Protein AF-0000000081450244 (afdb_homodimer)

Foldseek 3Di:
DPLPPPCQPWDWDDDPNDIDIDRPQKAWDAWPDADPFGTKTWIARNVVGDIWIKGKGQLDLADQVSLLLVLLQVLCLLADDDQQAKHFDAKDDDDPGSMIITITHDFDAFCLVCLQVVLPNQDDQCNLVLLLLLLLSLLVVLLLCVVLQKAQQADDSRQWTADPVRRIHGHDSSQIARPDPPDLDLPQALHQPLQFALCNLLSHDDGNLRVLSSSLQRSLSSFQSAGLLAPPPVVRPRPRPRPRSCVCVVVVDSPDPSDPVSVVSVVSLVVLLVDQLCVSCPPVSGHPNDDPVLSVQSSVLSNQSNDNPSVSHDHSVRSCVGPSNVVDPPPPPPPPGDRHHRDNVSVVDDDRSVVSVVVSVVVSSVSVVVSVD/DPLPPPCQPWDWDDDPNDIDIDRPQKAWDAWPDADPFGTKTWIARNVVGDIWIKGKGQLPLADQVSLLLVLLQVLCLLADDDQQAKHFDAKDDDPPGSMIITITHDFDAFCLVCLQVVLPNCDDQCNLVLLLLLLLSLLVVLQLCVLLQKAQQADDSRQWTADPVRRIHGHDSSQIARPDPPDLDQPQPLHQPLQFALCNLLSHRDGNLRVLSSSLQRSLSSFQSAGLLAPPPVVRPRPRRRPRSCVCVVVVDSPDPSDPVSVVSVVSLVVLLVDQLCVSCPPVSGHPNDDPVLSVQSSVLSNQSNDNPSVSHDHSVRSCVGPSNVVDPPPCPVVPGPRHHRDNVSVVDDDRSVVSVVVSVVVSSVSVVVSVD

Solvent-accessible surface area (backbone atoms only — not comparable to full-atom values): 40664 Å² total; per-residue (Å²): 132,74,79,74,69,80,73,69,56,67,35,78,43,74,56,71,72,28,76,43,76,39,49,55,57,45,47,82,71,49,70,69,45,65,49,97,65,28,36,35,30,37,27,35,30,68,83,78,72,41,65,27,29,34,40,37,29,67,35,45,61,80,37,41,64,53,25,50,35,54,46,50,28,51,57,47,40,72,52,56,66,49,88,25,38,58,41,63,73,46,62,47,64,58,91,92,47,52,37,39,37,40,35,24,57,55,70,66,41,38,44,41,49,49,28,67,40,25,77,61,48,48,49,53,81,55,32,53,57,52,53,46,51,54,50,51,44,54,39,51,32,50,32,52,33,43,71,20,52,36,24,50,73,65,57,44,46,79,32,27,26,32,34,80,84,70,49,45,27,40,50,78,57,50,58,39,46,60,65,48,96,79,61,64,72,75,70,46,55,47,39,53,51,66,33,52,28,64,43,59,76,70,65,43,71,72,60,59,47,42,44,35,27,11,47,30,38,50,49,45,15,65,49,52,42,41,68,77,70,46,61,70,33,88,72,69,51,72,40,55,36,17,49,36,43,34,52,38,66,69,50,62,70,66,77,81,69,6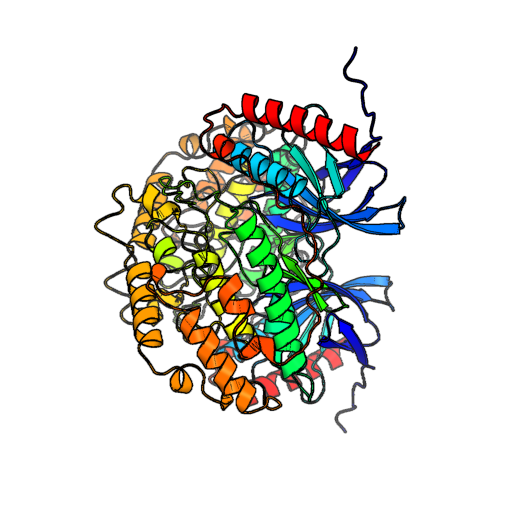2,52,66,64,58,51,50,51,50,49,50,51,51,56,56,64,68,47,58,53,63,72,73,57,35,78,83,49,39,49,86,56,48,53,69,69,54,53,54,32,47,44,52,52,40,60,36,24,59,38,78,54,61,87,74,28,43,48,48,66,57,53,61,64,30,72,62,54,53,74,61,80,63,79,69,75,72,66,86,54,70,72,46,70,68,69,61,66,63,80,71,57,87,57,52,21,65,52,42,49,50,51,43,52,52,50,42,51,53,53,49,57,55,64,79,95,132,74,84,73,71,81,72,70,54,67,36,79,43,76,55,71,73,28,76,44,77,39,49,54,57,46,43,82,70,48,70,69,46,65,49,97,65,28,36,36,28,38,25,34,30,68,82,76,71,40,65,27,28,34,40,37,30,66,34,47,59,81,35,41,64,51,26,50,34,53,45,49,26,50,55,46,40,71,53,55,66,50,88,24,38,57,41,62,74,46,64,48,64,56,89,94,48,53,37,38,37,41,35,24,56,56,71,67,41,37,43,42,47,51,28,69,39,26,77,60,47,48,48,53,81,56,30,54,59,52,53,45,52,54,50,50,42,53,40,52,32,51,31,52,35,45,72,20,53,36,22,49,74,65,57,43,46,77,32,28,26,31,35,79,85,69,49,45,27,42,49,77,58,51,57,39,46,59,66,47,94,80,61,64,72,77,70,44,53,45,40,52,50,67,32,50,28,62,42,58,76,70,66,43,72,71,59,58,47,43,46,36,27,10,48,31,38,50,51,46,14,64,50,52,43,41,67,78,69,45,60,70,32,90,73,69,51,69,39,56,34,18,50,38,45,33,52,38,67,69,50,61,68,66,77,79,71,60,53,66,64,58,50,50,50,48,49,49,51,50,58,56,65,70,47,57,53,64,70,74,57,33,77,85,48,41,49,86,54,49,54,69,67,55,53,55,32,46,43,52,51,40,59,36,26,59,38,79,56,60,87,74,28,45,48,49,65,55,53,62,64,30,70,62,52,52,72,59,81,64,75,74,74,68,66,86,55,70,70,46,73,69,70,60,68,63,79,72,56,85,56,52,22,66,52,41,48,52,51,45,53,52,51,41,50,53,51,50,59,55,66,78,96

Radius of gyration: 25.76 Å; Cα contacts (8 Å, |Δi|>4): 1284; chains: 2; bounding box: 84×70×56 Å

pLDDT: mean 77.31, std 20.37, range [19.28, 98.38]

Nearest PDB structures (foldseek):
  4o2z-assembly1_A-2  TM=7.658E-01  e=5.735E-19  Leishmania donovani BPK282A1
  8buq-assembly1_B  TM=7.516E-01  e=1.316E-15  Homo sapiens
  7nxk-assembly1_A  TM=7.356E-01  e=6.695E-15  Homo sapiens
  4wbo-assembly1_A  TM=7.371E-01  e=2.979E-13  Bos taurus
  3c50-assembly1_A  TM=6.964E-01  e=2.835E-13  Bos taurus

Organism: NCBI:txid290746

Sequence (746 aa):
MKLQDFKTSLKTHTRMGCQFQIPSQYDLDYIIGSGSRGIVMRAQDLTKGRKVTIMHRKFPYYRNFVAKRVYREFQLLKVLKHKNITQLIQAYLPQDSTEVYFIMEYVDCPIRVLITEHNKFFQGPNTDHKLFLLLKQLLDGVDYLHQSNVVHGNLTPLNVMINENYELKITNLGYGKVLDEDILVFDTLTRHWTYCAPEMMLGKLYNVKVDIWSVGCIFAELITGKALFKLDDSDGETSIFEIPLDLRLAYGKLNSYLPTEIQNYMNLMKKLLSKHWDEILSDDKFPTDMQSKSLQNARDLLSKMLVIDSEKRLSAKEALKHAYLYRFDYSENIHNETYFKYDERIDSMKLSAEEWTELMINSVKEYESLRLVMKLQDFKTSLKTHTRMGCQFQIPSQYDLDYIIGSGSRGIVMRAQDLTKGRKVTIMHRKFPYYRNFVAKRVYREFQLLKVLKHKNITQLIQAYLPQDSTEVYFIMEYVDCPIRVLITEHNKFFQGPNTDHKLFLLLKQLLDGVDYLHQSNVVHGNLTPLNVMINENYELKITNLGYGKVLDEDILVFDTLTRHWTYCAPEMMLGKLYNVKVDIWSVGCIFAELITGKALFKLDDSDGETSIFEIPLDLRLAYGKLNSYLPTEIQNYMNLMKKLLSKHWDEILSDDKFPTDMQSKSLQNARDLLSKMLVIDSEKRLSAKEALKHAYLYRFDYSENIHNETYFKYDERIDSMKLSAEEWTELMINSVKEYESLRLV

InterPro domains:
  IPR000719 Protein kinase domain [PF00069] (28-325)
  IPR000719 Protein kinase domain [PS50011] (26-325)
  IPR008351 Mitogen-activated protein (MAP) kinase, JNK [PR01772] (76-85)
  IPR008351 Mitogen-activated protein (MAP) kinase, JNK [PR01772] (138-149)
  IPR008351 Mitogen-activated protein (MAP) kinase, JNK [PR01772] (202-212)
  IPR008351 Mitogen-activated protein (MAP) kinase, JNK [PR01772] (284-308)
  IPR011009 Protein kinase-like domain superfamily [SSF56112] (19-354)
  IPR050117 Mitogen-activated protein (MAP) kinase [PTHR24055] (31-326)

Secondary structure (DSSP, 8-state):
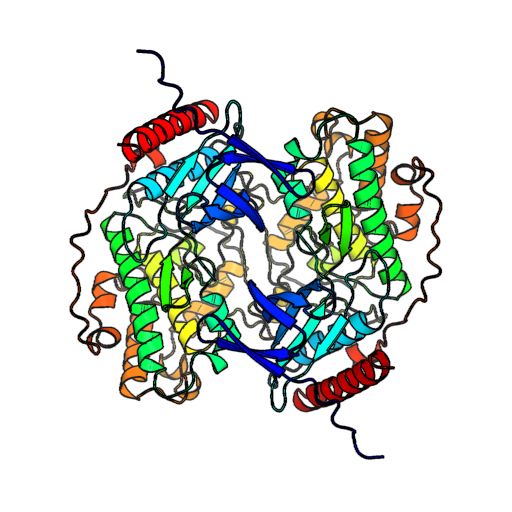---------EEEEEETTEEEEEETTEEEEEEEEEETTEEEEEEEETTTTEEEEEEEEE--SS-HHHHHHHHHHHHHHHH---TTB--EEEEE--TT-SEEEEEEE---EETHHHHHTHHHHS-STTHHHHHHHHHHHHHHHHHHHHHTT-B-----TTSEEE-TT--EEE--GGG-B---TT--------EEGGG--HHHHTT----THHHHHHHHHHHHHHHHSS-SS----TTS-----EE-TTHHHHSS-SSS---HHHHHHHHHHHHHHTS-HHHHT-GGGS-TT--HHHHHHHHHHHHHHS-SSGGGSPPHHHHHTSHHHHSS----------PPPP-THHHH----HHHHHHHHHHHHHHHHHHH--/---------EEEEEETTEEEEEETTEEEEEEEEEETTEEEEEEEETTTTEEEEEEEEE--TT-HHHHHHHHHHHHHHHH---TTB--EEEEE--TT-SEEEEEEE---EETHHHHHTHHHHS-STTHHHHHHHHHHHHHHHHHHHHHTT-B-----TTSEEE-TT--EEE--GGG-B---TT--------EEGGG--HHHHTT----THHHHHHHHHHHHHHHHSS-SS----TTS-----EE-TTHHHHSS-SSS---HHHHHHHHHHHHHHTS-HHHHT-GGGS-TT--HHHHHHHHHHHHHHS-SSGGGSPPHHHHHTSHHHHSS---------------THHHH----HHHHHHHHHHHHHHHHHHH--

Structure (mmCIF, N/CA/C/O backbone):
data_AF-0000000081450244-model_v1
#
loop_
_entity.id
_entity.type
_entity.pdbx_description
1 polymer 'Stress-activated protein kinase JNK'
#
loop_
_atom_site.group_PDB
_atom_site.id
_atom_site.type_symbol
_atom_site.label_atom_id
_atom_site.label_alt_id
_atom_site.label_comp_id
_atom_site.label_asym_id
_atom_site.label_entity_id
_atom_site.label_seq_id
_atom_site.pdbx_PDB_ins_code
_atom_site.Cartn_x
_atom_site.Cartn_y
_atom_site.Cartn_z
_atom_site.occupancy
_atom_site.B_iso_or_equiv
_atom_site.auth_seq_id
_atom_site.auth_comp_id
_atom_site.auth_asym_id
_atom_site.auth_atom_id
_atom_site.pdbx_PDB_model_num
ATOM 1 N N . MET A 1 1 ? -40.188 -13.836 19.781 1 19.28 1 MET A N 1
ATOM 2 C CA . MET A 1 1 ? -38.906 -14.32 20.297 1 19.28 1 MET A CA 1
ATOM 3 C C . MET A 1 1 ? -37.812 -13.273 20.094 1 19.28 1 MET A C 1
ATOM 5 O O . MET A 1 1 ? -37.531 -12.836 18.969 1 19.28 1 MET A O 1
ATOM 9 N N . LYS A 1 2 ? -37.562 -12.359 21.047 1 24.97 2 LYS A N 1
ATOM 10 C CA . LYS A 1 2 ? -36.656 -11.203 21.141 1 24.97 2 LYS A CA 1
ATOM 11 C C . LYS A 1 2 ? -35.25 -11.547 20.625 1 24.97 2 LYS A C 1
ATOM 13 O O . LYS A 1 2 ? -34.812 -12.688 20.75 1 24.97 2 LYS A O 1
ATOM 18 N N . LEU A 1 3 ? -34.844 -10.836 19.562 1 29.11 3 LEU A N 1
ATOM 19 C CA . LEU A 1 3 ? -33.562 -11.008 18.938 1 29.11 3 LEU A CA 1
ATOM 20 C C . LEU A 1 3 ? -32.5 -11.43 19.969 1 29.11 3 LEU A C 1
ATOM 22 O O . LEU A 1 3 ? -32.25 -10.719 20.938 1 29.11 3 LEU A O 1
ATOM 26 N N . GLN A 1 4 ? -32.531 -12.531 20.453 1 32.81 4 GLN A N 1
ATOM 27 C CA . GLN A 1 4 ? -31.578 -13.078 21.406 1 32.81 4 GLN A CA 1
ATOM 28 C C . GLN A 1 4 ? -30.203 -12.422 21.25 1 32.81 4 GLN A C 1
ATOM 30 O O . GLN A 1 4 ? -29.625 -12.422 20.156 1 32.81 4 GLN A O 1
ATOM 35 N N . ASP A 1 5 ? -29.859 -11.312 21.875 1 39.19 5 ASP A N 1
ATOM 36 C CA . ASP A 1 5 ? -28.719 -10.414 22.016 1 39.19 5 ASP A CA 1
ATOM 37 C C . ASP A 1 5 ? -27.406 -11.195 21.969 1 39.19 5 ASP A C 1
ATOM 39 O O . ASP A 1 5 ? -27.094 -11.945 22.906 1 39.19 5 ASP A O 1
ATOM 43 N N . PHE A 1 6 ? -27.109 -12.117 21.172 1 42.06 6 PHE A N 1
ATOM 44 C CA . PHE A 1 6 ? -25.766 -12.664 21.109 1 42.06 6 PHE A CA 1
ATOM 45 C C . PHE A 1 6 ? -24.75 -11.672 21.641 1 42.06 6 PHE A C 1
ATOM 47 O O . PHE A 1 6 ? -24.391 -10.711 20.953 1 42.06 6 PHE A O 1
ATOM 54 N N . LYS A 1 7 ? -24.797 -11.305 22.938 1 52.91 7 LYS A N 1
ATOM 55 C CA . LYS A 1 7 ? -24.078 -10.328 23.75 1 52.91 7 LYS A CA 1
ATOM 56 C C . LYS A 1 7 ? -22.562 -10.555 23.672 1 52.91 7 LYS A C 1
ATOM 58 O O . LYS A 1 7 ? -22 -11.32 24.438 1 52.91 7 LYS A O 1
ATOM 63 N N . THR A 1 8 ? -21.922 -10.742 22.406 1 67 8 THR A N 1
ATOM 64 C CA . THR A 1 8 ? -20.469 -10.734 22.359 1 67 8 THR A CA 1
ATOM 65 C C . THR A 1 8 ? -19.906 -9.57 23.172 1 67 8 THR A C 1
ATOM 67 O O . THR A 1 8 ? -20.328 -8.422 22.984 1 67 8 THR A O 1
ATOM 70 N N . SER A 1 9 ? -19.391 -9.945 24.344 1 83.62 9 SER A N 1
ATOM 71 C CA . SER A 1 9 ? -18.703 -8.914 25.125 1 83.62 9 SER A CA 1
ATOM 72 C C . SER A 1 9 ? -17.688 -8.172 24.281 1 83.62 9 SER A C 1
ATOM 74 O O . SER A 1 9 ? -16.969 -8.781 23.484 1 83.62 9 SER A O 1
ATOM 76 N N . LEU A 1 10 ? -17.859 -6.891 24.297 1 87.88 10 LEU A N 1
ATOM 77 C CA . LEU A 1 10 ? -16.969 -6.066 23.5 1 87.88 10 LEU A CA 1
ATOM 78 C C . LEU A 1 10 ? -15.898 -5.414 24.375 1 87.88 10 LEU A C 1
ATOM 80 O O . LEU A 1 10 ? -16.141 -5.148 25.547 1 87.88 10 LEU A O 1
ATOM 84 N N . LYS A 1 11 ? -14.758 -5.332 23.844 1 90.5 11 LYS A N 1
ATOM 85 C CA . LYS A 1 11 ? -13.656 -4.57 24.438 1 90.5 11 LYS A CA 1
ATOM 86 C C . LYS A 1 11 ? -13.25 -3.408 23.531 1 90.5 11 LYS A C 1
ATOM 88 O O . LYS A 1 11 ? -13.156 -3.564 22.312 1 90.5 11 LYS A O 1
ATOM 93 N N . THR A 1 12 ? -13.094 -2.246 24.172 1 89.69 12 THR A N 1
ATOM 94 C CA . THR A 1 12 ? -12.68 -1.059 23.438 1 89.69 12 THR A CA 1
ATOM 95 C C . THR A 1 12 ? -11.164 -0.912 23.453 1 89.69 12 THR A C 1
ATOM 97 O O . THR A 1 12 ? -10.547 -0.944 24.516 1 89.69 12 THR A O 1
ATOM 100 N N . HIS A 1 13 ? -10.625 -0.874 22.328 1 89.5 13 HIS A N 1
ATOM 101 C CA . HIS A 1 13 ? -9.195 -0.614 22.156 1 89.5 13 HIS A CA 1
ATOM 102 C C . HIS A 1 13 ? -8.953 0.77 21.578 1 89.5 13 HIS A C 1
ATOM 104 O O . HIS A 1 13 ? -9.617 1.164 20.609 1 89.5 13 HIS A O 1
ATOM 110 N N . THR A 1 14 ? -8.062 1.507 22.203 1 85.94 14 THR A N 1
ATOM 111 C CA . THR A 1 14 ? -7.707 2.824 21.688 1 85.94 14 THR A CA 1
ATOM 112 C C . THR A 1 14 ? -6.328 2.795 21.031 1 85.94 14 THR A C 1
ATOM 114 O O . THR A 1 14 ? -5.348 2.379 21.656 1 85.94 14 THR A O 1
ATOM 117 N N . ARG A 1 15 ? -6.348 3.094 19.766 1 80.94 15 ARG A N 1
ATOM 118 C CA . ARG A 1 15 ? -5.105 3.217 19.016 1 80.94 15 ARG A CA 1
ATOM 119 C C . ARG A 1 15 ? -5.043 4.551 18.266 1 80.94 15 ARG A C 1
ATOM 121 O O . ARG A 1 15 ? -5.953 4.883 17.5 1 80.94 15 ARG A O 1
ATOM 128 N N . MET A 1 16 ? -4.051 5.336 18.547 1 77.56 16 MET A N 1
ATOM 129 C CA . MET A 1 16 ? -3.85 6.637 17.922 1 77.56 16 MET A CA 1
ATOM 130 C C . MET A 1 16 ? -5.078 7.523 18.078 1 77.56 16 MET A C 1
ATOM 132 O O . MET A 1 16 ? -5.547 8.133 17.125 1 77.56 16 MET A O 1
ATOM 136 N N . GLY A 1 17 ? -5.688 7.434 19.219 1 74.31 17 GLY A N 1
ATOM 137 C CA . GLY A 1 17 ? -6.836 8.273 19.531 1 74.31 17 GLY A CA 1
ATOM 138 C C . GLY A 1 17 ? -8.133 7.742 18.953 1 74.31 17 GLY A C 1
ATOM 139 O O . GLY A 1 17 ? -9.195 8.344 19.141 1 74.31 17 GLY A O 1
ATOM 140 N N . CYS A 1 18 ? -8.016 6.664 18.203 1 77.5 18 CYS A N 1
ATOM 141 C CA . CYS A 1 18 ? -9.219 6.059 17.641 1 77.5 18 CYS A CA 1
ATOM 142 C C . CYS A 1 18 ? -9.656 4.848 18.469 1 77.5 18 CYS A C 1
ATOM 144 O O . CYS A 1 18 ? -8.82 4.055 18.906 1 77.5 18 CYS A O 1
ATOM 146 N N . GLN A 1 19 ? -10.914 4.789 18.625 1 82.94 19 GLN A N 1
ATOM 147 C CA . GLN A 1 19 ? -11.438 3.676 19.406 1 82.94 19 GLN A CA 1
ATOM 148 C C . GLN A 1 19 ? -11.984 2.572 18.5 1 82.94 19 GLN A C 1
ATOM 150 O O . GLN A 1 19 ? -12.719 2.846 17.547 1 82.94 19 GLN A O 1
ATOM 155 N N . PHE A 1 20 ? -11.555 1.396 18.766 1 86.5 20 PHE A N 1
ATOM 156 C CA . PHE A 1 20 ? -12.039 0.206 18.078 1 86.5 20 PHE A CA 1
ATOM 157 C C . PHE A 1 20 ? -12.727 -0.742 19.062 1 86.5 20 PHE A C 1
ATOM 159 O O . PHE A 1 20 ? -12.141 -1.129 20.078 1 86.5 20 PHE A O 1
ATOM 166 N N . GLN A 1 21 ? -13.953 -1.034 18.781 1 86.94 21 GLN A N 1
ATOM 167 C CA . GLN A 1 21 ? -14.695 -1.981 19.594 1 86.94 21 GLN A CA 1
ATOM 168 C C . GLN A 1 21 ? -14.695 -3.373 18.969 1 86.94 21 GLN A C 1
ATOM 170 O O . GLN A 1 21 ? -15.305 -3.592 17.922 1 86.94 21 GLN A O 1
ATOM 175 N N . ILE A 1 22 ? -14.023 -4.246 19.625 1 89.69 22 ILE A N 1
ATOM 176 C CA . ILE A 1 22 ? -13.93 -5.598 19.094 1 89.69 22 ILE A CA 1
ATOM 177 C C . ILE A 1 22 ? -14.328 -6.609 20.172 1 89.69 22 ILE A C 1
ATOM 179 O O . ILE A 1 22 ? -14.312 -6.297 21.359 1 89.69 22 ILE A O 1
ATOM 183 N N . PRO A 1 23 ? -14.797 -7.785 19.75 1 90.44 23 PRO A N 1
ATOM 184 C CA . PRO A 1 23 ? -15.133 -8.805 20.734 1 90.44 23 PRO A CA 1
ATOM 185 C C . PRO A 1 23 ? -14.008 -9.062 21.734 1 90.44 23 PRO A C 1
ATOM 187 O O . PRO A 1 23 ? -12.836 -9.07 21.359 1 90.44 23 PRO A O 1
ATOM 190 N N . SER A 1 24 ? -14.344 -9.297 22.969 1 92.62 24 SER A N 1
ATOM 191 C CA . SER A 1 24 ? -13.383 -9.383 24.062 1 92.62 24 SER A CA 1
ATOM 192 C C . SER A 1 24 ? -12.469 -10.594 23.906 1 92.62 24 SER A C 1
ATOM 194 O O . SER A 1 24 ? -11.406 -10.656 24.531 1 92.62 24 SER A O 1
ATOM 196 N N . GLN A 1 25 ? -12.984 -11.469 23.156 1 93.38 25 GLN A N 1
ATOM 197 C CA . GLN A 1 25 ? -12.18 -12.648 22.875 1 93.38 25 GLN A CA 1
ATOM 198 C C . GLN A 1 25 ? -10.891 -12.273 22.156 1 93.38 25 GLN A C 1
ATOM 200 O O . GLN A 1 25 ? -9.922 -13.039 22.156 1 93.38 25 GLN A O 1
ATOM 205 N N . TYR A 1 26 ? -10.852 -11.133 21.516 1 94.5 26 TYR A N 1
ATOM 206 C CA . TYR A 1 26 ? -9.688 -10.719 20.734 1 94.5 26 TYR A CA 1
ATOM 207 C C . TYR A 1 26 ? -8.984 -9.539 21.406 1 94.5 26 TYR A C 1
ATOM 209 O O . TYR A 1 26 ? -9.633 -8.656 21.953 1 94.5 26 TYR A O 1
ATOM 217 N N . ASP A 1 27 ? -7.688 -9.602 21.359 1 95.44 27 ASP A N 1
ATOM 218 C CA . ASP A 1 27 ? -6.852 -8.508 21.844 1 95.44 27 ASP A CA 1
ATOM 219 C C . ASP A 1 27 ? -6.078 -7.867 20.688 1 95.44 27 ASP A C 1
ATOM 221 O O . ASP A 1 27 ? -5.281 -8.531 20.016 1 95.44 27 ASP A O 1
ATOM 225 N N . LEU A 1 28 ? -6.32 -6.594 20.5 1 92.44 28 LEU A N 1
ATOM 226 C CA . LEU A 1 28 ? -5.719 -5.891 19.375 1 92.44 28 LEU A CA 1
ATOM 227 C C . LEU A 1 28 ? -4.223 -5.684 19.609 1 92.44 28 LEU A C 1
ATOM 229 O O . LEU A 1 28 ? -3.814 -5.137 20.625 1 92.44 28 LEU A O 1
ATOM 233 N N . ASP A 1 29 ? -3.406 -6.203 18.688 1 88.56 29 ASP A N 1
ATOM 234 C CA . ASP A 1 29 ? -1.957 -6.047 18.766 1 88.56 29 ASP A CA 1
ATOM 235 C C . ASP A 1 29 ? -1.511 -4.738 18.109 1 88.56 29 ASP A C 1
ATOM 237 O O . ASP A 1 29 ? -0.976 -3.857 18.781 1 88.56 29 ASP A O 1
ATOM 241 N N . TYR A 1 30 ? -1.696 -4.574 16.844 1 82.75 30 TYR A N 1
ATOM 242 C CA . TYR A 1 30 ? -1.311 -3.357 16.125 1 82.75 30 TYR A CA 1
ATOM 243 C C . TYR A 1 30 ? -2.074 -3.227 14.82 1 82.75 30 TYR A C 1
ATOM 245 O O . TYR A 1 30 ? -2.699 -4.184 14.359 1 82.75 30 TYR A O 1
ATOM 253 N N . ILE A 1 31 ? -2.027 -2.062 14.297 1 81.5 31 ILE A N 1
ATOM 254 C CA . ILE A 1 31 ? -2.607 -1.769 12.992 1 81.5 31 ILE A CA 1
ATOM 255 C C . ILE A 1 31 ? -1.602 -2.104 11.891 1 81.5 31 ILE A C 1
ATOM 257 O O . ILE A 1 31 ? -0.467 -1.619 11.914 1 81.5 31 ILE A O 1
ATOM 261 N N . ILE A 1 32 ? -1.998 -2.998 11.039 1 77.56 32 ILE A N 1
ATOM 262 C CA . ILE A 1 32 ? -1.138 -3.41 9.938 1 77.56 32 ILE A CA 1
ATOM 263 C C . ILE A 1 32 ? -1.151 -2.342 8.844 1 77.56 32 ILE A C 1
ATOM 265 O O . ILE A 1 32 ? -0.107 -2.01 8.273 1 77.56 32 ILE A O 1
ATOM 269 N N . GLY A 1 33 ? -2.33 -1.896 8.531 1 73.06 33 GLY A N 1
ATOM 270 C CA . GLY A 1 33 ? -2.438 -0.901 7.48 1 73.06 33 GLY A CA 1
ATOM 271 C C . GLY A 1 33 ? -3.828 -0.307 7.359 1 73.06 33 GLY A C 1
ATOM 272 O O . GLY A 1 33 ? -4.754 -0.734 8.055 1 73.06 33 GLY A O 1
ATOM 273 N N . SER A 1 34 ? -3.854 0.779 6.613 1 72.75 34 SER A N 1
ATOM 274 C CA . SER A 1 34 ? -5.117 1.454 6.34 1 72.75 34 SER A CA 1
ATOM 275 C C . SER A 1 34 ? -5.238 1.83 4.867 1 72.75 34 SER A C 1
ATOM 277 O O . SER A 1 34 ? -4.238 2.145 4.219 1 72.75 34 SER A O 1
ATOM 279 N N . GLY A 1 35 ? -6.383 1.656 4.348 1 63.25 35 GLY A N 1
ATOM 280 C CA . GLY A 1 35 ? -6.703 2.08 2.994 1 63.25 35 GLY A CA 1
ATOM 281 C C . GLY A 1 35 ? -8.102 2.652 2.863 1 63.25 35 GLY A C 1
ATOM 282 O O . GLY A 1 35 ? -8.758 2.949 3.867 1 63.25 35 GLY A O 1
ATOM 283 N N . SER A 1 36 ? -8.469 2.889 1.649 1 58.22 36 SER A N 1
ATOM 284 C CA . SER A 1 36 ? -9.781 3.467 1.386 1 58.22 36 SER A CA 1
ATOM 285 C C . SER A 1 36 ? -10.898 2.553 1.879 1 58.22 36 SER A C 1
ATOM 287 O O . SER A 1 36 ? -12.008 3.014 2.168 1 58.22 36 SER A O 1
ATOM 289 N N . ARG A 1 37 ? -10.5 1.296 2.053 1 63.5 37 ARG A N 1
ATOM 290 C CA . ARG A 1 37 ? -11.531 0.331 2.42 1 63.5 37 ARG A CA 1
ATOM 291 C C . ARG A 1 37 ? -11.594 0.142 3.932 1 63.5 37 ARG A C 1
ATOM 293 O O . ARG A 1 37 ? -12.523 -0.483 4.449 1 63.5 37 ARG A O 1
ATOM 300 N N . GLY A 1 38 ? -10.695 0.652 4.543 1 75.06 38 GLY A N 1
ATOM 301 C CA . GLY A 1 38 ? -10.703 0.504 5.988 1 75.06 38 GLY A CA 1
ATOM 302 C C . GLY A 1 38 ? -9.328 0.2 6.562 1 75.06 38 GLY A C 1
ATOM 303 O O . GLY A 1 38 ? -8.312 0.654 6.027 1 75.06 38 GLY A O 1
ATOM 304 N N . ILE A 1 39 ? -9.445 -0.441 7.719 1 83.25 39 ILE A N 1
ATOM 305 C CA . ILE A 1 39 ? -8.219 -0.69 8.461 1 83.25 39 ILE A CA 1
ATOM 306 C C . ILE A 1 39 ? -8.023 -2.193 8.656 1 83.25 39 ILE A C 1
ATOM 308 O O . ILE A 1 39 ? -8.992 -2.918 8.914 1 83.25 39 ILE A O 1
ATOM 312 N N . VAL A 1 40 ? -6.832 -2.619 8.445 1 85.56 40 VAL A N 1
ATOM 313 C CA . VAL A 1 40 ? -6.453 -3.998 8.727 1 85.56 40 VAL A CA 1
ATOM 314 C C . VAL A 1 40 ? -5.621 -4.055 10.008 1 85.56 40 VAL A C 1
AT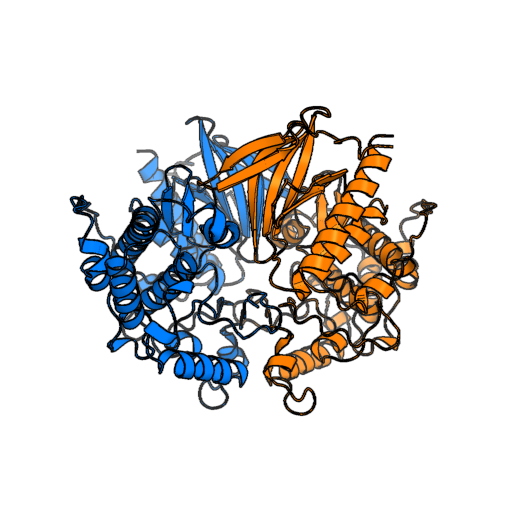OM 316 O O . VAL A 1 40 ? -4.66 -3.295 10.164 1 85.56 40 VAL A O 1
ATOM 319 N N . MET A 1 41 ? -6.039 -4.965 10.938 1 88.56 41 MET A N 1
ATOM 320 C CA . MET A 1 41 ? -5.371 -5.051 12.234 1 88.56 41 MET A CA 1
ATOM 321 C C . MET A 1 41 ? -4.977 -6.488 12.547 1 88.56 41 MET A C 1
ATOM 323 O O . MET A 1 41 ? -5.648 -7.43 12.117 1 88.56 41 MET A O 1
ATOM 327 N N . ARG A 1 42 ? -3.881 -6.609 13.258 1 89.75 42 ARG A N 1
ATOM 328 C CA . ARG A 1 42 ? -3.516 -7.895 13.844 1 89.75 42 ARG A CA 1
ATOM 329 C C . ARG A 1 42 ? -4.012 -8.008 15.281 1 89.75 42 ARG A C 1
ATOM 331 O O . ARG A 1 42 ? -3.93 -7.043 16.047 1 89.75 42 ARG A O 1
ATOM 338 N N . ALA A 1 43 ? -4.625 -9.133 15.625 1 94.56 43 ALA A N 1
ATOM 339 C CA . ALA A 1 43 ? -5.105 -9.375 16.984 1 94.56 43 ALA A CA 1
ATOM 340 C C . ALA A 1 43 ? -4.801 -10.805 17.422 1 94.56 43 ALA A C 1
ATOM 342 O O . ALA A 1 43 ? -4.418 -11.648 16.609 1 94.56 43 ALA A O 1
ATOM 343 N N . GLN A 1 44 ? -4.879 -10.992 18.688 1 95.88 44 GLN A N 1
ATOM 344 C CA . GLN A 1 44 ? -4.703 -12.312 19.281 1 95.88 44 GLN A CA 1
ATOM 345 C C . GLN A 1 44 ? -6.035 -12.883 19.766 1 95.88 44 GLN A C 1
ATOM 347 O O . GLN A 1 44 ? -6.781 -12.203 20.469 1 95.88 44 GLN A O 1
ATOM 352 N N . ASP A 1 45 ? -6.348 -14.031 19.281 1 95.69 45 ASP A N 1
ATOM 353 C CA . ASP A 1 45 ? -7.461 -14.773 19.859 1 95.69 45 ASP A CA 1
ATOM 354 C C . ASP A 1 45 ? -7.086 -15.336 21.234 1 95.69 45 ASP A C 1
ATOM 356 O O . ASP A 1 45 ? -6.305 -16.281 21.328 1 95.69 45 ASP A O 1
ATOM 360 N N . LEU A 1 46 ? -7.633 -14.797 22.219 1 94.19 46 LEU A N 1
ATOM 361 C CA . LEU A 1 46 ? -7.25 -15.133 23.578 1 94.19 46 LEU A CA 1
ATOM 362 C C . LEU A 1 46 ? -7.773 -16.516 23.969 1 94.19 46 LEU A C 1
ATOM 364 O O . LEU A 1 46 ? -7.238 -17.141 24.891 1 94.19 46 LEU A O 1
ATOM 368 N N . THR A 1 47 ? -8.805 -16.922 23.359 1 92.25 47 THR A N 1
ATOM 369 C CA . THR A 1 47 ? -9.398 -18.219 23.656 1 92.25 47 THR A CA 1
ATOM 370 C C . THR A 1 47 ? -8.625 -19.344 22.984 1 92.25 47 THR A C 1
ATOM 372 O O . THR A 1 47 ? -8.344 -20.375 23.594 1 92.25 47 THR A O 1
ATOM 375 N N . LYS A 1 48 ? -8.18 -19.109 21.766 1 93.56 48 LYS A N 1
ATOM 376 C CA . LYS A 1 48 ? -7.547 -20.172 20.984 1 93.56 48 LYS A CA 1
ATOM 377 C C . LYS A 1 48 ? -6.031 -19.984 20.938 1 93.56 48 LYS A C 1
ATOM 379 O O . LYS A 1 48 ? -5.309 -20.859 20.469 1 93.56 48 LYS A O 1
ATOM 384 N N . GLY A 1 49 ? -5.57 -18.875 21.344 1 93.25 49 GLY A N 1
ATOM 385 C CA . GLY A 1 49 ? -4.141 -18.609 21.391 1 93.25 49 GLY A CA 1
ATOM 386 C C . GLY A 1 49 ? -3.52 -18.422 20.031 1 93.25 49 GLY A C 1
ATOM 387 O O . GLY A 1 49 ? -2.348 -18.75 19.812 1 93.25 49 GLY A O 1
ATOM 388 N N . ARG A 1 50 ? -4.258 -18.078 19.094 1 93.25 50 ARG A N 1
ATOM 389 C CA . ARG A 1 50 ? -3.752 -17.891 17.734 1 93.25 50 ARG A CA 1
ATOM 390 C C . ARG A 1 50 ? -3.928 -16.438 17.297 1 93.25 50 ARG A C 1
ATOM 392 O O . ARG A 1 50 ? -4.758 -15.711 17.844 1 93.25 50 ARG A O 1
ATOM 399 N N . LYS A 1 51 ? -3.121 -16.078 16.359 1 93.56 51 LYS A N 1
ATOM 400 C CA . LYS A 1 51 ? -3.256 -14.758 15.773 1 93.56 51 LYS A CA 1
ATOM 401 C C . LYS A 1 51 ? -4.426 -14.711 14.797 1 93.56 51 LYS A C 1
ATOM 403 O O . LYS A 1 51 ? -4.785 -15.727 14.195 1 93.56 51 LYS A O 1
ATOM 408 N N . VAL A 1 52 ? -5.051 -13.523 14.688 1 95.12 52 VAL A N 1
ATOM 409 C CA . VAL A 1 52 ? -6.113 -13.305 13.711 1 95.12 52 VAL A CA 1
ATOM 410 C C . VAL A 1 52 ? -5.922 -11.945 13.039 1 95.12 52 VAL A C 1
ATOM 412 O O . VAL A 1 52 ? -5.195 -11.094 13.547 1 95.12 52 VAL A O 1
ATOM 415 N N . THR A 1 53 ? -6.441 -11.797 11.891 1 92.75 53 THR A N 1
ATOM 416 C CA . THR A 1 53 ? -6.496 -10.523 11.18 1 92.75 53 THR A CA 1
ATOM 417 C C . THR A 1 53 ? -7.895 -9.922 11.258 1 92.75 53 THR A C 1
ATOM 419 O O . THR A 1 53 ? -8.891 -10.609 11 1 92.75 53 THR A O 1
ATOM 422 N N . ILE A 1 54 ? -7.977 -8.688 11.641 1 92.69 54 ILE A N 1
ATOM 423 C CA . ILE A 1 54 ? -9.266 -8.008 11.695 1 92.69 54 ILE A CA 1
ATOM 424 C C . ILE A 1 54 ? -9.367 -6.988 10.57 1 92.69 54 ILE A C 1
ATOM 426 O O . ILE A 1 54 ? -8.547 -6.07 10.477 1 92.69 54 ILE A O 1
ATOM 430 N N . MET A 1 55 ? -10.273 -7.211 9.695 1 88.94 55 MET A N 1
ATOM 431 C CA . MET A 1 55 ? -10.602 -6.215 8.688 1 88.94 55 MET A CA 1
ATOM 432 C C . MET A 1 55 ? -11.719 -5.297 9.172 1 88.94 55 MET A C 1
ATOM 434 O O . MET A 1 55 ? -12.852 -5.734 9.367 1 88.94 55 MET A O 1
ATOM 438 N N . HIS A 1 56 ? -11.297 -4.098 9.43 1 88 56 HIS A N 1
ATOM 439 C CA . HIS A 1 56 ? -12.258 -3.076 9.836 1 88 56 HIS A CA 1
ATOM 440 C C . HIS A 1 56 ? -12.711 -2.244 8.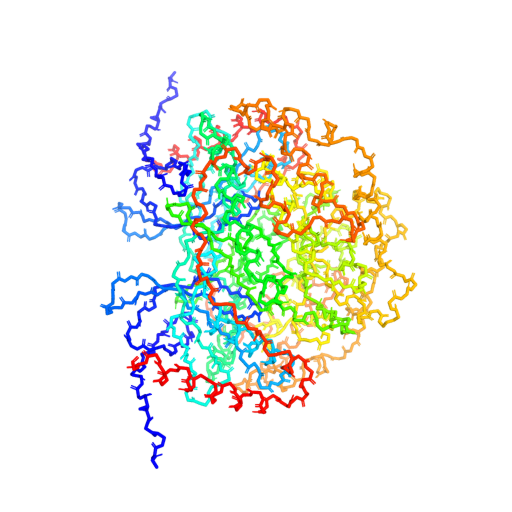641 1 88 56 HIS A C 1
ATOM 442 O O . HIS A 1 56 ? -11.898 -1.585 7.988 1 88 56 HIS A O 1
ATOM 448 N N . ARG A 1 57 ? -13.961 -2.395 8.266 1 78.94 57 ARG A N 1
ATOM 449 C CA . ARG A 1 57 ? -14.531 -1.708 7.109 1 78.94 57 ARG A CA 1
ATOM 450 C C . ARG A 1 57 ? -15.555 -0.667 7.543 1 78.94 57 ARG A C 1
ATOM 452 O O . ARG A 1 57 ? -16.359 -0.913 8.453 1 78.94 57 ARG A O 1
ATOM 459 N N . LYS A 1 58 ? -15.336 0.488 6.895 1 69.38 58 LYS A N 1
ATOM 460 C CA . LYS A 1 58 ? -16.406 1.475 7.078 1 69.38 58 LYS A CA 1
ATOM 461 C C . LYS A 1 58 ? -17.594 1.165 6.184 1 69.38 58 LYS A C 1
ATOM 463 O O . LYS A 1 58 ? -17.438 0.734 5.043 1 69.38 58 LYS A O 1
ATOM 468 N N . PHE A 1 59 ? -18.688 0.875 6.711 1 58.75 59 PHE A N 1
ATOM 469 C CA . PHE A 1 59 ? -19.922 0.63 5.984 1 58.75 59 PHE A CA 1
ATOM 470 C C . PHE A 1 59 ? -20.734 1.917 5.836 1 58.75 59 PHE A C 1
ATOM 472 O O . PHE A 1 59 ? -21.359 2.381 6.793 1 58.75 59 PHE A O 1
ATOM 479 N N . PRO A 1 60 ? -20.078 2.803 4.797 1 54.53 60 PRO A N 1
ATOM 480 C CA . PRO A 1 60 ? -20.75 4.105 4.75 1 54.53 60 PRO A CA 1
ATOM 481 C C . PRO A 1 60 ? -22.266 3.986 4.52 1 54.53 60 PRO A C 1
ATOM 483 O O . PRO A 1 60 ? -22.703 3.145 3.734 1 54.53 60 PRO A O 1
ATOM 486 N N . TYR A 1 61 ? -23.047 4.539 5.426 1 51.12 61 TYR A N 1
ATOM 487 C CA . TYR A 1 61 ? -24.469 4.773 5.23 1 51.12 61 TYR A CA 1
ATOM 488 C C . TYR A 1 61 ? -24.719 5.59 3.971 1 51.12 61 TYR A C 1
ATOM 490 O O . TYR A 1 61 ? -25.812 5.531 3.391 1 51.12 61 TYR A O 1
ATOM 498 N N . TYR A 1 62 ? -23.516 6.148 3.475 1 49.06 62 TYR A N 1
ATOM 499 C CA . TYR A 1 62 ? -23.969 7.172 2.543 1 49.06 62 TYR A CA 1
ATOM 500 C C . TYR A 1 62 ? -23.594 6.816 1.111 1 49.06 62 TYR A C 1
ATOM 502 O O . TYR A 1 62 ? -24.031 7.473 0.165 1 49.06 62 TYR A O 1
ATOM 510 N N . ARG A 1 63 ? -22.859 5.672 1.065 1 58.91 63 ARG A N 1
ATOM 511 C CA . ARG A 1 63 ? -22.578 5.375 -0.334 1 58.91 63 ARG A CA 1
ATOM 512 C C . ARG A 1 63 ? -22.969 3.947 -0.686 1 58.91 63 ARG A C 1
ATOM 514 O O . ARG A 1 63 ? -22.297 2.992 -0.304 1 58.91 63 ARG A O 1
ATOM 521 N N . ASN A 1 64 ? -23.953 3.863 -1.479 1 63.44 64 ASN A N 1
ATOM 522 C CA . ASN A 1 64 ? -24.625 2.617 -1.838 1 63.44 64 ASN A CA 1
ATOM 523 C C . ASN A 1 64 ? -23.641 1.604 -2.422 1 63.44 64 ASN A C 1
ATOM 525 O O . ASN A 1 64 ? -23.688 0.421 -2.076 1 63.44 64 ASN A O 1
ATOM 529 N N . PHE A 1 65 ? -22.719 2.121 -3.152 1 64.19 65 PHE A N 1
ATOM 530 C CA . PHE A 1 65 ? -21.828 1.196 -3.854 1 64.19 65 PHE A CA 1
ATOM 531 C C . PHE A 1 65 ? -20.844 0.547 -2.889 1 64.19 65 PHE A C 1
ATOM 533 O O . PHE A 1 65 ? -20.516 -0.629 -3.033 1 64.19 65 PHE A O 1
ATOM 540 N N . VAL A 1 66 ? -20.484 1.252 -1.892 1 69.06 66 VAL A N 1
ATOM 541 C CA . VAL A 1 66 ? -19.547 0.715 -0.904 1 69.06 66 VAL A CA 1
ATOM 542 C C . VAL A 1 66 ? -20.25 -0.322 -0.036 1 69.06 66 VAL A C 1
ATOM 544 O O . VAL A 1 66 ? -19.703 -1.391 0.24 1 69.06 66 VAL A O 1
ATOM 547 N N . ALA A 1 67 ? -21.484 0.071 0.295 1 76.5 67 ALA A N 1
ATOM 548 C CA . ALA A 1 67 ? -22.266 -0.851 1.121 1 76.5 67 ALA A CA 1
ATOM 549 C C . ALA A 1 67 ? -22.484 -2.174 0.398 1 76.5 67 ALA A C 1
ATOM 551 O O . ALA A 1 67 ? -22.359 -3.246 0.995 1 76.5 67 ALA A O 1
ATOM 552 N N . LYS A 1 68 ? -22.797 -2.059 -0.808 1 77.69 68 LYS A N 1
ATOM 553 C CA . LYS A 1 68 ? -23.016 -3.248 -1.627 1 77.69 68 LYS A CA 1
ATOM 554 C C . LYS A 1 68 ? -21.75 -4.098 -1.704 1 77.69 68 LYS A C 1
ATOM 556 O O . LYS A 1 68 ? -21.812 -5.324 -1.577 1 77.69 68 LYS A O 1
ATOM 561 N N . ARG A 1 69 ? -20.625 -3.494 -1.93 1 76.12 69 ARG A N 1
ATOM 562 C CA . ARG A 1 69 ? -19.359 -4.195 -2.064 1 76.12 69 ARG A CA 1
ATOM 563 C C . ARG A 1 69 ? -19 -4.93 -0.778 1 76.12 69 ARG A C 1
ATOM 565 O O . ARG A 1 69 ? -18.547 -6.082 -0.817 1 76.12 69 ARG A O 1
ATOM 572 N N . VAL A 1 70 ? -19.156 -4.258 0.316 1 81.5 70 VAL A N 1
ATOM 573 C CA . VAL A 1 70 ? -18.828 -4.863 1.601 1 81.5 70 VAL A CA 1
ATOM 574 C C . VAL A 1 70 ? -19.766 -6.031 1.884 1 81.5 70 VAL A C 1
ATOM 576 O O . VAL A 1 70 ? -19.328 -7.078 2.377 1 81.5 70 VAL A O 1
ATOM 579 N N . TYR A 1 71 ? -21.016 -5.816 1.567 1 84.31 71 TYR A N 1
ATOM 580 C CA . TYR A 1 71 ? -22 -6.887 1.753 1 84.31 71 TYR A CA 1
ATOM 581 C C . TYR A 1 71 ? -21.656 -8.094 0.884 1 84.31 71 TYR A C 1
ATOM 583 O O . TYR A 1 71 ? -21.703 -9.234 1.346 1 84.31 71 TYR A O 1
ATOM 591 N N . ARG A 1 72 ? -21.344 -7.836 -0.294 1 82.19 72 ARG A N 1
ATOM 592 C CA . ARG A 1 72 ? -20.953 -8.906 -1.208 1 82.19 72 ARG A CA 1
ATOM 593 C C . ARG A 1 72 ? -19.734 -9.664 -0.687 1 82.19 72 ARG A C 1
ATOM 595 O O . ARG A 1 72 ? -19.688 -10.891 -0.748 1 82.19 72 ARG A O 1
ATOM 602 N N . GLU A 1 73 ? -18.734 -8.914 -0.275 1 84.12 73 GLU A N 1
ATOM 603 C CA . GLU A 1 73 ? -17.547 -9.531 0.299 1 84.12 73 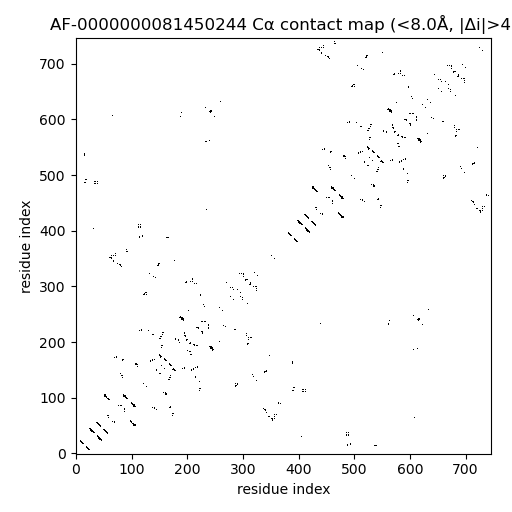GLU A CA 1
ATOM 604 C C . GLU A 1 73 ? -17.906 -10.461 1.456 1 84.12 73 GLU A C 1
ATOM 606 O O . GLU A 1 73 ? -17.422 -11.586 1.531 1 84.12 73 GLU A O 1
ATOM 611 N N . PHE A 1 74 ? -18.812 -10 2.301 1 89.12 74 PHE A N 1
ATOM 612 C CA . PHE A 1 74 ? -19.234 -10.805 3.443 1 89.12 74 PHE A CA 1
ATOM 613 C C . PHE A 1 74 ? -19.922 -12.078 2.982 1 89.12 74 PHE A C 1
ATOM 615 O O . PHE A 1 74 ? -19.656 -13.156 3.521 1 89.12 74 PHE A O 1
ATOM 622 N N . GLN A 1 75 ? -20.781 -11.898 1.981 1 88.19 75 GLN A N 1
ATOM 623 C CA . GLN A 1 75 ? -21.516 -13.047 1.469 1 88.19 75 GLN A CA 1
ATOM 624 C C . GLN A 1 75 ? -20.562 -14.102 0.905 1 88.19 75 GLN A C 1
ATOM 626 O O . GLN A 1 75 ? -20.781 -15.297 1.079 1 88.19 75 GLN A O 1
ATOM 631 N N . LEU A 1 76 ? -19.578 -13.664 0.256 1 88.06 76 LEU A N 1
ATOM 632 C CA . LEU A 1 76 ? -18.594 -14.578 -0.304 1 88.06 76 LEU A CA 1
ATOM 633 C C . LEU A 1 76 ? -17.781 -15.258 0.801 1 88.06 76 LEU A C 1
ATOM 635 O O . LEU A 1 76 ? -17.594 -16.469 0.779 1 88.06 76 LEU A O 1
ATOM 639 N N . LEU A 1 77 ? -17.375 -14.477 1.732 1 90 77 LEU A N 1
ATOM 640 C CA . LEU A 1 77 ? -16.547 -14.984 2.822 1 90 77 LEU A CA 1
ATOM 641 C C . LEU A 1 77 ? -17.297 -16.016 3.645 1 90 77 LEU A C 1
ATOM 643 O O . LEU A 1 77 ? -16.703 -16.969 4.168 1 90 77 LEU A O 1
ATOM 647 N N . LYS A 1 78 ? -18.531 -15.852 3.693 1 89 78 LYS A N 1
ATOM 648 C CA . LYS A 1 78 ? -19.375 -16.75 4.48 1 89 78 LYS A CA 1
ATOM 649 C C . LYS A 1 78 ? -19.438 -18.141 3.857 1 89 78 LYS A C 1
ATOM 651 O O . LYS A 1 78 ? -19.547 -19.141 4.57 1 89 78 LYS A O 1
ATOM 656 N N . VAL A 1 79 ? -19.328 -18.203 2.568 1 87 79 VAL A N 1
ATOM 657 C CA . VAL A 1 79 ? -19.703 -19.453 1.923 1 87 79 VAL A CA 1
ATOM 658 C C . VAL A 1 79 ? -18.453 -20.125 1.356 1 87 79 VAL A C 1
ATOM 660 O O . VAL A 1 79 ? -18.422 -21.344 1.166 1 87 79 VAL A O 1
ATOM 663 N N . LEU A 1 80 ? -17.484 -19.406 1.004 1 89.12 80 LEU A N 1
ATOM 664 C CA . LEU A 1 80 ? -16.297 -19.984 0.371 1 89.12 80 LEU A CA 1
ATOM 665 C C . LEU A 1 80 ? -15.43 -20.703 1.396 1 89.12 80 LEU A C 1
ATOM 667 O O . LEU A 1 80 ? -14.984 -20.094 2.373 1 89.12 80 LEU A O 1
ATOM 671 N N . LYS A 1 81 ? -15.273 -21.969 1.168 1 91.25 81 LYS A N 1
ATOM 672 C CA . LYS A 1 81 ? -14.43 -22.781 2.035 1 91.25 81 LYS A CA 1
ATOM 673 C C . LYS A 1 81 ? -13.398 -23.547 1.227 1 91.25 81 LYS A C 1
ATOM 675 O O . LYS A 1 81 ? -13.727 -24.531 0.561 1 91.25 81 LYS A O 1
ATOM 680 N N . HIS A 1 82 ? -12.234 -23.125 1.294 1 93.25 82 HIS A N 1
ATOM 681 C CA . HIS A 1 82 ? -11.117 -23.734 0.574 1 93.25 82 HIS A CA 1
ATOM 682 C C . HIS A 1 82 ? -9.797 -23.438 1.267 1 93.25 82 HIS A C 1
ATOM 684 O O . HIS A 1 82 ? -9.602 -22.359 1.808 1 93.25 82 HIS A O 1
ATOM 690 N N . LYS A 1 83 ? -8.898 -24.297 1.226 1 94.06 83 LYS A N 1
ATOM 691 C CA . LYS A 1 83 ? -7.629 -24.188 1.93 1 94.06 83 LYS A CA 1
ATOM 692 C C . LYS A 1 83 ? -6.816 -23 1.406 1 94.06 83 LYS A C 1
ATOM 694 O O . LYS A 1 83 ? -6.008 -22.422 2.137 1 94.06 83 LYS A O 1
ATOM 699 N N . ASN A 1 84 ? -7 -22.625 0.134 1 96.44 84 ASN A N 1
ATOM 700 C CA . ASN A 1 84 ? -6.199 -21.562 -0.468 1 96.44 84 ASN A CA 1
ATOM 701 C C . ASN A 1 84 ? -6.969 -20.25 -0.535 1 96.44 84 ASN A C 1
ATOM 703 O O . ASN A 1 84 ? -6.562 -19.328 -1.237 1 96.44 84 ASN A O 1
ATOM 707 N N . ILE A 1 85 ? -8.055 -20.188 0.17 1 95.12 85 ILE A N 1
ATOM 708 C CA . ILE A 1 85 ? -8.828 -18.969 0.314 1 95.12 85 ILE A CA 1
ATOM 709 C C . ILE A 1 85 ? -8.914 -18.578 1.789 1 95.12 85 ILE A C 1
ATOM 711 O O . ILE A 1 85 ? -9.156 -19.422 2.646 1 95.12 85 ILE A O 1
ATOM 715 N N . THR A 1 86 ? -8.641 -17.328 2.062 1 94.69 86 THR A N 1
ATOM 716 C CA . THR A 1 86 ? -8.711 -16.859 3.445 1 94.69 86 THR A CA 1
ATOM 717 C C . THR A 1 86 ? -10.094 -17.109 4.035 1 94.69 86 THR A C 1
ATOM 719 O O . THR A 1 86 ? -11.102 -16.938 3.352 1 94.69 86 THR A O 1
ATOM 722 N N . GLN A 1 87 ? -10.125 -17.422 5.297 1 94.94 87 GLN A N 1
ATOM 723 C CA . GLN A 1 87 ? -11.375 -17.844 5.91 1 94.94 87 GLN A CA 1
ATOM 724 C C . GLN A 1 87 ? -11.875 -16.812 6.918 1 94.94 87 GLN A C 1
ATOM 726 O O . GLN A 1 87 ? -11.078 -16.234 7.668 1 94.94 87 GLN A O 1
ATOM 731 N N . LEU A 1 88 ? -13.164 -16.609 6.914 1 94.69 88 LEU A N 1
ATOM 732 C CA . LEU A 1 88 ? -13.836 -15.797 7.918 1 94.69 88 LEU A CA 1
ATOM 733 C C . LEU A 1 88 ? -14.055 -16.578 9.203 1 94.69 88 LEU A C 1
ATOM 735 O O . LEU A 1 88 ? -14.57 -17.703 9.172 1 94.69 88 LEU A O 1
ATOM 739 N N . ILE A 1 89 ? -13.602 -16.047 10.297 1 94.5 89 ILE A N 1
ATOM 740 C CA . ILE A 1 89 ? -13.773 -16.703 11.586 1 94.5 89 ILE A CA 1
ATOM 741 C C . ILE A 1 89 ? -15.023 -16.156 12.273 1 94.5 89 ILE A C 1
ATOM 743 O O . ILE A 1 89 ? -15.828 -16.922 12.812 1 94.5 89 ILE A O 1
ATOM 747 N N . GLN A 1 90 ? -15.164 -14.875 12.25 1 93 90 GLN A N 1
ATOM 748 C CA . GLN A 1 90 ? -16.266 -14.188 12.906 1 93 90 GLN A CA 1
ATOM 749 C C . GLN A 1 90 ? -16.547 -12.836 12.25 1 93 90 GLN A C 1
ATOM 751 O O . GLN A 1 90 ? -15.656 -12.242 11.641 1 93 90 GLN A O 1
ATOM 756 N N . ALA A 1 91 ? -17.781 -12.445 12.281 1 91.62 91 ALA A N 1
ATOM 757 C CA . ALA A 1 91 ? -18.172 -11.102 11.859 1 91.62 91 ALA A CA 1
ATOM 758 C C . ALA A 1 91 ? -18.969 -10.391 12.953 1 91.62 91 ALA A C 1
ATOM 760 O O . ALA A 1 91 ? -19.734 -11.023 13.672 1 91.62 91 ALA A O 1
ATOM 761 N N . TYR A 1 92 ? -18.641 -9.148 13.047 1 86.81 92 TYR A N 1
ATOM 762 C CA . TYR A 1 92 ? -19.344 -8.406 14.078 1 86.81 92 TYR A CA 1
ATOM 763 C C . TYR A 1 92 ? -19.625 -6.977 13.625 1 86.81 92 TYR A C 1
ATOM 765 O O . TYR A 1 92 ? -18.812 -6.371 12.922 1 86.81 92 TYR A O 1
ATOM 773 N N . LEU A 1 93 ? -20.828 -6.523 13.953 1 83.56 93 LEU A N 1
ATOM 774 C CA . LEU A 1 93 ? -21.234 -5.141 13.742 1 83.56 93 LEU A CA 1
ATOM 775 C C . LEU A 1 93 ? -21.594 -4.465 15.062 1 83.56 93 LEU A C 1
ATOM 777 O O . LEU A 1 93 ? -22.516 -4.891 15.75 1 83.56 93 LEU A O 1
ATOM 781 N N . PRO A 1 94 ? -20.703 -3.453 15.477 1 75.56 94 PRO A N 1
ATOM 782 C CA . PRO A 1 94 ? -21.062 -2.744 16.703 1 75.56 94 PRO A CA 1
ATOM 783 C C . PRO A 1 94 ? -22.422 -2.066 16.625 1 75.56 94 PRO A C 1
ATOM 785 O O . PRO A 1 94 ? -22.875 -1.733 15.523 1 75.56 94 PRO A O 1
ATOM 788 N N . GLN A 1 95 ? -23.094 -1.902 17.859 1 63.78 95 GLN A N 1
ATOM 789 C CA . GLN A 1 95 ? -24.391 -1.254 17.969 1 63.78 95 GLN A CA 1
ATOM 790 C C . GLN A 1 95 ? -24.328 0.192 17.484 1 63.78 95 GLN A C 1
ATOM 792 O O . GLN A 1 95 ? -23.406 0.932 17.844 1 63.78 95 GLN A O 1
ATOM 797 N N . ASP A 1 96 ? -24.938 0.625 16.391 1 59.22 96 ASP A N 1
ATOM 798 C CA . ASP A 1 96 ? -25.172 1.971 15.883 1 59.22 96 ASP A CA 1
ATOM 799 C C . ASP A 1 96 ? -24.062 2.385 14.922 1 59.22 96 ASP A C 1
ATOM 801 O O . ASP A 1 96 ? -23.938 3.559 14.562 1 59.22 96 ASP A O 1
ATOM 805 N N . SER A 1 97 ? -23.328 1.313 14.648 1 62.56 97 SER A N 1
ATOM 806 C CA . SER A 1 97 ? -22.141 1.787 13.93 1 62.56 97 SER A CA 1
ATOM 807 C C . SER A 1 97 ? -22.234 1.458 12.445 1 62.56 97 SER A C 1
ATOM 809 O O . SER A 1 97 ? -22.969 0.552 12.047 1 62.56 97 SER A O 1
ATOM 811 N N . THR A 1 98 ? -21.812 2.365 11.695 1 70 98 THR A N 1
ATOM 812 C CA . THR A 1 98 ? -21.641 2.299 10.25 1 70 98 THR A CA 1
ATOM 813 C C . THR A 1 98 ? -20.375 1.524 9.891 1 70 98 THR A C 1
ATOM 815 O O . THR A 1 98 ? -19.781 1.756 8.836 1 70 98 THR A O 1
ATOM 818 N N . GLU A 1 99 ? -20.031 0.599 10.898 1 81.56 99 GLU A N 1
ATOM 819 C CA . GLU A 1 99 ? -18.812 -0.137 10.617 1 81.56 99 GLU A CA 1
ATOM 820 C C . GLU A 1 99 ? -19.016 -1.639 10.797 1 81.56 99 GLU A C 1
ATOM 822 O O . GLU A 1 99 ? -19.938 -2.066 11.484 1 81.56 99 GLU A O 1
ATOM 827 N N . VAL A 1 100 ? -18.281 -2.428 10.164 1 86.75 100 VAL A N 1
ATOM 828 C CA . VAL A 1 100 ? -18.312 -3.881 10.289 1 86.75 100 VAL A CA 1
ATOM 829 C C . VAL A 1 100 ? -16.906 -4.418 10.477 1 86.75 100 VAL A C 1
ATOM 831 O O . VAL A 1 100 ? -15.945 -3.889 9.898 1 86.75 100 VAL A O 1
ATOM 834 N N . TYR A 1 101 ? -16.766 -5.414 11.32 1 90.75 101 TYR A N 1
ATOM 835 C CA . TYR A 1 101 ? -15.5 -6.098 11.57 1 90.75 101 TYR A CA 1
ATOM 836 C C . TYR A 1 101 ? -15.547 -7.535 11.062 1 90.75 101 TYR A C 1
ATOM 838 O O . TYR A 1 101 ? -16.438 -8.305 11.445 1 90.75 101 TYR A O 1
ATOM 846 N N . PHE A 1 102 ? -14.648 -7.867 10.172 1 92.38 102 PHE A N 1
ATOM 847 C CA . PHE A 1 102 ? -14.422 -9.25 9.781 1 92.38 102 PHE A CA 1
ATOM 848 C C . PHE A 1 102 ? -13.195 -9.828 10.484 1 92.38 102 PHE A C 1
ATOM 850 O O . PHE A 1 102 ? -12.078 -9.367 10.25 1 92.38 102 PHE A O 1
ATOM 857 N N . ILE A 1 103 ? -13.383 -10.719 11.414 1 94.81 103 ILE A N 1
ATOM 858 C CA . ILE A 1 103 ? -12.273 -11.453 12.023 1 94.81 103 ILE A CA 1
ATOM 859 C C . ILE A 1 103 ? -11.891 -12.633 11.133 1 94.81 103 ILE A C 1
ATOM 861 O O . ILE A 1 103 ? -12.68 -13.57 10.961 1 94.81 103 ILE A O 1
ATOM 865 N N . MET A 1 104 ? -10.672 -12.578 10.633 1 95.5 104 MET A N 1
ATOM 866 C CA . MET A 1 104 ? -10.219 -13.531 9.625 1 95.5 104 MET A CA 1
ATOM 867 C C . MET A 1 104 ? -9.07 -14.383 10.156 1 95.5 104 MET A C 1
ATOM 869 O O . MET A 1 104 ? -8.406 -14 11.117 1 95.5 104 MET A O 1
ATOM 873 N N . GLU A 1 105 ? -8.898 -15.508 9.492 1 94.56 105 GLU A N 1
ATOM 874 C CA . GLU A 1 105 ? -7.66 -16.25 9.711 1 94.56 105 GLU A CA 1
ATOM 875 C C . GLU A 1 105 ? -6.438 -15.375 9.445 1 94.56 105 GLU A C 1
ATOM 877 O O . GLU A 1 105 ? -6.438 -14.562 8.531 1 94.56 105 GLU A O 1
ATOM 882 N N . TYR A 1 106 ? -5.48 -15.617 10.32 1 92.44 106 TYR A N 1
ATOM 883 C CA . TYR A 1 106 ? -4.273 -14.805 10.188 1 92.44 106 TYR A CA 1
ATOM 884 C C . TYR A 1 106 ? -3.473 -15.211 8.961 1 92.44 106 TYR A C 1
ATOM 886 O O . TYR A 1 106 ? -3.297 -16.406 8.695 1 92.44 106 TYR A O 1
ATOM 894 N N . VAL A 1 107 ? -3.123 -14.258 8.18 1 86.69 107 VAL A N 1
ATOM 895 C CA . VAL A 1 107 ? -2.244 -14.453 7.035 1 86.69 107 VAL A CA 1
ATOM 896 C C . VAL A 1 107 ? -0.947 -13.672 7.238 1 86.69 107 VAL A C 1
ATOM 898 O O . VAL A 1 107 ? -0.972 -12.508 7.633 1 86.69 107 VAL A O 1
ATOM 901 N N . ASP A 1 108 ? 0.147 -14.211 7.043 1 82.75 108 ASP A N 1
ATOM 902 C CA . ASP A 1 108 ? 1.453 -13.672 7.414 1 82.75 108 ASP A CA 1
ATOM 903 C C . ASP A 1 108 ? 1.867 -12.539 6.477 1 82.75 108 ASP A C 1
ATOM 905 O O . ASP A 1 108 ? 1.832 -11.367 6.859 1 82.75 108 ASP A O 1
ATOM 909 N N . CYS A 1 109 ? 2.273 -12.883 5.223 1 84.38 109 CYS A N 1
ATOM 910 C CA . CYS A 1 109 ? 2.762 -11.82 4.348 1 84.38 109 CYS A CA 1
ATOM 911 C C . CYS A 1 109 ? 2.344 -12.07 2.904 1 84.38 109 CYS A C 1
ATOM 913 O O . CYS A 1 109 ? 2.033 -13.203 2.529 1 84.38 109 CYS A O 1
ATOM 915 N N . PRO A 1 110 ? 2.248 -11.016 2.135 1 85.69 110 PRO A N 1
ATOM 916 C CA . PRO A 1 110 ? 1.979 -11.18 0.706 1 85.69 110 PRO A CA 1
ATOM 917 C C . PRO A 1 110 ? 3.127 -11.867 -0.032 1 85.69 110 PRO A C 1
ATOM 919 O O . PRO A 1 110 ? 4.285 -11.742 0.369 1 85.69 110 PRO A O 1
ATOM 922 N N . ILE A 1 111 ? 2.84 -12.57 -1.073 1 91.19 111 ILE A N 1
ATOM 923 C CA . ILE A 1 111 ? 3.875 -13.266 -1.831 1 91.19 111 ILE A CA 1
ATOM 924 C C . ILE A 1 111 ? 4.785 -12.25 -2.514 1 91.19 111 ILE A C 1
ATOM 926 O O . ILE A 1 111 ? 5.848 -12.609 -3.031 1 91.19 111 ILE A O 1
ATOM 930 N N . ARG A 1 112 ? 4.352 -11 -2.516 1 85.62 112 ARG A N 1
ATOM 931 C CA . ARG A 1 112 ? 5.227 -9.93 -2.998 1 85.62 112 ARG A CA 1
ATOM 932 C C . ARG A 1 112 ? 6.594 -10 -2.33 1 85.62 112 ARG A C 1
ATOM 934 O O . ARG A 1 112 ? 7.609 -9.688 -2.953 1 85.62 112 ARG A O 1
ATOM 941 N N . VAL A 1 113 ? 6.691 -10.453 -1.129 1 83.88 113 VAL A N 1
ATOM 942 C CA . VAL A 1 113 ? 7.949 -10.562 -0.397 1 83.88 113 VAL A CA 1
ATOM 943 C C . VAL A 1 113 ? 8.875 -11.547 -1.11 1 83.88 113 VAL A C 1
ATOM 945 O O . VAL A 1 113 ? 10.086 -11.328 -1.194 1 83.88 113 VAL A O 1
ATOM 948 N N . LEU A 1 114 ? 8.312 -12.617 -1.671 1 88.44 114 LEU A N 1
ATOM 949 C CA . LEU A 1 114 ? 9.094 -13.609 -2.395 1 88.44 114 LEU A CA 1
ATOM 950 C C . LEU A 1 114 ? 9.664 -13.016 -3.684 1 88.44 114 LEU A C 1
ATOM 952 O O . LEU A 1 114 ? 10.773 -13.367 -4.094 1 88.44 114 LEU A O 1
ATOM 956 N N . ILE A 1 115 ? 8.883 -12.133 -4.234 1 85.81 115 ILE A N 1
ATOM 957 C CA . ILE A 1 115 ? 9.297 -11.484 -5.477 1 85.81 115 ILE A CA 1
ATOM 958 C C . ILE A 1 115 ? 10.406 -10.477 -5.184 1 85.81 115 ILE A C 1
ATOM 960 O O . ILE A 1 115 ? 11.406 -10.414 -5.898 1 85.81 115 ILE A O 1
ATOM 964 N N . THR A 1 116 ? 10.172 -9.75 -4.145 1 78.88 116 THR A N 1
ATOM 965 C CA . THR A 1 116 ? 11.148 -8.75 -3.75 1 78.88 116 THR A CA 1
ATOM 966 C C . THR A 1 116 ? 12.477 -9.406 -3.369 1 78.88 116 THR A C 1
ATOM 968 O O . THR A 1 116 ? 13.547 -8.891 -3.705 1 78.88 116 THR A O 1
ATOM 971 N N . GLU A 1 117 ? 12.406 -10.57 -2.689 1 83.25 117 GLU A N 1
ATOM 972 C CA . GLU A 1 117 ? 13.586 -11.32 -2.281 1 83.25 117 GLU A CA 1
ATOM 973 C C . GLU A 1 117 ? 13.836 -12.508 -3.209 1 83.25 117 GLU A C 1
ATOM 975 O O . GLU A 1 117 ? 14.219 -13.586 -2.756 1 83.25 117 GLU A O 1
ATOM 980 N N . HIS A 1 118 ? 13.539 -12.289 -4.43 1 86 118 HIS A N 1
ATOM 981 C CA . HIS A 1 118 ? 13.547 -13.352 -5.43 1 86 118 HIS A CA 1
ATOM 982 C C . HIS A 1 118 ? 14.852 -14.141 -5.387 1 86 118 HIS A C 1
ATOM 984 O O . HIS A 1 118 ? 14.836 -15.375 -5.316 1 86 118 HIS A O 1
ATOM 990 N N . ASN A 1 119 ? 16.031 -13.484 -5.348 1 80.69 119 ASN A N 1
ATOM 991 C CA . ASN A 1 119 ? 17.328 -14.125 -5.426 1 80.69 119 ASN A CA 1
ATOM 992 C C . ASN A 1 119 ? 17.625 -14.969 -4.188 1 80.69 119 ASN A C 1
ATOM 994 O O . ASN A 1 119 ? 18.391 -15.93 -4.254 1 80.69 119 ASN A O 1
ATOM 998 N N . LYS A 1 120 ? 16.984 -14.617 -3.111 1 80.75 120 LYS A N 1
ATOM 999 C CA . LYS A 1 120 ? 17.203 -15.359 -1.87 1 80.75 120 LYS A CA 1
ATOM 1000 C C . LYS A 1 120 ? 16.25 -16.547 -1.78 1 80.75 120 LYS A C 1
ATOM 1002 O O . LYS A 1 120 ? 16.641 -17.609 -1.279 1 80.75 120 LYS A O 1
ATOM 1007 N N . PHE A 1 121 ? 15.102 -16.344 -2.246 1 86.75 121 PHE A N 1
ATOM 1008 C CA . PHE A 1 121 ? 14.078 -17.359 -2.092 1 86.75 121 PHE A CA 1
ATOM 1009 C C . PHE A 1 121 ? 14.234 -18.453 -3.15 1 86.75 121 PHE A C 1
ATOM 1011 O O . PHE A 1 121 ? 14.117 -19.641 -2.852 1 86.75 121 PHE A O 1
ATOM 1018 N N . PHE A 1 122 ? 14.445 -18.031 -4.344 1 87.62 122 PHE A N 1
ATOM 1019 C CA . PHE A 1 122 ? 14.5 -18.984 -5.441 1 87.62 122 PHE A CA 1
ATOM 1020 C C . PHE A 1 122 ? 15.945 -19.312 -5.789 1 87.62 122 PHE A C 1
ATOM 1022 O O . PHE A 1 122 ? 16.406 -19.016 -6.891 1 87.62 122 PHE A O 1
ATOM 1029 N N . GLN A 1 123 ? 16.578 -19.812 -4.844 1 80.69 123 GLN A N 1
ATOM 1030 C CA . GLN A 1 123 ? 17.953 -20.297 -5.008 1 80.69 123 GLN A CA 1
ATOM 1031 C C . GLN A 1 123 ? 18.078 -21.75 -4.543 1 80.69 123 GLN A C 1
ATOM 1033 O O . GLN A 1 123 ? 17.312 -22.203 -3.686 1 80.69 123 GLN A O 1
ATOM 1038 N N . GLY A 1 124 ? 18.906 -22.453 -5.191 1 77.69 124 GLY A N 1
ATOM 1039 C CA . GLY A 1 124 ? 19.188 -23.812 -4.766 1 77.69 124 GLY A CA 1
ATOM 1040 C C . GLY A 1 124 ? 18.375 -24.859 -5.516 1 77.69 124 GLY A C 1
ATOM 1041 O O . GLY A 1 124 ? 17.656 -24.531 -6.457 1 77.69 124 GLY A O 1
ATOM 1042 N N . PRO A 1 125 ? 18.453 -26.062 -5.09 1 79 125 PRO A N 1
ATOM 1043 C CA . PRO A 1 125 ? 17.938 -27.188 -5.875 1 79 125 PRO A CA 1
ATOM 1044 C C . PRO A 1 125 ? 16.406 -27.312 -5.793 1 79 125 PRO A C 1
ATOM 1046 O O . PRO A 1 125 ? 15.797 -27.953 -6.641 1 79 125 PRO A O 1
ATOM 1049 N N . ASN A 1 126 ? 15.797 -26.594 -4.914 1 86 126 ASN A N 1
ATOM 1050 C CA . ASN A 1 126 ? 14.367 -26.812 -4.742 1 86 126 ASN A CA 1
ATOM 1051 C C . ASN A 1 126 ? 13.555 -25.703 -5.414 1 86 126 ASN A C 1
ATOM 1053 O O . ASN A 1 126 ? 12.359 -25.547 -5.152 1 86 126 ASN A O 1
ATOM 1057 N N . THR A 1 127 ? 14.18 -25.031 -6.309 1 90.06 127 THR A N 1
ATOM 1058 C CA . THR A 1 127 ? 13.531 -23.891 -6.945 1 90.06 127 THR A CA 1
ATOM 1059 C C . THR A 1 127 ? 12.336 -24.344 -7.777 1 90.06 127 THR A C 1
ATOM 1061 O O . THR A 1 127 ? 11.258 -23.75 -7.703 1 90.06 127 THR A O 1
ATOM 1064 N N . ASP A 1 128 ? 12.5 -25.469 -8.555 1 90.62 128 ASP A N 1
ATOM 1065 C CA . ASP A 1 128 ? 11.406 -26 -9.367 1 90.62 128 ASP A CA 1
ATOM 1066 C C . ASP A 1 128 ? 10.203 -26.375 -8.492 1 90.62 128 ASP A C 1
ATOM 1068 O O . ASP A 1 128 ? 9.07 -26.016 -8.82 1 90.62 128 ASP A O 1
ATOM 1072 N N . HIS A 1 129 ? 10.547 -27 -7.469 1 90.19 129 HIS A N 1
ATOM 1073 C CA . HIS A 1 129 ? 9.492 -27.469 -6.578 1 90.19 129 HIS A CA 1
ATOM 1074 C C . HIS A 1 129 ? 8.773 -26.312 -5.906 1 90.19 129 HIS A C 1
ATOM 1076 O O . HIS A 1 129 ? 7.551 -26.328 -5.77 1 90.19 129 HIS A O 1
ATOM 1082 N N . LYS A 1 130 ? 9.484 -25.281 -5.5 1 90.94 130 LYS A N 1
ATOM 1083 C CA . LYS A 1 130 ? 8.898 -24.094 -4.871 1 90.94 130 LYS A CA 1
ATOM 1084 C C . LYS A 1 130 ? 7.922 -23.391 -5.812 1 90.94 130 LYS A C 1
ATOM 1086 O O . LYS A 1 130 ? 6.797 -23.078 -5.426 1 90.94 130 LYS A O 1
ATOM 1091 N N . LEU A 1 131 ? 8.375 -23.203 -7.039 1 93.88 131 LEU A N 1
ATOM 1092 C CA . LEU A 1 131 ? 7.539 -22.531 -8.031 1 93.88 131 LEU A CA 1
ATOM 1093 C C . LEU A 1 131 ? 6.293 -23.359 -8.336 1 93.88 131 LEU A C 1
ATOM 1095 O O . LEU A 1 131 ? 5.191 -22.812 -8.438 1 93.88 131 LEU A O 1
ATOM 1099 N N . PHE A 1 132 ? 6.508 -24.641 -8.438 1 93.25 132 PHE A N 1
ATOM 1100 C CA . PHE A 1 132 ? 5.398 -25.562 -8.688 1 93.25 132 PHE A CA 1
ATOM 1101 C C . PHE A 1 132 ? 4.359 -25.453 -7.578 1 93.25 132 PHE A C 1
ATOM 1103 O O . PHE A 1 132 ? 3.166 -25.297 -7.852 1 93.25 132 PHE A O 1
ATOM 1110 N N . LEU A 1 133 ? 4.824 -25.531 -6.375 1 93.31 133 LEU A N 1
ATOM 1111 C CA . LEU A 1 133 ? 3.93 -25.531 -5.227 1 93.31 133 LEU A CA 1
ATOM 1112 C C . LEU A 1 133 ? 3.145 -24.234 -5.141 1 93.31 133 LEU A C 1
ATOM 1114 O O . LEU A 1 133 ? 1.941 -24.234 -4.875 1 93.31 133 LEU A O 1
ATOM 1118 N N . LEU A 1 134 ? 3.799 -23.125 -5.328 1 95.25 134 LEU A N 1
ATOM 1119 C CA . LEU A 1 134 ? 3.146 -21.828 -5.262 1 95.25 134 LEU A CA 1
ATOM 1120 C C . LEU A 1 134 ? 2.086 -21.688 -6.348 1 95.25 134 LEU A C 1
ATOM 1122 O O . LEU A 1 134 ? 0.953 -21.297 -6.07 1 95.25 134 LEU A O 1
ATOM 1126 N N . LEU A 1 135 ? 2.455 -22.094 -7.555 1 97 135 LEU A N 1
ATOM 1127 C CA . LEU A 1 135 ? 1.521 -21.969 -8.672 1 97 135 LEU A CA 1
ATOM 1128 C C . LEU A 1 135 ? 0.345 -22.922 -8.516 1 97 135 LEU A C 1
ATOM 1130 O O . LEU A 1 135 ? -0.801 -22.547 -8.781 1 97 135 LEU A O 1
ATOM 1134 N N . LYS A 1 136 ? 0.614 -24.109 -8.117 1 96.38 136 LYS A N 1
ATOM 1135 C CA . LYS A 1 136 ? -0.439 -25.109 -7.938 1 96.38 136 LYS A CA 1
ATOM 1136 C C . LYS A 1 136 ? -1.486 -24.625 -6.938 1 96.38 136 LYS A C 1
ATOM 1138 O O . LYS A 1 136 ? -2.688 -24.688 -7.215 1 96.38 136 LYS A O 1
ATOM 1143 N N . GLN A 1 137 ? -1.059 -24.156 -5.836 1 96.75 137 GLN A N 1
ATOM 1144 C CA . GLN A 1 137 ? -1.975 -23.688 -4.805 1 96.75 137 GLN A CA 1
ATOM 1145 C C . GLN A 1 137 ? -2.775 -22.484 -5.293 1 96.75 137 GLN A C 1
ATOM 1147 O O . GLN A 1 137 ? -3.977 -22.375 -5.027 1 96.75 137 GLN A O 1
ATOM 1152 N N . LEU A 1 138 ? -2.115 -21.516 -5.977 1 98 138 LEU A N 1
ATOM 1153 C CA . LEU A 1 138 ? -2.801 -20.359 -6.523 1 98 138 LEU A CA 1
ATOM 1154 C C . LEU A 1 138 ? -3.895 -20.781 -7.5 1 98 138 LEU A C 1
ATOM 1156 O O . LEU A 1 138 ? -5.035 -20.328 -7.402 1 98 138 LEU A O 1
ATOM 1160 N N . LEU A 1 139 ? -3.562 -21.719 -8.352 1 97.62 139 LEU A N 1
ATOM 1161 C CA . LEU A 1 139 ? -4.512 -22.172 -9.359 1 97.62 139 LEU A CA 1
ATOM 1162 C C . LEU A 1 139 ? -5.629 -22.984 -8.719 1 97.62 139 LEU A C 1
ATOM 1164 O O . LEU A 1 139 ? -6.777 -22.938 -9.164 1 97.62 139 LEU A O 1
ATOM 1168 N N . ASP A 1 140 ? -5.289 -23.75 -7.707 1 95.94 140 ASP A N 1
ATOM 1169 C CA . ASP A 1 140 ? -6.328 -24.484 -6.988 1 95.94 140 ASP A CA 1
ATOM 1170 C C . ASP A 1 140 ? -7.367 -23.531 -6.398 1 95.94 140 ASP A C 1
ATOM 1172 O O . ASP A 1 140 ? -8.57 -23.766 -6.523 1 95.94 140 ASP A O 1
ATOM 1176 N N . GLY A 1 141 ? -6.875 -22.5 -5.789 1 96.44 141 GLY A N 1
ATOM 1177 C CA . GLY A 1 141 ? -7.781 -21.516 -5.238 1 96.44 141 GLY A CA 1
ATOM 1178 C C . GLY A 1 141 ? -8.609 -20.812 -6.297 1 96.44 141 GLY A C 1
ATOM 1179 O O . GLY A 1 141 ? -9.82 -20.625 -6.125 1 96.44 141 GLY A O 1
ATOM 1180 N N . VAL A 1 142 ? -7.992 -20.453 -7.352 1 96.44 142 VAL A N 1
ATOM 1181 C CA . VAL A 1 142 ? -8.68 -19.75 -8.43 1 96.44 142 VAL A CA 1
ATOM 1182 C C . VAL A 1 142 ? -9.719 -20.672 -9.07 1 96.44 142 VAL A C 1
ATOM 1184 O O . VAL A 1 142 ? -10.828 -20.234 -9.383 1 96.44 142 VAL A O 1
ATOM 1187 N N . ASP A 1 143 ? -9.336 -21.906 -9.289 1 95.38 143 ASP A N 1
ATOM 1188 C CA . ASP A 1 143 ? -10.281 -22.875 -9.844 1 95.38 143 ASP A CA 1
ATOM 1189 C C . ASP A 1 143 ? -11.516 -23 -8.945 1 95.38 143 ASP A C 1
ATOM 1191 O O . ASP A 1 143 ? -12.641 -23.047 -9.438 1 95.38 143 ASP A O 1
ATOM 1195 N N . TYR A 1 144 ? -11.312 -23.062 -7.691 1 93.19 144 TYR A N 1
ATOM 1196 C CA . TYR A 1 144 ? -12.422 -23.141 -6.742 1 93.19 144 TYR A CA 1
ATOM 1197 C C . TYR A 1 144 ? -13.336 -21.922 -6.879 1 93.19 144 TYR A C 1
ATOM 1199 O O . TYR A 1 144 ? -14.555 -22.062 -6.914 1 93.19 144 TYR A O 1
ATOM 1207 N N . LEU A 1 145 ? -12.75 -20.734 -6.93 1 92 145 LEU A N 1
ATOM 1208 C CA . LEU A 1 145 ? -13.539 -19.531 -7.121 1 92 145 LEU A CA 1
ATOM 1209 C C . LEU A 1 145 ? -14.367 -19.625 -8.398 1 92 145 LEU A C 1
ATOM 1211 O O . LEU A 1 145 ? -15.562 -19.312 -8.391 1 92 145 LEU A O 1
ATOM 1215 N N . HIS A 1 146 ? -13.719 -20.062 -9.422 1 90.88 146 HIS A N 1
ATOM 1216 C CA . HIS A 1 146 ? -14.375 -20.125 -10.727 1 90.88 146 HIS A CA 1
ATOM 1217 C C . HIS A 1 146 ? -15.5 -21.156 -10.734 1 90.88 146 HIS A C 1
ATOM 1219 O O . HIS A 1 146 ? -16.562 -20.922 -11.32 1 90.88 146 HIS A O 1
ATOM 1225 N N . GLN A 1 147 ? -15.25 -22.219 -10.078 1 89.19 147 GLN A N 1
ATOM 1226 C CA . GLN A 1 147 ? -16.281 -23.25 -9.969 1 89.19 147 GLN A CA 1
ATOM 1227 C C . GLN A 1 147 ? -17.453 -22.75 -9.125 1 89.19 147 GLN A C 1
ATOM 1229 O O . GLN A 1 147 ? -18.562 -23.266 -9.234 1 89.19 147 GLN A O 1
ATOM 1234 N N . SER A 1 148 ? -17.172 -21.828 -8.305 1 84.75 148 SER A N 1
ATOM 1235 C CA . SER A 1 148 ? -18.219 -21.219 -7.492 1 84.75 148 SER A CA 1
ATOM 1236 C C . SER A 1 148 ? -18.812 -20 -8.195 1 84.75 148 SER A C 1
ATOM 1238 O O . SER A 1 148 ? -19.531 -19.203 -7.57 1 84.75 148 SER A O 1
ATOM 1240 N N . ASN A 1 149 ? -18.359 -19.766 -9.43 1 83.44 149 ASN A N 1
ATOM 1241 C CA . ASN A 1 149 ? -18.828 -18.672 -10.273 1 83.44 149 ASN A CA 1
ATOM 1242 C C . ASN A 1 149 ? -18.422 -17.312 -9.711 1 83.44 149 ASN A C 1
ATOM 1244 O O . ASN A 1 149 ? -19.203 -16.375 -9.719 1 83.44 149 ASN A O 1
ATOM 1248 N N . VAL A 1 150 ? -17.297 -17.312 -9.188 1 87 150 VAL A N 1
ATOM 1249 C CA . VAL A 1 150 ? -16.75 -16.078 -8.633 1 87 150 VAL A CA 1
ATOM 1250 C C . VAL A 1 150 ? -15.492 -15.672 -9.398 1 87 150 VAL A C 1
ATOM 1252 O O . VAL A 1 150 ? -14.594 -16.5 -9.602 1 87 150 VAL A O 1
ATOM 1255 N N . VAL A 1 151 ? -15.453 -14.469 -9.867 1 88.06 151 VAL A N 1
ATOM 1256 C CA . VAL A 1 151 ? -14.242 -13.852 -10.391 1 88.06 151 VAL A CA 1
ATOM 1257 C C . VAL A 1 151 ? -13.578 -13.008 -9.312 1 88.06 151 VAL A C 1
ATOM 1259 O O . VAL A 1 151 ? -14.227 -12.156 -8.688 1 88.06 151 VAL A O 1
ATOM 1262 N N . HIS A 1 152 ? -12.336 -13.266 -8.977 1 89.06 152 HIS A N 1
ATOM 1263 C CA . HIS A 1 152 ? -11.664 -12.422 -7.996 1 89.06 152 HIS A CA 1
ATOM 1264 C C . HIS A 1 152 ? -11.555 -10.984 -8.484 1 89.06 152 HIS A C 1
ATOM 1266 O O . HIS A 1 152 ? -11.906 -10.055 -7.758 1 89.06 152 HIS A O 1
ATOM 1272 N N . GLY A 1 153 ? -10.969 -10.891 -9.758 1 83.81 153 GLY A N 1
ATOM 1273 C CA . GLY A 1 153 ? -10.977 -9.617 -10.461 1 83.81 153 GLY A CA 1
ATOM 1274 C C . GLY A 1 153 ? -9.836 -8.703 -10.062 1 83.81 153 GLY A C 1
ATOM 1275 O O . GLY A 1 153 ? -9.641 -7.641 -10.664 1 83.81 153 GLY A O 1
ATOM 1276 N N . ASN A 1 154 ? -9 -9.078 -9.102 1 81.25 154 ASN A N 1
ATOM 1277 C CA . ASN A 1 154 ? -7.887 -8.25 -8.664 1 81.25 154 ASN A CA 1
ATOM 1278 C C . ASN A 1 154 ? -6.77 -9.086 -8.039 1 81.25 154 ASN A C 1
ATOM 1280 O O . ASN A 1 154 ? -6.266 -8.758 -6.965 1 81.25 154 ASN A O 1
ATOM 1284 N N . LEU A 1 155 ? -6.438 -10.086 -8.695 1 91.19 155 LEU A N 1
ATOM 1285 C CA . LEU A 1 155 ? -5.328 -10.906 -8.227 1 91.19 155 LEU A CA 1
ATOM 1286 C C . LEU A 1 155 ? -3.994 -10.211 -8.469 1 91.19 155 LEU A C 1
ATOM 1288 O O . LEU A 1 155 ? -3.689 -9.828 -9.602 1 91.19 155 LEU A O 1
ATOM 1292 N N . THR A 1 156 ? -3.297 -9.938 -7.406 1 86.38 156 THR A N 1
ATOM 1293 C CA . THR A 1 156 ? -1.961 -9.359 -7.398 1 86.38 156 THR A CA 1
ATOM 1294 C C . THR A 1 156 ? -1.091 -10.008 -6.328 1 86.38 156 THR A C 1
ATOM 1296 O O . THR A 1 156 ? -1.598 -10.711 -5.453 1 86.38 156 THR A O 1
ATOM 1299 N N . PRO A 1 157 ? 0.239 -9.82 -6.367 1 88.62 157 PRO A N 1
ATOM 1300 C CA . PRO A 1 157 ? 1.106 -10.375 -5.328 1 88.62 157 PRO A CA 1
ATOM 1301 C C . PRO A 1 157 ? 0.784 -9.836 -3.938 1 88.62 157 PRO A C 1
ATOM 1303 O O . PRO A 1 157 ? 1.252 -10.383 -2.936 1 88.62 157 PRO A O 1
ATOM 1306 N N . LEU A 1 158 ? -0.026 -8.75 -3.875 1 81.06 158 LEU A N 1
ATOM 1307 C CA . LEU A 1 158 ? -0.417 -8.188 -2.586 1 81.06 158 LEU A CA 1
ATOM 1308 C C . LEU A 1 158 ? -1.667 -8.883 -2.051 1 81.06 158 LEU A C 1
ATOM 1310 O O . LEU A 1 158 ? -1.954 -8.812 -0.853 1 81.06 158 LEU A O 1
ATOM 1314 N N . ASN A 1 159 ? -2.383 -9.555 -2.957 1 87.06 159 ASN A N 1
ATOM 1315 C CA . ASN A 1 159 ? -3.635 -10.188 -2.557 1 87.06 159 ASN A CA 1
ATOM 1316 C C . ASN A 1 159 ? -3.484 -11.703 -2.445 1 87.06 159 ASN A C 1
ATOM 1318 O O . ASN A 1 159 ? -4.473 -12.422 -2.273 1 87.06 159 ASN A O 1
ATOM 1322 N N . VAL A 1 160 ? -2.322 -12.133 -2.627 1 94 160 VAL A N 1
ATOM 1323 C CA . VAL A 1 160 ? -1.963 -13.523 -2.391 1 94 160 VAL A CA 1
ATOM 1324 C C . VAL A 1 160 ? -0.941 -13.609 -1.259 1 94 160 VAL A C 1
ATOM 1326 O O . VAL A 1 160 ? 0.168 -13.086 -1.375 1 94 160 VAL A O 1
ATOM 1329 N N . MET A 1 161 ? -1.399 -14.305 -0.232 1 92.12 161 MET A N 1
ATOM 1330 C CA . MET A 1 161 ? -0.578 -14.359 0.973 1 92.12 161 MET A CA 1
ATOM 1331 C C . MET A 1 161 ? 0.094 -15.727 1.106 1 92.12 161 MET A C 1
ATOM 1333 O O . MET A 1 161 ? -0.337 -16.703 0.485 1 92.12 161 MET A O 1
ATOM 1337 N N . ILE A 1 162 ? 1.141 -15.711 1.907 1 91.25 162 ILE A N 1
ATOM 1338 C CA . ILE A 1 162 ? 1.878 -16.938 2.15 1 91.25 162 ILE A CA 1
ATOM 1339 C C . ILE A 1 162 ? 2.312 -17 3.611 1 91.25 162 ILE A C 1
ATOM 1341 O O . ILE A 1 162 ? 2.584 -15.977 4.23 1 91.25 162 ILE A O 1
ATOM 1345 N N . ASN A 1 163 ? 2.256 -18.172 4.164 1 88.56 163 ASN A N 1
ATOM 1346 C CA . ASN A 1 163 ? 2.732 -18.328 5.535 1 88.56 163 ASN A CA 1
ATOM 1347 C C . ASN A 1 163 ? 4.051 -19.094 5.586 1 88.56 163 ASN A C 1
ATOM 1349 O O . ASN A 1 163 ? 4.648 -19.375 4.547 1 88.56 163 ASN A O 1
ATOM 1353 N N . GLU A 1 164 ? 4.543 -19.406 6.723 1 84.88 164 GLU A N 1
ATOM 1354 C CA . GLU A 1 164 ? 5.855 -20.016 6.93 1 84.88 164 GLU A CA 1
ATOM 1355 C C . GLU A 1 164 ? 5.887 -21.438 6.41 1 84.88 164 GLU A C 1
ATOM 1357 O O . GLU A 1 164 ? 6.957 -21.969 6.094 1 84.88 164 GLU A O 1
ATOM 1362 N N . ASN A 1 165 ? 4.723 -22.047 6.312 1 87.44 165 ASN A N 1
ATOM 1363 C CA . ASN A 1 165 ? 4.637 -23.406 5.797 1 87.44 165 ASN A CA 1
ATOM 1364 C C . ASN A 1 165 ? 4.422 -23.422 4.285 1 87.44 165 ASN A C 1
ATOM 1366 O O . ASN A 1 165 ? 4.078 -24.453 3.715 1 87.44 165 ASN A O 1
ATOM 1370 N N . TYR A 1 166 ? 4.484 -22.281 3.631 1 88.69 166 TYR A N 1
ATOM 1371 C CA . TYR A 1 166 ? 4.352 -22.094 2.189 1 88.69 166 TYR A CA 1
ATOM 1372 C C . TYR A 1 166 ? 2.932 -22.406 1.729 1 88.69 166 TYR A C 1
ATOM 1374 O O . TYR A 1 166 ? 2.727 -22.906 0.623 1 88.69 166 TYR A O 1
ATOM 1382 N N . GLU A 1 167 ? 2.027 -22.234 2.668 1 92.94 167 GLU A N 1
ATOM 1383 C CA . GLU A 1 167 ? 0.621 -22.281 2.283 1 92.94 167 GLU A CA 1
ATOM 1384 C C . GLU A 1 167 ? 0.149 -20.938 1.741 1 92.94 167 GLU A C 1
ATOM 1386 O O . GLU A 1 167 ? 0.357 -19.891 2.375 1 92.94 167 GLU A O 1
ATOM 1391 N N . LEU A 1 168 ? -0.469 -21 0.628 1 95.62 168 LEU A N 1
ATOM 1392 C CA . LEU A 1 168 ? -0.924 -19.781 -0.031 1 95.62 168 LEU A CA 1
ATOM 1393 C C . LEU A 1 168 ? -2.395 -19.516 0.271 1 95.62 168 LEU A C 1
ATOM 1395 O O . LEU A 1 168 ? -3.205 -20.453 0.29 1 95.62 168 LEU A O 1
ATOM 1399 N N . LYS A 1 169 ? -2.695 -18.328 0.516 1 95.88 169 LYS A N 1
ATOM 1400 C CA . LYS A 1 169 ? -4.078 -17.906 0.74 1 95.88 169 LYS A CA 1
ATOM 1401 C C . LYS A 1 169 ? -4.438 -16.703 -0.134 1 95.88 169 LYS A C 1
ATOM 1403 O O . LYS A 1 169 ? -3.74 -15.688 -0.123 1 95.88 169 LYS A O 1
ATOM 1408 N N . ILE A 1 170 ? -5.496 -16.859 -0.906 1 95.81 170 ILE A N 1
ATOM 1409 C CA . ILE A 1 170 ? -6.035 -15.742 -1.68 1 95.81 170 ILE A CA 1
ATOM 1410 C C . ILE A 1 170 ? -6.914 -14.875 -0.786 1 95.81 170 ILE A C 1
ATOM 1412 O O . ILE A 1 170 ? -7.73 -15.383 -0.018 1 95.81 170 ILE A O 1
ATOM 1416 N N . THR A 1 171 ? -6.695 -13.562 -0.828 1 91.38 171 THR A N 1
ATOM 1417 C CA . THR A 1 171 ? -7.434 -12.625 0.014 1 91.38 171 THR A CA 1
ATOM 1418 C C . THR A 1 171 ? -8.125 -11.562 -0.836 1 91.38 171 THR A C 1
ATOM 1420 O O . THR A 1 171 ? -8.094 -11.633 -2.066 1 91.38 171 THR A O 1
ATOM 1423 N N . ASN A 1 172 ? -8.852 -10.641 -0.185 1 81.06 172 ASN A N 1
ATOM 1424 C CA . ASN A 1 172 ? -9.492 -9.477 -0.8 1 81.06 172 ASN A CA 1
ATOM 1425 C C . ASN A 1 172 ? -10.516 -9.891 -1.854 1 81.06 172 ASN A C 1
ATOM 1427 O O . ASN A 1 172 ? -10.414 -9.484 -3.012 1 81.06 172 ASN A O 1
ATOM 1431 N N . LEU A 1 173 ? -11.508 -10.523 -1.479 1 82.5 173 LEU A N 1
ATOM 1432 C CA . LEU A 1 173 ? -12.555 -11.047 -2.355 1 82.5 173 LEU A CA 1
ATOM 1433 C C . LEU A 1 173 ? -13.586 -9.977 -2.67 1 82.5 173 LEU A C 1
ATOM 1435 O O . LEU A 1 173 ? -14.625 -10.266 -3.268 1 82.5 173 LEU A O 1
ATOM 1439 N N . GLY A 1 174 ? -13.367 -8.797 -2.266 1 67.5 174 GLY A N 1
ATOM 1440 C CA . GLY A 1 174 ? -14.336 -7.719 -2.398 1 67.5 174 GLY A CA 1
ATOM 1441 C C . GLY A 1 174 ? -14.516 -7.254 -3.832 1 67.5 174 GLY A C 1
ATOM 1442 O O . GLY A 1 174 ? -15.508 -6.598 -4.156 1 67.5 174 GLY A O 1
ATOM 1443 N N . TYR A 1 175 ? -13.617 -7.57 -4.676 1 58.62 175 TYR A N 1
ATOM 1444 C CA . TYR A 1 175 ? -13.688 -7.125 -6.059 1 58.62 175 TYR A CA 1
ATOM 1445 C C . TYR A 1 175 ? -14.414 -8.148 -6.926 1 58.62 175 TYR A C 1
ATOM 1447 O O . TYR A 1 175 ? -14.672 -7.898 -8.109 1 58.62 175 TYR A O 1
ATOM 1455 N N . GLY A 1 176 ? -14.68 -9.133 -6.297 1 55.34 176 GLY A N 1
ATOM 1456 C CA . GLY A 1 176 ? -15.266 -10.25 -7.02 1 55.34 176 GLY A CA 1
ATOM 1457 C C . GLY A 1 176 ? -16.609 -9.93 -7.629 1 55.34 176 GLY A C 1
ATOM 1458 O O . GLY A 1 176 ? -17.422 -9.227 -7.023 1 55.34 176 GLY A O 1
ATOM 1459 N N . LYS A 1 177 ? -16.625 -9.914 -9.039 1 52 177 LYS A N 1
ATOM 1460 C CA . LYS A 1 177 ? -17.906 -9.781 -9.727 1 52 177 LYS A CA 1
ATOM 1461 C C . LYS A 1 177 ? -18.453 -11.141 -10.141 1 52 177 LYS A C 1
ATOM 1463 O O . LYS A 1 177 ? -17.688 -12.062 -10.445 1 52 177 LYS A O 1
ATOM 1468 N N . VAL A 1 178 ? -19.641 -11.344 -9.672 1 45.22 178 VAL A N 1
ATOM 1469 C CA . VAL A 1 178 ? -20.312 -12.547 -10.172 1 45.22 178 VAL A CA 1
ATOM 1470 C C . VAL A 1 178 ? -20.75 -12.328 -11.625 1 45.22 178 VAL A C 1
ATOM 1472 O O . VAL A 1 178 ? -21.281 -11.273 -11.961 1 45.22 178 VAL A O 1
ATOM 1475 N N . LEU A 1 179 ? -20.016 -13 -12.648 1 43.03 179 LEU A N 1
ATOM 1476 C CA . LEU A 1 179 ? -20.234 -12.945 -14.086 1 43.03 179 LEU A CA 1
ATOM 1477 C C . LEU A 1 179 ? -21.703 -13.219 -14.43 1 43.03 179 LEU A C 1
ATOM 1479 O O . LEU A 1 179 ? -22.203 -14.305 -14.141 1 43.03 179 LEU A O 1
ATOM 1483 N N . ASP A 1 180 ? -22.547 -12.406 -14.031 1 37.78 180 ASP A N 1
ATOM 1484 C CA . ASP A 1 180 ? -23.766 -12.648 -14.797 1 37.78 180 ASP A CA 1
ATOM 1485 C C . ASP A 1 180 ? -23.5 -12.523 -16.297 1 37.78 180 ASP A C 1
ATOM 1487 O O . ASP A 1 180 ? -22.578 -11.836 -16.719 1 37.78 180 ASP A O 1
ATOM 1491 N N . GLU A 1 181 ? -24.109 -13.367 -17.109 1 35.66 181 GLU A N 1
ATOM 1492 C CA . GLU A 1 181 ? -24.031 -13.328 -18.562 1 35.66 181 GLU A CA 1
ATOM 1493 C C . GLU A 1 181 ? -23.812 -11.906 -19.062 1 35.66 181 GLU A C 1
ATOM 1495 O O . GLU A 1 181 ? -23.094 -11.688 -20.047 1 35.66 181 GLU A O 1
ATOM 1500 N N . ASP A 1 182 ? -24.688 -10.969 -18.781 1 29.72 182 ASP A N 1
ATOM 1501 C CA . ASP A 1 182 ? -24.844 -9.695 -19.453 1 29.72 182 ASP A CA 1
ATOM 1502 C C . ASP A 1 182 ? -24.141 -8.57 -18.703 1 29.72 182 ASP A C 1
ATOM 1504 O O . ASP A 1 182 ? -24.281 -7.395 -19.062 1 29.72 182 ASP A O 1
ATOM 1508 N N . ILE A 1 183 ? -23.812 -8.734 -17.516 1 29.81 183 ILE A N 1
ATOM 1509 C CA . ILE A 1 183 ? -23.516 -7.492 -16.812 1 29.81 183 ILE A CA 1
ATOM 1510 C C . ILE A 1 183 ? -22.031 -7.148 -16.969 1 29.81 183 ILE A C 1
ATOM 1512 O O . ILE A 1 183 ? -21.156 -7.938 -16.594 1 29.81 183 ILE A O 1
ATOM 1516 N N . LEU A 1 184 ? -21.766 -6.285 -17.859 1 30.31 184 LEU A N 1
ATOM 1517 C CA . LEU A 1 184 ? -20.516 -5.547 -18.031 1 30.31 184 LEU A CA 1
ATOM 1518 C C . LEU A 1 184 ? -20.109 -4.863 -16.734 1 30.31 184 LEU A C 1
ATOM 1520 O O . LEU A 1 184 ? -20.891 -4.121 -16.141 1 30.31 184 LEU A O 1
ATOM 1524 N N . VAL A 1 185 ? -19.688 -5.605 -15.789 1 30.17 185 VAL A N 1
ATOM 1525 C CA . VAL A 1 185 ? -19.422 -4.898 -14.547 1 30.17 185 VAL A CA 1
ATOM 1526 C C . VAL A 1 185 ? -18.125 -4.105 -14.672 1 30.17 185 VAL A C 1
ATOM 1528 O O . VAL A 1 185 ? -17.109 -4.637 -15.117 1 30.17 185 VAL A O 1
ATOM 1531 N N . PHE A 1 186 ? -18.188 -2.871 -14.898 1 28.83 186 PHE A N 1
ATOM 1532 C CA . PHE A 1 186 ? -17.078 -1.918 -14.875 1 28.83 186 PHE A CA 1
ATOM 1533 C C . PHE A 1 186 ? -16.578 -1.708 -13.453 1 28.83 186 PHE A C 1
ATOM 1535 O O . PHE A 1 186 ? -17.359 -1.441 -12.547 1 28.83 186 PHE A O 1
ATOM 1542 N N . ASP A 1 187 ? -16.031 -2.582 -12.891 1 31.31 187 ASP A N 1
ATOM 1543 C CA . ASP A 1 187 ? -15.461 -2.238 -11.586 1 31.31 187 ASP A CA 1
ATOM 1544 C C . ASP A 1 187 ? -14.367 -1.178 -11.734 1 31.31 187 ASP A C 1
ATOM 1546 O O . ASP A 1 187 ? -13.484 -1.302 -12.578 1 31.31 187 ASP A O 1
ATOM 1550 N N . THR A 1 188 ? -14.648 0.062 -11.516 1 31.22 188 THR A N 1
ATOM 1551 C CA . THR A 1 188 ? -13.906 1.319 -11.523 1 31.22 188 THR A CA 1
ATOM 1552 C C . THR A 1 188 ? -12.719 1.251 -10.57 1 31.22 188 THR A C 1
ATOM 1554 O O . THR A 1 188 ? -12.117 2.277 -10.242 1 31.22 188 THR A O 1
ATOM 1557 N N . LEU A 1 189 ? -12.367 0.146 -10.078 1 34.06 189 LEU A N 1
ATOM 1558 C CA . LEU A 1 189 ? -11.383 0.094 -9 1 34.06 189 LEU A CA 1
ATOM 1559 C C . LEU A 1 189 ? -9.977 0.353 -9.539 1 34.06 189 LEU A C 1
ATOM 1561 O O . LEU A 1 189 ? -9.68 0.04 -10.695 1 34.06 189 LEU A O 1
ATOM 1565 N N . THR A 1 190 ? -9.281 1.427 -9.055 1 33.97 190 THR A N 1
ATOM 1566 C CA . THR A 1 190 ? -7.852 1.646 -9.227 1 33.97 190 THR A CA 1
ATOM 1567 C C . THR A 1 190 ? -7.098 0.319 -9.234 1 33.97 190 THR A C 1
ATOM 1569 O O . THR A 1 190 ? -7.113 -0.415 -8.242 1 33.97 190 THR A O 1
ATOM 1572 N N . ARG A 1 191 ? -7.254 -0.412 -10.398 1 39.31 191 ARG A N 1
ATOM 1573 C CA . ARG A 1 191 ? -6.543 -1.682 -10.508 1 39.31 191 ARG A CA 1
ATOM 1574 C C . ARG A 1 191 ? -5.098 -1.463 -10.945 1 39.31 191 ARG A C 1
ATOM 1576 O O . ARG A 1 191 ? -4.793 -0.482 -11.625 1 39.31 191 ARG A O 1
ATOM 1583 N N . HIS A 1 192 ? -4.168 -2.064 -10.258 1 51.16 192 HIS A N 1
ATOM 1584 C CA . HIS A 1 192 ? -2.824 -2.236 -10.797 1 51.16 192 HIS A CA 1
ATOM 1585 C C . HIS A 1 192 ? -2.873 -2.795 -12.219 1 51.16 192 HIS A C 1
ATOM 1587 O O . HIS A 1 192 ? -3.357 -3.906 -12.438 1 51.16 192 HIS A O 1
ATOM 1593 N N . TRP A 1 193 ? -2.584 -1.973 -13.258 1 62.19 193 TRP A N 1
ATOM 1594 C CA . TRP A 1 193 ? -2.656 -2.408 -14.648 1 62.19 193 TRP A CA 1
ATOM 1595 C C . TRP A 1 193 ? -1.731 -3.596 -14.891 1 62.19 193 TRP A C 1
ATOM 1597 O O . TRP A 1 193 ? -2.014 -4.441 -15.742 1 62.19 193 TRP A O 1
ATOM 1607 N N . THR A 1 194 ? -0.841 -3.709 -14.023 1 71 194 THR A N 1
ATOM 1608 C CA . THR A 1 194 ? 0.206 -4.691 -14.266 1 71 194 THR A CA 1
ATOM 1609 C C . THR A 1 194 ? -0.375 -6.102 -14.305 1 71 194 THR A C 1
ATOM 1611 O O . THR A 1 194 ? 0.116 -6.965 -15.039 1 71 194 THR A O 1
ATOM 1614 N N . TYR A 1 195 ? -1.468 -6.273 -13.648 1 84.19 195 TYR A N 1
ATOM 1615 C CA . TYR A 1 195 ? -2.002 -7.629 -13.547 1 84.19 195 TYR A CA 1
ATOM 1616 C C . TYR A 1 195 ? -3.4 -7.711 -14.141 1 84.19 195 TYR A C 1
ATOM 1618 O O . TYR A 1 195 ? -4.035 -8.766 -14.117 1 84.19 195 TYR A O 1
ATOM 1626 N N . CYS A 1 196 ? -3.812 -6.559 -14.641 1 81.5 196 CYS A N 1
ATOM 1627 C CA . CYS A 1 196 ? -5.164 -6.473 -15.18 1 81.5 196 CYS A CA 1
ATOM 1628 C C . CYS A 1 196 ? -5.223 -7.027 -16.594 1 81.5 196 CYS A C 1
ATOM 1630 O O . CYS A 1 196 ? -4.395 -6.676 -17.438 1 81.5 196 CYS A O 1
ATOM 1632 N N . ALA A 1 197 ? -6.195 -7.781 -16.859 1 87.25 197 ALA A N 1
ATOM 1633 C CA . ALA A 1 197 ? -6.371 -8.344 -18.188 1 87.25 197 ALA A CA 1
ATOM 1634 C C . ALA A 1 197 ? -6.742 -7.262 -19.203 1 87.25 197 ALA A C 1
ATOM 1636 O O . ALA A 1 197 ? -7.457 -6.312 -18.875 1 87.25 197 ALA A O 1
ATOM 1637 N N . PRO A 1 198 ? -6.324 -7.457 -20.422 1 83.81 198 PRO A N 1
ATOM 1638 C CA . PRO A 1 198 ? -6.566 -6.453 -21.469 1 83.81 198 PRO A CA 1
ATOM 1639 C C . PRO A 1 198 ? -8.047 -6.121 -21.625 1 83.81 198 PRO A C 1
ATOM 1641 O O . PRO A 1 198 ? -8.414 -4.949 -21.781 1 83.81 198 PRO A O 1
ATOM 1644 N N . GLU A 1 199 ? -8.93 -7.105 -21.625 1 82.25 199 GLU A N 1
ATOM 1645 C CA . GLU A 1 199 ? -10.352 -6.848 -21.812 1 82.25 199 GLU A CA 1
ATOM 1646 C C . GLU A 1 199 ? -10.922 -6.004 -20.688 1 82.25 199 GLU A C 1
ATOM 1648 O O . GLU A 1 199 ? -11.844 -5.211 -20.891 1 82.25 199 GLU A O 1
ATOM 1653 N N . MET A 1 200 ? -10.391 -6.172 -19.531 1 76.44 200 MET A N 1
ATOM 1654 C CA . MET A 1 200 ? -10.82 -5.355 -18.391 1 76.44 200 MET A CA 1
ATOM 1655 C C . MET A 1 200 ? -10.336 -3.916 -18.547 1 76.44 200 MET A C 1
ATOM 1657 O O . MET A 1 200 ? -11.078 -2.973 -18.281 1 76.44 200 MET A O 1
ATOM 1661 N N . MET A 1 201 ? -9.102 -3.797 -18.938 1 71.25 201 MET A N 1
ATOM 1662 C CA . MET A 1 201 ? -8.508 -2.477 -19.156 1 71.25 201 MET A CA 1
ATOM 1663 C C . MET A 1 201 ? -9.281 -1.692 -20.203 1 71.25 201 MET A C 1
ATOM 1665 O O . MET A 1 201 ? -9.406 -0.47 -20.109 1 71.25 201 MET A O 1
ATOM 1669 N N . LEU A 1 202 ? -9.766 -2.463 -21.172 1 68.5 202 LEU A N 1
ATOM 1670 C CA . LEU A 1 202 ? -10.461 -1.846 -22.297 1 68.5 202 LEU A CA 1
ATOM 1671 C C . LEU A 1 202 ? -11.938 -1.646 -21.969 1 68.5 202 LEU A C 1
ATOM 1673 O O . LEU A 1 202 ? -12.688 -1.114 -22.797 1 68.5 202 LEU A O 1
ATOM 1677 N N . GLY A 1 203 ? -12.289 -2.119 -20.781 1 66.38 203 GLY A N 1
ATOM 1678 C CA . GLY A 1 203 ? -13.68 -1.962 -20.391 1 66.38 203 GLY A CA 1
ATOM 1679 C C . GLY A 1 203 ? -14.617 -2.891 -21.141 1 66.38 203 GLY A C 1
ATOM 1680 O O . GLY A 1 203 ? -15.797 -2.58 -21.312 1 66.38 203 GLY A O 1
ATOM 1681 N N . LYS A 1 204 ? -14.117 -3.885 -21.641 1 68.12 204 LYS A N 1
ATOM 1682 C CA . LYS A 1 204 ? -14.93 -4.871 -22.344 1 68.12 204 LYS A CA 1
ATOM 1683 C C . LYS A 1 204 ? -15.547 -5.871 -21.375 1 68.12 204 LYS A C 1
ATOM 1685 O O . LYS A 1 204 ? -15.172 -5.922 -20.203 1 68.12 204 LYS A O 1
ATOM 1690 N N . LEU A 1 205 ? -16.469 -6.586 -21.875 1 69.69 205 LEU A N 1
ATOM 1691 C CA . LEU A 1 205 ? -17 -7.695 -21.094 1 69.69 205 LEU A CA 1
ATOM 1692 C C . LEU A 1 205 ? -15.93 -8.742 -20.828 1 69.69 205 LEU A C 1
ATOM 1694 O O . LEU A 1 205 ? -15.078 -8.992 -21.688 1 69.69 205 LEU A O 1
ATOM 1698 N N . TYR A 1 206 ? -16.047 -9.242 -19.562 1 77.56 206 TYR A N 1
ATOM 1699 C CA . TYR A 1 206 ? -15.031 -10.242 -19.219 1 77.56 206 TYR A CA 1
ATOM 1700 C C . TYR A 1 206 ? -15.641 -11.391 -18.438 1 77.56 206 TYR A C 1
ATOM 1702 O O . TYR A 1 206 ? -16.781 -11.305 -17.969 1 77.56 206 TYR A O 1
ATOM 1710 N N . ASN A 1 207 ? -14.984 -12.453 -18.422 1 83.38 207 ASN A N 1
ATOM 1711 C CA . ASN A 1 207 ? -15.352 -13.625 -17.641 1 83.38 207 ASN A CA 1
ATOM 1712 C C . ASN A 1 207 ? -14.25 -14.016 -16.672 1 83.38 207 ASN A C 1
ATOM 1714 O O . ASN A 1 207 ? -13.352 -13.227 -16.391 1 83.38 207 ASN A O 1
ATOM 1718 N N . VAL A 1 208 ? -14.32 -15.219 -16.156 1 87.94 208 VAL A N 1
ATOM 1719 C CA . VAL A 1 208 ? -13.461 -15.664 -15.07 1 87.94 208 VAL A CA 1
ATOM 1720 C C . VAL A 1 208 ? -12.008 -15.727 -15.555 1 87.94 208 VAL A C 1
ATOM 1722 O O . VAL A 1 208 ? -11.078 -15.734 -14.742 1 87.94 208 VAL A O 1
ATOM 1725 N N . LYS A 1 209 ? -11.789 -15.68 -16.859 1 93.06 209 LYS A N 1
ATOM 1726 C CA . LYS A 1 209 ? -10.461 -15.875 -17.422 1 93.06 209 LYS A CA 1
ATOM 1727 C C . LYS A 1 209 ? -9.57 -14.664 -17.156 1 93.06 209 LYS A C 1
ATOM 1729 O O . LYS A 1 209 ? -8.352 -14.734 -17.328 1 93.06 209 LYS A O 1
ATOM 1734 N N . VAL A 1 210 ? -10.133 -13.547 -16.672 1 90.81 210 VAL A N 1
ATOM 1735 C CA . VAL A 1 210 ? -9.328 -12.391 -16.297 1 90.81 210 VAL A CA 1
ATOM 1736 C C . VAL A 1 210 ? -8.383 -12.766 -15.148 1 90.81 210 VAL A C 1
ATOM 1738 O O . VAL A 1 210 ? -7.262 -12.25 -15.062 1 90.81 210 VAL A O 1
ATOM 1741 N N . ASP A 1 211 ? -8.852 -13.695 -14.312 1 94.94 211 ASP A N 1
ATOM 1742 C CA . ASP A 1 211 ? -8.023 -14.148 -13.203 1 94.94 211 ASP A CA 1
ATOM 1743 C C . ASP A 1 211 ? -6.824 -14.953 -13.703 1 94.94 211 ASP A C 1
ATOM 1745 O O . ASP A 1 211 ? -5.746 -14.914 -13.102 1 94.94 211 ASP A O 1
ATOM 1749 N N . ILE A 1 212 ? -6.98 -15.594 -14.805 1 97.75 212 ILE A N 1
ATOM 1750 C CA . ILE A 1 212 ? -5.906 -16.422 -15.352 1 97.75 212 ILE A CA 1
ATOM 1751 C C . ILE A 1 212 ? -4.801 -15.516 -15.898 1 97.75 212 ILE A C 1
ATOM 1753 O O . ILE A 1 212 ? -3.613 -15.82 -15.742 1 97.75 212 ILE A O 1
ATOM 1757 N N . TRP A 1 213 ? -5.254 -14.484 -16.531 1 95.88 213 TRP A N 1
ATOM 1758 C CA . TRP A 1 213 ? -4.27 -13.484 -16.938 1 95.88 213 TRP A CA 1
ATOM 1759 C C . TRP A 1 213 ? -3.445 -13.008 -15.75 1 95.88 213 TRP A C 1
ATOM 1761 O O . TRP A 1 213 ? -2.213 -13 -15.805 1 95.88 213 TRP A O 1
ATOM 1771 N N . SER A 1 214 ? -4.125 -12.68 -14.695 1 94.31 214 SER A N 1
ATOM 1772 C CA . SER A 1 214 ? -3.453 -12.195 -13.492 1 94.31 214 SER A CA 1
ATOM 1773 C C . SER A 1 214 ? -2.498 -13.25 -12.938 1 94.31 214 SER A C 1
ATOM 1775 O O . SER A 1 214 ? -1.378 -12.93 -12.531 1 94.31 214 SER A O 1
ATOM 1777 N N . VAL A 1 215 ? -2.926 -14.461 -12.922 1 98.06 215 VAL A N 1
ATOM 1778 C CA . VAL A 1 215 ? -2.088 -15.555 -12.445 1 98.06 215 VAL A CA 1
ATOM 1779 C C . VAL A 1 215 ? -0.837 -15.664 -13.312 1 98.06 215 VAL A C 1
ATOM 1781 O O . VAL A 1 215 ? 0.264 -15.883 -12.797 1 98.06 215 VAL A O 1
ATOM 1784 N N . GLY A 1 216 ? -1.041 -15.57 -14.617 1 98.06 216 GLY A N 1
ATOM 1785 C CA . GLY A 1 216 ? 0.103 -15.586 -15.516 1 98.06 216 GLY A CA 1
ATOM 1786 C C . GLY A 1 216 ? 1.122 -14.508 -15.203 1 98.06 216 GLY A C 1
ATOM 1787 O O . GLY A 1 216 ? 2.328 -14.773 -15.195 1 98.06 216 GLY A O 1
ATOM 1788 N N . CYS A 1 217 ? 0.624 -13.359 -14.953 1 93.88 217 CYS A N 1
ATOM 1789 C CA . CYS A 1 217 ? 1.503 -12.25 -14.602 1 93.88 217 CYS A CA 1
ATOM 1790 C C . CYS A 1 217 ? 2.254 -12.539 -13.305 1 93.88 217 CYS A C 1
ATOM 1792 O O . CYS A 1 217 ? 3.465 -12.32 -13.227 1 93.88 217 CYS A O 1
ATOM 1794 N N . ILE A 1 218 ? 1.555 -13.016 -12.312 1 95.56 218 ILE A N 1
ATOM 1795 C CA . ILE A 1 218 ? 2.16 -13.336 -11.023 1 95.56 218 ILE A CA 1
ATOM 1796 C C . ILE A 1 218 ? 3.211 -14.422 -11.203 1 95.56 218 ILE A C 1
ATOM 1798 O O . ILE A 1 218 ? 4.312 -14.336 -10.648 1 95.56 218 ILE A O 1
ATOM 1802 N N . PHE A 1 219 ? 2.875 -15.43 -11.961 1 97.44 219 PHE A N 1
ATOM 1803 C CA . PHE A 1 219 ? 3.775 -16.547 -12.203 1 97.44 219 PHE A CA 1
ATOM 1804 C C . PHE A 1 219 ? 5.059 -16.078 -12.883 1 97.44 219 PHE A C 1
ATOM 1806 O O . PHE A 1 219 ? 6.156 -16.453 -12.461 1 97.44 219 PHE A O 1
ATOM 1813 N N . ALA A 1 220 ? 4.926 -15.258 -13.891 1 95.88 220 ALA A N 1
ATOM 1814 C CA . ALA A 1 220 ? 6.094 -14.703 -14.57 1 95.88 220 ALA A CA 1
ATOM 1815 C C . ALA A 1 220 ? 6.973 -13.922 -13.594 1 95.88 220 ALA A C 1
ATOM 1817 O O . ALA A 1 220 ? 8.203 -14.008 -13.648 1 95.88 220 ALA A O 1
ATOM 1818 N N . GLU A 1 221 ? 6.324 -13.258 -12.773 1 92.12 221 GLU A N 1
ATOM 1819 C CA . GLU A 1 221 ? 7.066 -12.469 -11.797 1 92.12 221 GLU A CA 1
ATOM 1820 C C . GLU A 1 221 ? 7.77 -13.359 -10.781 1 92.12 221 GLU A C 1
ATOM 1822 O O . GLU A 1 221 ? 8.867 -13.039 -10.32 1 92.12 221 GLU A O 1
ATOM 1827 N N . LEU A 1 222 ? 7.117 -14.398 -10.367 1 94.31 222 LEU A N 1
ATOM 1828 C CA . LEU A 1 222 ? 7.75 -15.352 -9.453 1 94.31 222 LEU A CA 1
ATOM 1829 C C . LEU A 1 222 ? 8.977 -15.984 -10.094 1 94.31 222 LEU A C 1
ATOM 1831 O O . LEU A 1 222 ? 9.961 -16.281 -9.414 1 94.31 222 LEU A O 1
ATOM 1835 N N . ILE A 1 223 ? 8.914 -16.156 -11.359 1 95 223 ILE A N 1
ATOM 1836 C CA . ILE A 1 223 ? 10.016 -16.766 -12.094 1 95 223 ILE A CA 1
ATOM 1837 C C . ILE A 1 223 ? 11.164 -15.773 -12.219 1 95 223 ILE A C 1
ATOM 1839 O O . ILE A 1 223 ? 12.328 -16.125 -12 1 95 223 ILE A O 1
ATOM 1843 N N . THR A 1 224 ? 10.836 -14.508 -12.516 1 91.38 224 THR A N 1
ATOM 1844 C CA . THR A 1 224 ? 11.867 -13.586 -12.984 1 91.38 224 THR A CA 1
ATOM 1845 C C . THR A 1 224 ? 12.25 -12.602 -11.875 1 91.38 224 THR A C 1
ATOM 1847 O O . THR A 1 224 ? 13.289 -11.953 -11.961 1 91.38 224 THR A O 1
ATOM 1850 N N . GLY A 1 225 ? 11.344 -12.438 -10.977 1 86.38 225 GLY A N 1
ATOM 1851 C CA . GLY A 1 225 ? 11.562 -11.43 -9.953 1 86.38 225 GLY A CA 1
ATOM 1852 C C . GLY A 1 225 ? 11.102 -10.047 -10.375 1 86.38 225 GLY A C 1
ATOM 1853 O O . GLY A 1 225 ? 11.211 -9.094 -9.602 1 86.38 225 GLY A O 1
ATOM 1854 N N . LYS A 1 226 ? 10.57 -9.984 -11.625 1 80.75 226 LYS A N 1
ATOM 1855 C CA . LYS A 1 226 ? 10.125 -8.703 -12.148 1 80.75 226 LYS A CA 1
ATOM 1856 C C . LYS A 1 226 ? 8.812 -8.844 -12.914 1 80.75 226 LYS A C 1
ATOM 1858 O O . LYS A 1 226 ? 8.539 -9.898 -13.5 1 80.75 226 LYS A O 1
ATOM 1863 N N . ALA A 1 227 ? 8.109 -7.73 -12.891 1 81.56 227 ALA A N 1
ATOM 1864 C CA . ALA A 1 227 ? 6.863 -7.75 -13.656 1 81.56 227 ALA A CA 1
ATOM 1865 C C . ALA A 1 227 ? 7.137 -7.898 -15.148 1 81.56 227 ALA A C 1
ATOM 1867 O O . ALA A 1 227 ? 8.078 -7.293 -15.68 1 81.56 227 ALA A O 1
ATOM 1868 N N . LEU A 1 228 ? 6.359 -8.672 -15.797 1 83.31 228 LEU A N 1
ATOM 1869 C CA . LEU A 1 228 ? 6.543 -8.938 -17.219 1 83.31 228 LEU A CA 1
ATOM 1870 C C . LEU A 1 228 ? 6.215 -7.703 -18.047 1 83.31 228 LEU A C 1
ATOM 1872 O O . LEU A 1 228 ? 6.93 -7.383 -19 1 83.31 228 LEU A O 1
ATOM 1876 N N . PHE A 1 229 ? 5.07 -7.133 -17.719 1 75.44 229 PHE A N 1
ATOM 1877 C CA . PHE A 1 229 ? 4.605 -5.98 -18.484 1 75.44 229 PHE A CA 1
ATOM 1878 C C . PHE A 1 229 ? 4.938 -4.68 -17.766 1 75.44 229 PHE A C 1
ATOM 1880 O O . PHE A 1 229 ? 4.121 -4.164 -17 1 75.44 229 PHE A O 1
ATOM 1887 N N . LYS A 1 230 ? 6.199 -4.586 -17.578 1 61.56 230 LYS A N 1
ATOM 1888 C CA . LYS A 1 230 ? 6.613 -3.381 -16.859 1 61.56 230 LYS A CA 1
ATOM 1889 C C . LYS A 1 230 ? 6.688 -2.186 -17.812 1 61.56 230 LYS A C 1
ATOM 1891 O O . LYS A 1 230 ? 7.102 -2.322 -18.969 1 61.56 230 LYS A O 1
ATOM 1896 N N . LEU A 1 231 ? 5.91 -1.229 -17.5 1 47.94 231 LEU A N 1
ATOM 1897 C CA . LEU A 1 231 ? 6.117 -0.016 -18.281 1 47.94 231 LEU A CA 1
ATOM 1898 C C . LEU A 1 231 ? 7.535 0.51 -18.109 1 47.94 231 LEU A C 1
ATOM 1900 O O . LEU A 1 231 ? 8.133 0.354 -17.047 1 47.94 231 LEU A O 1
ATOM 1904 N N . ASP A 1 232 ? 8.344 0.281 -19.094 1 41.81 232 ASP A N 1
ATOM 1905 C CA . ASP A 1 232 ? 9.758 0.628 -19.156 1 41.81 232 ASP A CA 1
ATOM 1906 C C . ASP A 1 232 ? 10.102 1.742 -18.172 1 41.81 232 ASP A C 1
ATOM 1908 O O . ASP A 1 232 ? 9.633 2.875 -18.312 1 41.81 232 ASP A O 1
ATOM 1912 N N . ASP A 1 233 ? 9.82 1.552 -16.969 1 38.62 233 ASP A N 1
ATOM 1913 C CA . ASP A 1 233 ? 10.469 2.639 -16.25 1 38.62 233 ASP A CA 1
ATOM 1914 C C . ASP A 1 233 ? 11.969 2.676 -16.531 1 38.62 233 ASP A C 1
ATOM 1916 O O . ASP A 1 233 ? 12.602 1.63 -16.688 1 38.62 233 ASP A O 1
ATOM 1920 N N . SER A 1 234 ? 12.289 3.518 -17.359 1 35.62 234 SER A N 1
ATOM 1921 C CA . SER A 1 234 ? 13.742 3.613 -17.438 1 35.62 234 SER A CA 1
ATOM 1922 C C . SER A 1 234 ? 14.398 3.039 -16.172 1 35.62 234 SER A C 1
ATOM 1924 O O . SER A 1 234 ? 15.516 2.531 -16.234 1 35.62 234 SER A O 1
ATOM 1926 N N . ASP A 1 235 ? 13.906 3.545 -15.055 1 36.38 235 ASP A N 1
ATOM 1927 C CA . ASP A 1 235 ? 14.695 3.336 -13.844 1 36.38 235 ASP A CA 1
ATOM 1928 C C . ASP A 1 235 ? 14.266 2.064 -13.117 1 36.38 235 ASP A C 1
ATOM 1930 O O . ASP A 1 235 ? 14.656 1.831 -11.969 1 36.38 235 ASP A O 1
ATOM 1934 N N . GLY A 1 236 ? 13.797 1.09 -13.891 1 35.62 236 GLY A N 1
ATOM 1935 C CA . GLY A 1 236 ? 13.57 -0.237 -13.344 1 35.62 236 GLY A CA 1
ATOM 1936 C C . GLY A 1 236 ? 12.469 -0.271 -12.297 1 35.62 236 GLY A C 1
ATOM 1937 O O . GLY A 1 236 ? 12.242 -1.3 -11.656 1 35.62 236 GLY A O 1
ATOM 1938 N N . GLU A 1 237 ? 12.078 0.75 -11.695 1 35.91 237 GLU A N 1
ATOM 1939 C CA . GLU A 1 237 ? 11.062 0.675 -10.648 1 35.91 237 GLU A CA 1
ATOM 1940 C C . GLU A 1 237 ? 9.672 0.447 -11.242 1 35.91 237 GLU A C 1
ATOM 1942 O O . GLU A 1 237 ? 9.312 1.061 -12.242 1 35.91 237 GLU A O 1
ATOM 1947 N N . THR A 1 238 ? 9.219 -0.723 -11.211 1 34.44 238 THR A N 1
ATOM 1948 C CA . THR A 1 238 ? 7.859 -1.071 -11.609 1 34.44 238 THR A CA 1
ATOM 1949 C C . THR A 1 238 ? 6.883 0.032 -11.211 1 34.44 238 THR A C 1
ATOM 1951 O O . THR A 1 238 ? 6.703 0.315 -10.023 1 34.44 238 THR A O 1
ATOM 1954 N N . SER A 1 239 ? 6.84 1.033 -12.008 1 34.47 239 SER A N 1
ATOM 1955 C CA . SER A 1 239 ? 5.777 2.018 -11.828 1 34.47 239 SER A CA 1
ATOM 1956 C C . SER A 1 239 ? 4.402 1.361 -11.867 1 34.47 239 SER A C 1
ATOM 1958 O O . SER A 1 239 ? 4.098 0.596 -12.781 1 34.47 239 SER A O 1
ATOM 1960 N N . ILE A 1 240 ? 3.961 0.931 -10.773 1 34.81 240 ILE A N 1
ATOM 1961 C CA . ILE A 1 240 ? 2.588 0.451 -10.664 1 34.81 240 ILE A CA 1
ATOM 1962 C C . ILE A 1 240 ? 1.629 1.499 -11.219 1 34.81 240 ILE A C 1
ATOM 1964 O O . ILE A 1 240 ? 1.638 2.652 -10.789 1 34.81 240 ILE A O 1
ATOM 1968 N N . PHE A 1 241 ? 1.289 1.339 -12.516 1 34.41 241 PHE A N 1
ATOM 1969 C CA . PHE A 1 241 ? 0.237 2.152 -13.117 1 34.41 241 PHE A CA 1
ATOM 1970 C C . PHE A 1 241 ? -1.115 1.833 -12.492 1 34.41 241 PHE A C 1
ATOM 1972 O O . PHE A 1 241 ? -1.537 0.675 -12.469 1 34.41 241 PHE A O 1
ATOM 1979 N N . GLU A 1 242 ? -1.419 2.502 -11.469 1 35.38 242 GLU A N 1
ATOM 1980 C CA . GLU A 1 242 ? -2.811 2.34 -11.055 1 35.38 242 GLU A CA 1
ATOM 1981 C C . GLU A 1 242 ? -3.719 3.32 -11.789 1 35.38 242 GLU A C 1
ATOM 1983 O O . GLU A 1 242 ? -3.443 4.52 -11.828 1 35.38 242 GLU A O 1
ATOM 1988 N N . ILE A 1 243 ? -4.242 3.02 -13 1 35.97 243 ILE A N 1
ATOM 1989 C CA . ILE A 1 243 ? -5.211 3.881 -13.68 1 35.97 243 ILE A CA 1
ATOM 1990 C C . ILE A 1 243 ? -6.578 3.732 -13.023 1 35.97 243 ILE A C 1
ATOM 1992 O O . ILE A 1 243 ? -7.027 2.617 -12.75 1 35.97 243 ILE A O 1
ATOM 1996 N N . PRO A 1 244 ? -7.02 4.801 -12.57 1 35.59 244 PRO A N 1
ATOM 1997 C CA . PRO A 1 244 ? -8.406 4.648 -12.125 1 35.59 244 PRO A CA 1
ATOM 1998 C C . PRO A 1 244 ? -9.312 4.043 -13.203 1 35.59 244 PRO A C 1
ATOM 2000 O O . PRO A 1 244 ? -9.172 4.371 -14.383 1 35.59 244 PRO A O 1
ATOM 2003 N N . LEU A 1 245 ? -9.641 2.943 -13.055 1 33.88 245 LEU A N 1
ATOM 2004 C CA . LEU A 1 245 ? -10.594 2.354 -13.992 1 33.88 245 LEU A CA 1
ATOM 2005 C C . LEU A 1 245 ? -11.711 3.336 -14.328 1 33.88 245 LEU A C 1
ATOM 2007 O O . LEU A 1 245 ? -12.305 3.258 -15.406 1 33.88 245 LEU A O 1
ATOM 2011 N N . ASP A 1 246 ? -12.141 4.133 -13.398 1 32.47 246 ASP A N 1
ATOM 2012 C CA . ASP A 1 246 ? -13.281 4.957 -13.773 1 32.47 246 ASP A CA 1
ATOM 2013 C C . ASP A 1 246 ? -12.883 5.992 -14.828 1 32.47 246 ASP A C 1
ATOM 2015 O O . ASP A 1 246 ? -13.383 7.121 -14.805 1 32.47 246 ASP A O 1
ATOM 2019 N N . LEU A 1 247 ? -11.883 5.945 -15.289 1 32.75 247 LEU A N 1
ATOM 2020 C CA . LEU A 1 247 ? -11.703 6.812 -16.453 1 32.75 247 LEU A CA 1
ATOM 2021 C C . LEU A 1 247 ? -12.883 6.691 -17.406 1 32.75 247 LEU A C 1
ATOM 2023 O O . LEU A 1 247 ? -13.141 7.602 -18.203 1 32.75 247 LEU A O 1
ATOM 2027 N N . ARG A 1 248 ? -13.438 5.598 -17.406 1 33.5 248 ARG A N 1
ATOM 2028 C CA . ARG A 1 248 ? -14.609 5.535 -18.281 1 33.5 248 ARG A CA 1
ATOM 2029 C C . ARG A 1 248 ? -15.719 6.438 -17.766 1 33.5 248 ARG A C 1
ATOM 2031 O O . ARG A 1 248 ? -16.484 6.996 -18.547 1 33.5 248 ARG A O 1
ATOM 2038 N N . LEU A 1 249 ? -16 6.234 -16.5 1 31.91 249 LEU A N 1
ATOM 2039 C CA . LEU A 1 249 ? -17.094 7.098 -16.047 1 31.91 249 LEU A CA 1
ATOM 2040 C C . LEU A 1 249 ? -16.703 8.57 -16.156 1 31.91 249 LEU A C 1
ATOM 2042 O O . LEU A 1 249 ? -17.562 9.43 -16.344 1 31.91 249 LEU A O 1
ATOM 2046 N N . ALA A 1 250 ? -15.523 8.766 -15.656 1 30.97 250 ALA A N 1
ATOM 2047 C CA . ALA A 1 250 ? -15.156 10.156 -15.867 1 30.97 250 ALA A CA 1
ATOM 2048 C C . ALA A 1 250 ? -15.32 10.555 -17.328 1 30.97 250 ALA A C 1
ATOM 2050 O O . ALA A 1 250 ? -15.68 11.695 -17.641 1 30.97 250 ALA A O 1
ATOM 2051 N N . TYR A 1 251 ? -14.805 9.57 -18.141 1 31.91 251 TYR A N 1
ATOM 2052 C CA . TYR A 1 251 ? -14.922 10.031 -19.531 1 31.91 251 TYR A CA 1
ATOM 2053 C C . TYR A 1 251 ? -16.266 9.617 -20.125 1 31.91 251 TYR A C 1
ATOM 2055 O O . TYR A 1 251 ? -16.531 9.883 -21.297 1 31.91 251 TYR A O 1
ATOM 2063 N N . GLY A 1 252 ? -17.297 9.516 -19.453 1 30.55 252 GLY A N 1
ATOM 2064 C CA . GLY A 1 252 ? -18.547 9.164 -20.094 1 30.55 252 GLY A CA 1
ATOM 2065 C C . GLY A 1 252 ? -18.391 8.102 -21.172 1 30.55 252 GLY A C 1
ATOM 2066 O O . GLY A 1 252 ? -19.109 7.102 -21.172 1 30.55 252 GLY A O 1
ATOM 2067 N N . LYS A 1 253 ? -18.328 8.469 -22.562 1 31.12 253 LYS A N 1
ATOM 2068 C CA . LYS A 1 253 ? -18.344 7.672 -23.781 1 31.12 253 LYS A CA 1
ATOM 2069 C C . LYS A 1 253 ? -17.094 6.789 -23.891 1 31.12 253 LYS A C 1
ATOM 2071 O O . LYS A 1 253 ? -15.977 7.289 -23.906 1 31.12 253 LYS A O 1
ATOM 2076 N N . LEU A 1 254 ? -17.094 5.5 -23.359 1 35.94 254 LEU A N 1
ATOM 2077 C CA . LEU A 1 254 ? -16.141 4.41 -23.547 1 35.94 254 LEU A CA 1
ATOM 2078 C C . LEU A 1 254 ? -15.414 4.547 -24.875 1 35.94 254 LEU A C 1
ATOM 2080 O O . LEU A 1 254 ? -14.312 4.02 -25.047 1 35.94 254 LEU A O 1
ATOM 2084 N N . ASN A 1 255 ? -16.172 4.609 -25.922 1 33.94 255 ASN A N 1
ATOM 2085 C CA . ASN A 1 255 ? -15.734 4.289 -27.281 1 33.94 255 ASN A CA 1
ATOM 2086 C C . ASN A 1 255 ? -14.391 4.934 -27.609 1 33.94 255 ASN A C 1
ATOM 2088 O O . ASN A 1 255 ? -13.523 4.301 -28.203 1 33.94 255 ASN A O 1
ATOM 2092 N N . SER A 1 256 ? -14.43 6.141 -27.859 1 37.38 256 SER A N 1
ATOM 2093 C CA . SER A 1 256 ? -13.484 6.738 -28.797 1 37.38 256 SER A CA 1
ATOM 2094 C C . SER A 1 256 ? -12.133 6.988 -28.125 1 37.38 256 SER A C 1
ATOM 2096 O O . SER A 1 256 ? -11.102 7.027 -28.797 1 37.38 256 SER A O 1
ATOM 2098 N N . TYR A 1 257 ? -12 7.492 -26.781 1 39.25 257 TYR A N 1
ATOM 2099 C CA . TYR A 1 257 ? -10.664 7.984 -26.484 1 39.25 257 TYR A CA 1
ATOM 2100 C C . TYR A 1 257 ? -10.047 7.203 -25.328 1 39.25 257 TYR A C 1
ATOM 2102 O O . TYR A 1 257 ? -10.352 7.465 -24.156 1 39.25 257 TYR A O 1
ATOM 2110 N N . LEU A 1 258 ? -9.914 5.844 -25.5 1 49.5 258 LEU A N 1
ATOM 2111 C CA . LEU A 1 258 ? -8.992 5.234 -24.531 1 49.5 258 LEU A CA 1
ATOM 2112 C C . LEU A 1 258 ? -7.84 6.184 -24.219 1 49.5 258 LEU A C 1
ATOM 2114 O O . LEU A 1 258 ? -7.254 6.785 -25.109 1 49.5 258 LEU A O 1
ATOM 2118 N N . PRO A 1 259 ? -7.746 6.316 -22.953 1 54.41 259 PRO A N 1
ATOM 2119 C CA . PRO A 1 259 ? -6.574 7.141 -22.656 1 54.41 259 PRO A CA 1
ATOM 2120 C C . PRO A 1 259 ? -5.316 6.672 -23.391 1 54.41 259 PRO A C 1
ATOM 2122 O O . PRO A 1 259 ? -5.137 5.469 -23.609 1 54.41 259 PRO A O 1
ATOM 2125 N N . THR A 1 260 ? -4.75 7.551 -24.047 1 58.81 260 THR A N 1
ATOM 2126 C CA . THR A 1 260 ? -3.523 7.293 -24.781 1 58.81 260 THR A CA 1
ATOM 2127 C C . THR A 1 260 ? -2.604 6.355 -24.016 1 58.81 260 THR A C 1
ATOM 2129 O O . THR A 1 260 ? -1.951 5.492 -24.594 1 58.81 260 THR A O 1
ATOM 2132 N N . GLU A 1 261 ? -2.77 6.359 -22.688 1 57.41 261 GLU A N 1
ATOM 2133 C CA . GLU A 1 261 ? -1.89 5.547 -21.844 1 57.41 261 GLU A CA 1
ATOM 2134 C C . GLU A 1 261 ? -2.287 4.074 -21.891 1 57.41 261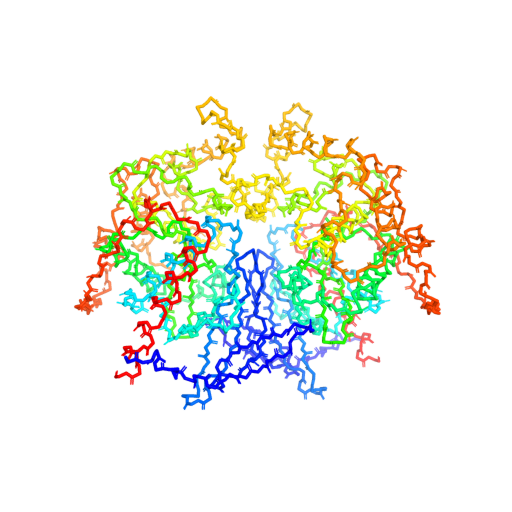 GLU A C 1
ATOM 2136 O O . GLU A 1 261 ? -1.424 3.193 -21.922 1 57.41 261 GLU A O 1
ATOM 2141 N N . ILE A 1 262 ? -3.562 3.932 -21.859 1 63.47 262 ILE A N 1
ATOM 2142 C CA . ILE A 1 262 ? -4.047 2.557 -21.922 1 63.47 262 ILE A CA 1
ATOM 2143 C C . ILE A 1 262 ? -3.73 1.962 -23.297 1 63.47 262 ILE A C 1
ATOM 2145 O O . ILE A 1 262 ? -3.309 0.807 -23.391 1 63.47 262 ILE A O 1
ATOM 2149 N N . GLN A 1 263 ? -3.863 2.799 -24.297 1 65.88 263 GLN A N 1
ATOM 2150 C CA . GLN A 1 263 ? -3.572 2.342 -25.656 1 65.88 263 GLN A CA 1
ATOM 2151 C C . GLN A 1 263 ? -2.096 1.993 -25.812 1 65.88 263 GLN A C 1
ATOM 2153 O O . GLN A 1 263 ? -1.754 0.972 -26.406 1 65.88 263 GLN A O 1
ATOM 2158 N N . ASN A 1 264 ? -1.314 2.836 -25.281 1 65.88 264 ASN A N 1
ATOM 2159 C CA . ASN A 1 264 ? 0.123 2.594 -25.359 1 65.88 264 ASN A CA 1
ATOM 2160 C C . ASN A 1 264 ? 0.522 1.328 -24.609 1 65.88 264 ASN A C 1
ATOM 2162 O O . ASN A 1 264 ? 1.352 0.553 -25.078 1 65.88 264 ASN A O 1
ATOM 2166 N N . TYR A 1 265 ? -0.099 1.181 -23.453 1 70.81 265 TYR A N 1
ATOM 2167 C CA . TYR A 1 265 ? 0.192 -0.013 -22.656 1 70.81 265 TYR A CA 1
ATOM 2168 C C . TYR A 1 265 ? -0.263 -1.271 -23.391 1 70.81 265 TYR A C 1
ATOM 2170 O O . TYR A 1 265 ? 0.457 -2.271 -23.422 1 70.81 265 TYR A O 1
ATOM 2178 N N . MET A 1 266 ? -1.375 -1.145 -24 1 75.56 266 MET A N 1
ATOM 2179 C CA . MET A 1 266 ? -1.903 -2.268 -24.766 1 75.56 266 MET A CA 1
ATOM 2180 C C . MET A 1 266 ? -0.986 -2.604 -25.938 1 75.56 266 MET A C 1
ATOM 2182 O O . MET A 1 266 ? -0.745 -3.777 -26.219 1 75.56 266 MET A O 1
ATOM 2186 N N . ASN A 1 267 ? -0.51 -1.576 -26.531 1 76.06 267 ASN A N 1
ATOM 2187 C CA . ASN A 1 267 ? 0.392 -1.784 -27.656 1 76.06 267 ASN A CA 1
ATOM 2188 C C . ASN A 1 267 ? 1.695 -2.445 -27.219 1 76.06 267 ASN A C 1
ATOM 2190 O O . ASN A 1 267 ? 2.229 -3.303 -27.922 1 76.06 267 ASN A O 1
ATOM 2194 N N . LEU A 1 268 ? 2.133 -2.035 -26.078 1 74.56 268 LEU A N 1
ATOM 2195 C CA . LEU A 1 268 ? 3.336 -2.646 -25.531 1 74.56 268 LEU A CA 1
ATOM 2196 C C . LEU A 1 268 ? 3.107 -4.125 -25.234 1 74.56 268 LEU A C 1
ATOM 2198 O O . LEU A 1 268 ? 3.955 -4.961 -25.547 1 74.56 268 LEU A O 1
ATOM 2202 N N . MET A 1 269 ? 2.018 -4.418 -24.641 1 82.81 269 MET A N 1
ATOM 2203 C CA . MET A 1 269 ? 1.685 -5.805 -24.328 1 82.81 269 MET A CA 1
ATOM 2204 C C . MET A 1 269 ? 1.595 -6.645 -25.594 1 82.81 269 MET A C 1
ATOM 2206 O O . MET A 1 269 ? 2.166 -7.734 -25.672 1 82.81 269 MET A O 1
ATOM 2210 N N . LYS A 1 270 ? 0.921 -6.062 -26.594 1 86.5 270 LYS A N 1
ATOM 2211 C CA . LYS A 1 270 ? 0.752 -6.77 -27.859 1 86.5 270 LYS A CA 1
ATOM 2212 C C . LYS A 1 270 ? 2.098 -7.012 -28.547 1 86.5 270 LYS A C 1
ATOM 2214 O O . LYS A 1 270 ? 2.348 -8.094 -29.062 1 86.5 270 LYS A O 1
ATOM 2219 N N . LYS A 1 271 ? 2.891 -5.973 -28.484 1 85.81 271 LYS A N 1
ATOM 2220 C CA . LYS A 1 271 ? 4.215 -6.086 -29.094 1 85.81 271 LYS A CA 1
ATOM 2221 C C . LYS A 1 271 ? 5.039 -7.172 -28.406 1 85.81 271 LYS A C 1
ATOM 2223 O O . LYS A 1 271 ? 5.668 -7.996 -29.062 1 85.81 271 LYS A O 1
ATOM 2228 N N . LEU A 1 272 ? 5.051 -7.125 -27.125 1 87.38 272 LEU A N 1
ATOM 2229 C CA . LEU A 1 272 ? 5.805 -8.125 -26.359 1 87.38 272 LEU A CA 1
ATOM 2230 C C . LEU A 1 272 ? 5.285 -9.523 -26.641 1 87.38 272 LEU A C 1
ATOM 2232 O O . LEU A 1 272 ? 6.066 -10.445 -26.906 1 87.38 272 LEU A O 1
ATOM 2236 N N . LEU A 1 273 ? 3.977 -9.711 -26.688 1 92.5 273 LEU A N 1
ATOM 2237 C CA . LEU A 1 273 ? 3.365 -11.031 -26.766 1 92.5 273 LEU A CA 1
ATOM 2238 C C . LEU A 1 273 ? 3.379 -11.547 -28.203 1 92.5 273 LEU A C 1
ATOM 2240 O O . LEU A 1 273 ? 3.006 -12.695 -28.453 1 92.5 273 LEU A O 1
ATOM 2244 N N . SER A 1 274 ? 3.77 -10.68 -29.094 1 91.19 274 SER A N 1
ATOM 2245 C CA . SER A 1 274 ? 3.934 -11.117 -30.469 1 91.19 274 SER A CA 1
ATOM 2246 C C . SER A 1 274 ? 5.25 -11.859 -30.672 1 91.19 274 SER A C 1
ATOM 2248 O O . SER A 1 274 ? 5.445 -12.539 -31.672 1 91.19 274 SER A O 1
ATOM 2250 N N . LYS A 1 275 ? 6.117 -11.758 -29.719 1 92.31 275 LYS A N 1
ATOM 2251 C CA . LYS A 1 275 ? 7.402 -12.445 -29.781 1 92.31 275 LYS A CA 1
ATOM 2252 C C . LYS A 1 275 ? 7.277 -13.891 -29.312 1 92.31 275 LYS A C 1
ATOM 2254 O O . LYS A 1 275 ? 6.293 -14.258 -28.656 1 92.31 275 LYS A O 1
ATOM 2259 N N . HIS A 1 276 ? 8.336 -14.633 -29.672 1 93.75 276 HIS A N 1
ATOM 2260 C CA . HIS A 1 276 ? 8.406 -15.992 -29.141 1 93.75 276 HIS A CA 1
ATOM 2261 C C . HIS A 1 276 ? 8.734 -15.984 -27.656 1 93.75 276 HIS A C 1
ATOM 2263 O O . HIS A 1 276 ? 9.555 -15.18 -27.203 1 93.75 276 HIS A O 1
ATOM 2269 N N . TRP A 1 277 ? 8.188 -16.875 -26.922 1 95.75 277 TRP A N 1
ATOM 2270 C CA . TRP A 1 277 ? 8.312 -16.875 -25.469 1 95.75 277 TRP A CA 1
ATOM 2271 C C . TRP A 1 277 ? 9.75 -17.156 -25.047 1 95.75 277 TRP A C 1
ATOM 2273 O O . TRP A 1 277 ? 10.156 -16.828 -23.938 1 95.75 277 TRP A O 1
ATOM 2283 N N . ASP A 1 278 ? 10.57 -17.781 -25.922 1 94.25 278 ASP A N 1
ATOM 2284 C CA . ASP A 1 278 ? 11.992 -17.953 -25.641 1 94.25 278 ASP A CA 1
ATOM 2285 C C . ASP A 1 278 ? 12.711 -16.609 -25.594 1 94.25 278 ASP A C 1
ATOM 2287 O O . ASP A 1 278 ? 13.758 -16.469 -24.953 1 94.25 278 ASP A O 1
ATOM 2291 N N . GLU A 1 279 ? 12.102 -15.68 -26.344 1 92.44 279 GLU A N 1
ATOM 2292 C CA . GLU A 1 279 ? 12.656 -14.328 -26.344 1 92.44 279 GLU A CA 1
ATOM 2293 C C . GLU A 1 279 ? 12.133 -13.523 -25.141 1 92.44 279 GLU A C 1
ATOM 2295 O O . GLU A 1 279 ? 12.883 -12.773 -24.531 1 92.44 279 GLU A O 1
ATOM 2300 N N . ILE A 1 280 ? 10.852 -13.734 -24.922 1 91.44 280 ILE A N 1
ATOM 2301 C CA . ILE A 1 280 ? 10.234 -13.016 -23.812 1 91.44 280 ILE A CA 1
ATOM 2302 C C . ILE A 1 280 ? 10.875 -13.453 -22.5 1 91.44 280 ILE A C 1
ATOM 2304 O O . ILE A 1 280 ? 11.211 -12.609 -21.656 1 91.44 280 ILE A O 1
ATOM 2308 N N . LEU A 1 281 ? 10.969 -14.719 -22.297 1 94.38 281 LEU A N 1
ATOM 2309 C CA . LEU A 1 281 ? 11.547 -15.328 -21.094 1 94.38 281 LEU A CA 1
ATOM 2310 C C . LEU A 1 281 ? 12.688 -16.266 -21.469 1 94.38 281 LEU A C 1
ATOM 2312 O O . LEU A 1 281 ? 12.531 -17.484 -21.438 1 94.38 281 LEU A O 1
ATOM 2316 N N . SER A 1 282 ? 13.844 -15.625 -21.734 1 93.69 282 SER A N 1
ATOM 2317 C CA . SER A 1 282 ? 15.031 -16.406 -22.062 1 93.69 282 SER A CA 1
ATOM 2318 C C . SER A 1 282 ? 15.523 -17.203 -20.859 1 93.69 282 SER A C 1
ATOM 2320 O O . SER A 1 282 ? 15.117 -16.938 -19.719 1 93.69 282 SER A O 1
ATOM 2322 N N . ASP A 1 283 ? 16.391 -18.172 -21.016 1 93.75 283 ASP A N 1
ATOM 2323 C CA . ASP A 1 283 ? 16.844 -19.078 -19.984 1 93.75 283 ASP A CA 1
ATOM 2324 C C . ASP A 1 283 ? 17.484 -18.328 -18.828 1 93.75 283 ASP A C 1
ATOM 2326 O O . ASP A 1 283 ? 17.359 -18.719 -17.672 1 93.75 283 ASP A O 1
ATOM 2330 N N . ASP A 1 284 ? 18.078 -17.203 -19.125 1 90.5 284 ASP A N 1
ATOM 2331 C CA . ASP A 1 284 ? 18.828 -16.453 -18.125 1 90.5 284 ASP A CA 1
ATOM 2332 C C . ASP A 1 284 ? 17.891 -15.727 -17.172 1 90.5 284 ASP A C 1
ATOM 2334 O O . ASP A 1 284 ? 18.312 -15.258 -16.109 1 90.5 284 ASP A O 1
ATOM 2338 N N . LYS A 1 285 ? 16.609 -15.68 -17.547 1 90.94 285 LYS A N 1
ATOM 2339 C CA . LYS A 1 285 ? 15.633 -14.992 -16.703 1 90.94 285 LYS A CA 1
ATOM 2340 C C . LYS A 1 285 ? 15.047 -15.938 -15.656 1 90.94 285 LYS A C 1
ATOM 2342 O O . LYS A 1 285 ? 14.352 -15.5 -14.742 1 90.94 285 LYS A O 1
ATOM 2347 N N . PHE A 1 286 ? 15.352 -17.234 -15.875 1 93.5 286 PHE A N 1
ATOM 2348 C CA . PHE A 1 286 ? 14.914 -18.234 -14.898 1 93.5 286 PHE A CA 1
ATOM 2349 C C . PHE A 1 286 ? 15.938 -18.391 -13.781 1 93.5 286 PHE A C 1
ATOM 2351 O O . PHE A 1 286 ? 17.125 -18.094 -13.977 1 93.5 286 PHE A O 1
ATOM 2358 N N . PRO A 1 287 ? 15.414 -18.828 -12.625 1 91.25 287 PRO A N 1
ATOM 2359 C CA . PRO A 1 287 ? 16.406 -19.188 -11.602 1 91.25 287 PRO A CA 1
ATOM 2360 C C . PRO A 1 287 ? 17.391 -20.25 -12.094 1 91.25 287 PRO A C 1
ATOM 2362 O O . PRO A 1 287 ? 17.031 -21.141 -12.859 1 91.25 287 PRO A O 1
ATOM 2365 N N . THR A 1 288 ? 18.656 -20.156 -11.719 1 85.69 288 THR A N 1
ATOM 2366 C CA . THR A 1 288 ? 19.766 -20.922 -12.258 1 85.69 288 THR A CA 1
ATOM 2367 C C . THR A 1 288 ? 19.578 -22.422 -11.984 1 85.69 288 THR A C 1
ATOM 2369 O O . THR A 1 288 ? 20.016 -23.266 -12.766 1 85.69 288 THR A O 1
ATOM 2372 N N . ASP A 1 289 ? 18.875 -22.828 -11.047 1 86 289 ASP A N 1
ATOM 2373 C CA . ASP A 1 289 ? 18.844 -24.234 -10.633 1 86 289 ASP A CA 1
ATOM 2374 C C . ASP A 1 289 ? 17.625 -24.938 -11.188 1 86 289 ASP A C 1
ATOM 2376 O O . ASP A 1 289 ? 17.344 -26.094 -10.836 1 86 289 ASP A O 1
ATOM 2380 N N . MET A 1 290 ? 17.031 -24.344 -12.219 1 90.81 290 MET A N 1
ATOM 2381 C CA . MET A 1 290 ? 15.828 -24.969 -12.758 1 90.81 290 MET A CA 1
ATOM 2382 C C . MET A 1 290 ? 16.172 -25.906 -13.898 1 90.81 290 MET A C 1
ATOM 2384 O O . MET A 1 290 ? 17.109 -25.672 -14.656 1 90.81 290 MET A O 1
ATOM 2388 N N . GLN A 1 291 ? 15.406 -26.984 -14.039 1 90 291 GLN A N 1
ATOM 2389 C CA . GLN A 1 291 ? 15.609 -27.969 -15.094 1 90 291 GLN A CA 1
ATOM 2390 C C . GLN A 1 291 ? 15.125 -27.422 -16.438 1 90 291 GLN A C 1
ATOM 2392 O O . GLN A 1 291 ? 14.148 -26.672 -16.5 1 90 291 GLN A O 1
ATOM 2397 N N . SER A 1 292 ? 15.734 -27.891 -17.453 1 91.06 292 SER A N 1
ATOM 2398 C CA . SER A 1 292 ? 15.422 -27.438 -18.797 1 91.06 292 SER A CA 1
ATOM 2399 C C . SER A 1 292 ? 13.969 -27.703 -19.156 1 91.06 292 SER A C 1
ATOM 2401 O O . SER A 1 292 ? 13.297 -26.859 -19.75 1 91.06 292 SER A O 1
ATOM 2403 N N . LYS A 1 293 ? 13.523 -28.891 -18.797 1 92.12 293 LYS A N 1
ATOM 2404 C CA . LYS A 1 293 ? 12.141 -29.25 -19.078 1 92.12 293 LYS A CA 1
ATOM 2405 C C . LYS A 1 293 ? 11.172 -28.297 -18.391 1 92.12 293 LYS A C 1
ATOM 2407 O O . LYS A 1 293 ? 10.125 -27.953 -18.953 1 92.12 293 LYS A O 1
ATOM 2412 N N . SER A 1 294 ? 11.516 -27.859 -17.203 1 93 294 SER A N 1
ATOM 2413 C CA . SER A 1 294 ? 10.688 -26.938 -16.453 1 93 294 SER A CA 1
ATOM 2414 C C . SER A 1 294 ? 10.625 -25.578 -17.125 1 93 294 SER A C 1
ATOM 2416 O O . SER A 1 294 ? 9.578 -24.922 -17.141 1 93 294 SER A O 1
ATOM 2418 N N . LEU A 1 295 ? 11.719 -25.172 -17.703 1 95.81 295 LEU A N 1
ATOM 2419 C CA . LEU A 1 295 ? 11.758 -23.906 -18.406 1 95.81 295 LEU A CA 1
ATOM 2420 C C . LEU A 1 295 ? 10.797 -23.906 -19.594 1 95.81 295 LEU A C 1
ATOM 2422 O O . LEU A 1 295 ? 10.008 -22.984 -19.75 1 95.81 295 LEU A O 1
ATOM 2426 N N . GLN A 1 296 ? 10.891 -24.969 -20.344 1 95.62 296 GLN A N 1
ATOM 2427 C CA . GLN A 1 296 ? 10.062 -25.094 -21.547 1 95.62 296 GLN A CA 1
ATOM 2428 C C . GLN A 1 296 ? 8.578 -25.141 -21.188 1 95.62 296 GLN A C 1
ATOM 2430 O O . GLN A 1 296 ? 7.762 -24.484 -21.812 1 95.62 296 GLN A O 1
ATOM 2435 N N . ASN A 1 297 ? 8.289 -25.953 -20.188 1 96.31 297 ASN A N 1
ATOM 2436 C CA . ASN A 1 297 ? 6.898 -26.078 -19.766 1 96.31 297 ASN A CA 1
ATOM 2437 C C . ASN A 1 297 ? 6.363 -24.781 -19.188 1 96.31 297 ASN A C 1
ATOM 2439 O O . ASN A 1 297 ? 5.195 -24.438 -19.375 1 96.31 297 ASN A O 1
ATOM 2443 N N . ALA A 1 298 ? 7.195 -24.078 -18.438 1 97.31 298 ALA A N 1
ATOM 2444 C CA . ALA A 1 298 ? 6.789 -22.797 -17.859 1 97.31 298 ALA A CA 1
ATOM 2445 C C . ALA A 1 298 ? 6.441 -21.797 -18.969 1 97.31 298 ALA A C 1
ATOM 2447 O O . ALA A 1 298 ? 5.414 -21.125 -18.906 1 97.31 298 ALA A O 1
ATOM 2448 N N . ARG A 1 299 ? 7.266 -21.734 -19.969 1 97.62 299 ARG A N 1
ATOM 2449 C CA . ARG A 1 299 ? 7.02 -20.844 -21.109 1 97.62 299 ARG A CA 1
ATOM 2450 C C . ARG A 1 299 ? 5.723 -21.219 -21.812 1 97.62 299 ARG A C 1
ATOM 2452 O O . ARG A 1 299 ? 4.934 -20.344 -22.188 1 97.62 299 ARG A O 1
ATOM 2459 N N . ASP A 1 300 ? 5.539 -22.484 -21.984 1 97.69 300 ASP A N 1
ATOM 2460 C CA . ASP A 1 300 ? 4.34 -22.953 -22.672 1 97.69 300 ASP A CA 1
ATOM 2461 C C . ASP A 1 300 ? 3.082 -22.594 -21.891 1 97.69 300 ASP A C 1
ATOM 2463 O O . ASP A 1 300 ? 2.107 -22.094 -22.469 1 97.69 300 ASP A O 1
ATOM 2467 N N . LEU A 1 301 ? 3.137 -22.844 -20.641 1 98 301 LEU A N 1
ATOM 2468 C CA . LEU A 1 301 ? 1.991 -22.516 -19.797 1 98 301 LEU A CA 1
ATOM 2469 C C . LEU A 1 301 ? 1.7 -21.016 -19.828 1 98 301 LEU A C 1
ATOM 2471 O O . LEU A 1 301 ? 0.55 -20.609 -20.016 1 98 301 LEU A O 1
ATOM 2475 N N . LEU A 1 302 ? 2.723 -20.188 -19.672 1 98.25 302 LEU A N 1
ATOM 2476 C CA . LEU A 1 302 ? 2.566 -18.734 -19.703 1 98.25 302 LEU A CA 1
ATOM 2477 C C . LEU A 1 302 ? 1.976 -18.281 -21.031 1 98.25 302 LEU A C 1
ATOM 2479 O O . LEU A 1 302 ? 1.132 -17.375 -21.062 1 98.25 302 LEU A O 1
ATOM 2483 N N . SER A 1 303 ? 2.383 -18.875 -22.125 1 97.88 303 SER A N 1
ATOM 2484 C CA . SER A 1 303 ? 1.904 -18.516 -23.453 1 97.88 303 SER A CA 1
ATOM 2485 C C . SER A 1 303 ? 0.41 -18.781 -23.594 1 97.88 303 SER A C 1
ATOM 2487 O O . SER A 1 303 ? -0.257 -18.172 -24.422 1 97.88 303 SER A O 1
ATOM 2489 N N . LYS A 1 304 ? -0.118 -19.656 -22.781 1 98.25 304 LYS A N 1
ATOM 2490 C CA . LYS A 1 304 ? -1.531 -20.016 -22.844 1 98.25 304 LYS A CA 1
ATOM 2491 C C . LYS A 1 304 ? -2.342 -19.234 -21.812 1 98.25 304 LYS A C 1
ATOM 2493 O O . LYS A 1 304 ? -3.57 -19.172 -21.906 1 98.25 304 LYS A O 1
ATOM 2498 N N . MET A 1 305 ? -1.653 -18.672 -20.844 1 98.38 305 MET A N 1
ATOM 2499 C CA . MET A 1 305 ? -2.312 -17.844 -19.844 1 98.38 305 MET A CA 1
ATOM 2500 C C . MET A 1 305 ? -2.385 -16.391 -20.297 1 98.38 305 MET A C 1
ATOM 2502 O O . MET A 1 305 ? -3.379 -15.711 -20.047 1 98.38 305 MET A O 1
ATOM 2506 N N . LEU A 1 306 ? -1.285 -15.93 -20.891 1 96.94 306 LEU A N 1
ATOM 2507 C CA . LEU A 1 306 ? -1.148 -14.523 -21.266 1 96.94 306 LEU A CA 1
ATOM 2508 C C . LEU A 1 306 ? -1.461 -14.328 -22.734 1 96.94 306 LEU A C 1
ATOM 2510 O O . LEU A 1 306 ? -0.58 -13.961 -23.516 1 96.94 306 LEU A O 1
ATOM 2514 N N . VAL A 1 307 ? -2.727 -14.508 -23.047 1 96.19 307 VAL A N 1
ATOM 2515 C CA . VAL A 1 307 ? -3.287 -14.344 -24.375 1 96.19 307 VAL A CA 1
ATOM 2516 C C . VAL A 1 307 ? -4.262 -13.164 -24.391 1 96.19 307 VAL A C 1
ATOM 2518 O O . VAL A 1 307 ? -5.168 -13.094 -23.547 1 96.19 307 VAL A O 1
ATOM 2521 N N . ILE A 1 308 ? -4.098 -12.336 -25.312 1 92.62 308 ILE A N 1
ATOM 2522 C CA . ILE A 1 308 ? -4.902 -11.125 -25.344 1 92.62 308 ILE A CA 1
ATOM 2523 C C . ILE A 1 308 ? -6.375 -11.484 -25.516 1 92.62 308 ILE A C 1
ATOM 2525 O O . ILE A 1 308 ? -7.242 -10.945 -24.828 1 92.62 308 ILE A O 1
ATOM 2529 N N . ASP A 1 309 ? -6.641 -12.422 -26.453 1 92.25 309 ASP A N 1
ATOM 2530 C CA . ASP A 1 309 ? -8 -12.898 -26.641 1 92.25 309 ASP A CA 1
ATOM 2531 C C . ASP A 1 309 ? -8.438 -13.828 -25.516 1 92.25 309 ASP A C 1
ATOM 2533 O O . ASP A 1 309 ? -8 -14.984 -25.453 1 92.25 309 ASP A O 1
ATOM 2537 N N . SER A 1 310 ? -9.297 -13.406 -24.703 1 92.38 310 SER A N 1
ATOM 2538 C CA . SER A 1 310 ? -9.688 -14.141 -23.5 1 92.38 310 SER A CA 1
ATOM 2539 C C . SER A 1 310 ? -10.297 -15.492 -23.859 1 92.38 310 SER A C 1
ATOM 2541 O O . SER A 1 310 ? -10.227 -16.438 -23.062 1 92.38 310 SER A O 1
ATOM 2543 N N . GLU A 1 311 ? -10.875 -15.641 -25.016 1 93.12 311 GLU A N 1
ATOM 2544 C CA . GLU A 1 311 ? -11.516 -16.891 -25.422 1 93.12 311 GLU A CA 1
ATOM 2545 C C . GLU A 1 311 ? -10.477 -17.984 -25.688 1 93.12 311 GLU A C 1
ATOM 2547 O O . GLU A 1 311 ? -10.789 -19.172 -25.594 1 93.12 311 GLU A O 1
ATOM 2552 N N . LYS A 1 312 ? -9.344 -17.594 -26 1 96.5 312 LYS A N 1
ATOM 2553 C CA . LYS A 1 312 ? -8.281 -18.547 -26.312 1 96.5 312 LYS A CA 1
ATOM 2554 C C . LYS A 1 312 ? -7.418 -18.828 -25.078 1 96.5 312 LYS A C 1
ATOM 2556 O O . LYS A 1 312 ? -6.5 -19.641 -25.141 1 96.5 312 LYS A O 1
ATOM 2561 N N . ARG A 1 313 ? -7.719 -18.141 -23.984 1 96.81 313 ARG A N 1
ATOM 2562 C CA . ARG A 1 313 ? -6.949 -18.312 -22.75 1 96.81 313 ARG A CA 1
ATOM 2563 C C . ARG A 1 313 ? -7.359 -19.594 -22.016 1 96.81 313 ARG A C 1
ATOM 2565 O O . ARG A 1 313 ? -8.539 -19.953 -22 1 96.81 313 ARG A O 1
ATOM 2572 N N . LEU A 1 314 ? -6.434 -20.203 -21.344 1 96.75 314 LEU A N 1
ATOM 2573 C CA . LEU A 1 314 ? -6.719 -21.391 -20.531 1 96.75 314 LEU A CA 1
ATOM 2574 C C . LEU A 1 314 ? -7.684 -21.062 -19.406 1 96.75 314 LEU A C 1
ATOM 2576 O O . LEU A 1 314 ? -7.73 -19.922 -18.922 1 96.75 314 LEU A O 1
ATOM 2580 N N . SER A 1 315 ? -8.438 -22.078 -19.078 1 96.31 315 SER A N 1
ATOM 2581 C CA . SER A 1 315 ? -9.141 -22.031 -17.812 1 96.31 315 SER A CA 1
ATOM 2582 C C . SER A 1 315 ? -8.242 -22.469 -16.656 1 96.31 315 SER A C 1
ATOM 2584 O O . SER A 1 315 ? -7.164 -23.031 -16.891 1 96.31 315 SER A O 1
ATOM 2586 N N . ALA A 1 316 ? -8.688 -22.219 -15.469 1 96.56 316 ALA A N 1
ATOM 2587 C CA . ALA A 1 316 ? -7.93 -22.672 -14.312 1 96.56 316 ALA A CA 1
ATOM 2588 C C . ALA A 1 316 ? -7.797 -24.203 -14.32 1 96.56 316 ALA A C 1
ATOM 2590 O O . ALA A 1 316 ? -6.723 -24.734 -14.039 1 96.56 316 ALA A O 1
ATOM 2591 N N . LYS A 1 317 ? -8.867 -24.875 -14.664 1 94.12 317 LYS A N 1
ATOM 2592 C CA . LYS A 1 317 ? -8.867 -26.328 -14.727 1 94.12 317 LYS A CA 1
ATOM 2593 C C . LYS A 1 317 ? -7.863 -26.828 -15.758 1 94.12 317 LYS A C 1
ATOM 2595 O O . LYS A 1 317 ? -7.113 -27.781 -15.492 1 94.12 317 LYS A O 1
ATOM 2600 N N . GLU A 1 318 ? -7.926 -26.219 -16.922 1 96 318 GLU A N 1
ATOM 2601 C CA . GLU A 1 318 ? -6.988 -26.609 -17.969 1 96 318 GLU A CA 1
ATOM 2602 C C . GLU A 1 318 ? -5.547 -26.344 -17.547 1 96 318 GLU A C 1
ATOM 2604 O O . GLU A 1 318 ? -4.652 -27.141 -17.828 1 96 318 GLU A O 1
ATOM 2609 N N . ALA A 1 319 ? -5.301 -25.203 -16.891 1 97 319 ALA A N 1
ATOM 2610 C CA . ALA A 1 319 ? -3.963 -24.859 -16.422 1 97 319 ALA A CA 1
ATOM 2611 C C . ALA A 1 319 ? -3.453 -25.906 -15.422 1 97 319 ALA A C 1
ATOM 2613 O O . ALA A 1 319 ? -2.277 -26.281 -15.461 1 97 319 ALA A O 1
ATOM 2614 N N . LEU A 1 320 ? -4.32 -26.422 -14.539 1 94.88 320 LEU A N 1
ATOM 2615 C CA . LEU A 1 320 ? -3.965 -27.406 -13.516 1 94.88 320 LEU A CA 1
ATOM 2616 C C . LEU A 1 320 ? -3.576 -28.734 -14.156 1 94.88 320 LEU A C 1
ATOM 2618 O O . LEU A 1 320 ? -2.896 -29.547 -13.523 1 94.88 320 LEU A O 1
ATOM 2622 N N . LYS A 1 321 ? -3.961 -28.984 -15.391 1 93.88 321 LYS A N 1
ATOM 2623 C CA . LYS A 1 321 ? -3.66 -30.234 -16.094 1 93.88 321 LYS A CA 1
ATOM 2624 C C . LYS A 1 321 ? -2.445 -30.062 -17 1 93.88 321 LYS A C 1
ATOM 2626 O O . LYS A 1 321 ? -2.02 -31.016 -17.656 1 93.88 321 LYS A O 1
ATOM 2631 N N . HIS A 1 322 ? -1.995 -28.906 -17.078 1 95.81 322 HIS A N 1
ATOM 2632 C CA . HIS A 1 322 ? -0.855 -28.625 -17.938 1 95.81 322 HIS A CA 1
ATOM 2633 C C . HIS A 1 322 ? 0.374 -29.406 -17.5 1 95.81 322 HIS A C 1
ATOM 2635 O O . HIS A 1 322 ? 0.55 -29.688 -16.312 1 95.81 322 HIS A O 1
ATOM 2641 N N . ALA A 1 323 ? 1.288 -29.672 -18.391 1 94.31 323 ALA A N 1
ATOM 2642 C CA . ALA A 1 323 ? 2.477 -30.484 -18.188 1 94.31 323 ALA A CA 1
ATOM 2643 C C . ALA A 1 323 ? 3.373 -29.891 -17.094 1 94.31 323 ALA A C 1
ATOM 2645 O O . ALA A 1 323 ? 4.07 -30.625 -16.391 1 94.31 323 ALA A O 1
ATOM 2646 N N . TYR A 1 324 ? 3.391 -28.562 -16.938 1 95 324 TYR A N 1
ATOM 2647 C CA . TYR A 1 324 ? 4.199 -27.922 -15.898 1 95 324 TYR A CA 1
ATOM 2648 C C . TYR A 1 324 ? 3.789 -28.422 -14.516 1 95 324 TYR A C 1
ATOM 2650 O O . TYR A 1 324 ? 4.629 -28.547 -13.617 1 95 324 TYR A O 1
ATOM 2658 N N . LEU A 1 325 ? 2.502 -28.672 -14.297 1 92.5 325 LEU A N 1
ATOM 2659 C CA . LEU A 1 325 ? 1.979 -29.047 -12.984 1 92.5 325 LEU A CA 1
ATOM 2660 C C . LEU A 1 325 ? 1.748 -30.547 -12.891 1 92.5 325 LEU A C 1
ATOM 2662 O O . LEU A 1 325 ? 1.323 -31.047 -11.844 1 92.5 325 LEU A O 1
ATOM 2666 N N . TYR A 1 326 ? 1.813 -31.328 -13.922 1 77.62 326 TYR A N 1
ATOM 2667 C CA . TYR A 1 326 ? 1.602 -32.781 -13.914 1 77.62 326 TYR A CA 1
ATOM 2668 C C . TYR A 1 326 ? 2.84 -33.5 -13.406 1 77.62 326 TYR A C 1
ATOM 2670 O O . TYR A 1 326 ? 2.746 -34.625 -12.914 1 77.62 326 TYR A O 1
ATOM 2678 N N . ARG A 1 327 ? 3.871 -32.875 -13.438 1 61.38 327 ARG A N 1
ATOM 2679 C CA . ARG A 1 327 ? 5.117 -33.562 -13.125 1 61.38 327 ARG A CA 1
ATOM 2680 C C . ARG A 1 327 ? 5.113 -34.062 -11.68 1 61.38 327 ARG A C 1
ATOM 2682 O O . ARG A 1 327 ? 5.762 -35.062 -11.367 1 61.38 327 ARG A O 1
ATOM 2689 N N . PHE A 1 328 ? 4.469 -33.25 -10.805 1 58.19 328 PHE A N 1
ATOM 2690 C CA . PHE A 1 328 ? 4.566 -33.625 -9.398 1 58.19 328 PHE A CA 1
ATOM 2691 C C . PHE A 1 328 ? 3.289 -34.344 -8.938 1 58.19 328 PHE A C 1
ATOM 2693 O O . PHE A 1 328 ? 2.186 -33.906 -9.297 1 58.19 328 PHE A O 1
ATOM 2700 N N . ASP A 1 329 ? 3.273 -35.719 -8.992 1 51.91 329 ASP A N 1
ATOM 2701 C CA . ASP A 1 329 ? 2.186 -36.625 -8.602 1 51.91 329 ASP A CA 1
ATOM 2702 C C . ASP A 1 329 ? 1.482 -36.125 -7.344 1 51.91 329 ASP A C 1
ATOM 2704 O O . ASP A 1 329 ? 1.892 -36.438 -6.227 1 51.91 329 ASP A O 1
ATOM 2708 N N . TYR A 1 330 ? 1.247 -34.969 -7.191 1 50.16 330 TYR A N 1
ATOM 2709 C CA . TYR A 1 330 ? 0.558 -34.719 -5.934 1 50.16 330 TYR A CA 1
ATOM 2710 C C . TYR A 1 330 ? -0.879 -35.219 -5.984 1 50.16 330 TYR A C 1
ATOM 2712 O O . TYR A 1 330 ? -1.582 -35 -6.977 1 50.16 330 TYR A O 1
ATOM 2720 N N . SER A 1 331 ? -1.095 -36.438 -5.441 1 45.59 331 SER A N 1
ATOM 2721 C CA . SER A 1 331 ? -2.414 -37 -5.156 1 45.59 331 SER A CA 1
ATOM 2722 C C . SER A 1 331 ? -3.41 -35.906 -4.801 1 45.59 331 SER A C 1
ATOM 2724 O O . SER A 1 331 ? -3.148 -35.094 -3.922 1 45.59 331 SER A O 1
ATOM 2726 N N . GLU A 1 332 ? -4.059 -35.375 -5.742 1 48.66 332 GLU A N 1
ATOM 2727 C CA . GLU A 1 332 ? -5.121 -34.375 -5.707 1 48.66 332 GLU A CA 1
ATOM 2728 C C . GLU A 1 332 ? -6.094 -34.625 -4.562 1 48.66 332 GLU A C 1
ATOM 2730 O O . GLU A 1 332 ? -6.715 -35.688 -4.496 1 48.66 332 GLU A O 1
ATOM 2735 N N . ASN A 1 333 ? -5.777 -34.5 -3.373 1 45.28 333 ASN A N 1
ATOM 2736 C CA . ASN A 1 333 ? -6.926 -34.438 -2.475 1 45.28 333 ASN A CA 1
ATOM 2737 C C . ASN A 1 333 ? -8.07 -33.625 -3.074 1 45.28 333 ASN A C 1
ATOM 2739 O O . ASN A 1 333 ? -7.961 -32.406 -3.234 1 45.28 333 ASN A O 1
ATOM 2743 N N . ILE A 1 334 ? -8.68 -34.25 -4.055 1 46.03 334 ILE A N 1
ATOM 2744 C CA . ILE A 1 334 ? -9.961 -33.719 -4.512 1 46.03 334 ILE A CA 1
ATOM 2745 C C . ILE A 1 334 ? -10.773 -33.219 -3.312 1 46.03 334 ILE A C 1
ATOM 2747 O O . ILE A 1 334 ? -11.172 -34.031 -2.467 1 46.03 334 ILE A O 1
ATOM 2751 N N . HIS A 1 335 ? -10.383 -32.188 -2.775 1 47.75 335 HIS A N 1
ATOM 2752 C CA . HIS A 1 335 ? -11.266 -31.703 -1.724 1 47.75 335 HIS A CA 1
ATOM 2753 C C . HIS A 1 335 ? -12.719 -31.688 -2.186 1 47.75 335 HIS A C 1
ATOM 2755 O O . HIS A 1 335 ? -13.016 -31.234 -3.297 1 47.75 335 HIS A O 1
ATOM 2761 N N . ASN A 1 336 ? -13.43 -32.656 -1.815 1 49.03 336 ASN A N 1
ATOM 2762 C CA . ASN A 1 336 ? -14.883 -32.625 -1.879 1 49.03 336 ASN A CA 1
ATOM 2763 C C . ASN A 1 336 ? -15.406 -31.25 -1.438 1 49.03 336 ASN A C 1
ATOM 2765 O O . ASN A 1 336 ? -15.758 -31.062 -0.273 1 49.03 336 ASN A O 1
ATOM 2769 N N . GLU A 1 337 ? -14.883 -30.25 -2.152 1 58.75 337 GLU A N 1
ATOM 2770 C CA . GLU A 1 337 ? -15.258 -28.906 -1.701 1 58.75 337 GLU A CA 1
ATOM 2771 C C . GLU A 1 337 ? -16.672 -28.547 -2.158 1 58.75 337 GLU A C 1
ATOM 2773 O O . GLU A 1 337 ? -17.078 -28.906 -3.262 1 58.75 337 GLU A O 1
ATOM 2778 N N . THR A 1 338 ? -17.578 -28.484 -1.259 1 63.72 338 THR A N 1
ATOM 2779 C CA . THR A 1 338 ? -18.906 -27.953 -1.544 1 63.72 338 THR A CA 1
ATOM 2780 C C . THR A 1 338 ? -18.797 -26.562 -2.18 1 63.72 338 THR A C 1
ATOM 2782 O O . THR A 1 338 ? -18.125 -25.688 -1.659 1 63.72 338 THR A O 1
ATOM 2785 N N . TYR A 1 339 ? -19.188 -26.641 -3.488 1 65.75 339 TYR A N 1
ATOM 2786 C CA . TYR A 1 339 ? -19.234 -25.359 -4.184 1 65.75 339 TYR A CA 1
ATOM 2787 C C . TYR A 1 339 ? -20.516 -24.594 -3.855 1 65.75 339 TYR A C 1
ATOM 2789 O O . TYR A 1 339 ? -21.578 -25.203 -3.707 1 65.75 339 TYR A O 1
ATOM 2797 N N . PHE A 1 340 ? -20.234 -23.375 -3.291 1 67.56 340 PHE A N 1
ATOM 2798 C CA . PHE A 1 340 ? -21.359 -22.484 -3.057 1 67.56 340 PHE A CA 1
ATOM 2799 C C . PHE A 1 340 ? -21.531 -21.516 -4.211 1 67.56 340 PHE A C 1
ATOM 2801 O O . PHE A 1 340 ? -20.547 -21.031 -4.777 1 67.56 340 PHE A O 1
ATOM 2808 N N . LYS A 1 341 ? -22.734 -21.609 -4.66 1 66.88 341 LYS A N 1
ATOM 2809 C CA . LYS A 1 341 ? -22.984 -20.641 -5.723 1 66.88 341 LYS A CA 1
ATOM 2810 C C . LYS A 1 341 ? -23.359 -19.281 -5.145 1 66.88 341 LYS A C 1
ATOM 2812 O O . LYS A 1 341 ? -24.25 -19.188 -4.301 1 66.88 341 LYS A O 1
ATOM 2817 N N . TYR A 1 342 ? -22.609 -18.328 -5.363 1 68.31 342 TYR A N 1
ATOM 2818 C CA . TYR A 1 342 ? -22.891 -16.953 -5 1 68.31 342 TYR A CA 1
ATOM 2819 C C . TYR A 1 342 ? -24.234 -16.5 -5.559 1 68.31 342 TYR A C 1
ATOM 2821 O O . TYR A 1 342 ? -24.594 -16.859 -6.684 1 68.31 342 TYR A O 1
ATOM 2829 N N . ASP A 1 343 ? -25 -15.898 -4.668 1 71.62 343 ASP A N 1
ATOM 2830 C CA . ASP A 1 343 ? -26.281 -15.352 -5.105 1 71.62 343 ASP A CA 1
ATOM 2831 C C . ASP A 1 343 ? -26.094 -14.125 -5.996 1 71.62 343 ASP A C 1
ATOM 2833 O O . ASP A 1 343 ? -25.922 -13.016 -5.496 1 71.62 343 ASP A O 1
ATOM 2837 N N . GLU A 1 344 ? -26.188 -14.258 -7.223 1 68.62 344 GLU A N 1
ATOM 2838 C CA . GLU A 1 344 ? -25.922 -13.211 -8.203 1 68.62 344 GLU A CA 1
ATOM 2839 C C . GLU A 1 344 ? -26.938 -12.078 -8.094 1 68.62 344 GLU A C 1
ATOM 2841 O O . GLU A 1 344 ? -26.703 -10.969 -8.578 1 68.62 344 GLU A O 1
ATOM 2846 N N . ARG A 1 345 ? -28.141 -12.352 -7.469 1 73.56 345 ARG A N 1
ATOM 2847 C CA . ARG A 1 345 ? -29.188 -11.344 -7.332 1 73.56 345 ARG A CA 1
ATOM 2848 C C . ARG A 1 345 ? -28.688 -10.125 -6.562 1 73.56 345 ARG A C 1
ATOM 2850 O O . ARG A 1 345 ? -29.219 -9.023 -6.707 1 73.56 345 ARG A O 1
ATOM 2857 N N . ILE A 1 346 ? -27.594 -10.312 -5.758 1 76.44 346 ILE A N 1
ATOM 2858 C CA . ILE A 1 346 ? -27.047 -9.242 -4.941 1 76.44 346 ILE A CA 1
ATOM 2859 C C . ILE A 1 346 ? -26.5 -8.133 -5.836 1 76.44 346 ILE A C 1
ATOM 2861 O O . ILE A 1 346 ? -26.656 -6.945 -5.539 1 76.44 346 ILE A O 1
ATOM 2865 N N . ASP A 1 347 ? -25.922 -8.539 -6.953 1 71.69 347 ASP A N 1
ATOM 2866 C CA . ASP A 1 347 ? -25.266 -7.586 -7.84 1 71.69 347 ASP A CA 1
ATOM 2867 C C . ASP A 1 347 ? -26.281 -6.691 -8.539 1 71.69 347 ASP A C 1
ATOM 2869 O O . ASP A 1 347 ? -25.969 -5.559 -8.906 1 71.69 347 ASP A O 1
ATOM 2873 N N . SER A 1 348 ? -27.5 -7.141 -8.633 1 73.81 348 SER A N 1
ATOM 2874 C CA . SER A 1 348 ? -28.516 -6.391 -9.352 1 73.81 348 SER A CA 1
ATOM 2875 C C . SER A 1 348 ? -29.406 -5.602 -8.391 1 73.81 348 SER A C 1
ATOM 2877 O O . SER A 1 348 ? -30.203 -4.762 -8.812 1 73.81 348 SER A O 1
ATOM 2879 N N . MET A 1 349 ? -29.203 -5.781 -7.148 1 77.81 349 MET A N 1
ATOM 2880 C CA . MET A 1 349 ? -30.031 -5.109 -6.156 1 77.81 349 MET A CA 1
ATOM 2881 C C . MET A 1 349 ? -29.703 -3.623 -6.078 1 77.81 349 MET A C 1
ATOM 2883 O O . MET A 1 349 ? -28.531 -3.246 -6.113 1 77.81 349 MET A O 1
ATOM 2887 N N . LYS A 1 350 ? -30.656 -2.867 -6.16 1 78.88 350 LYS A N 1
ATOM 2888 C CA . LYS A 1 350 ? -30.516 -1.429 -5.941 1 78.88 350 LYS A CA 1
ATOM 2889 C C . LYS A 1 350 ? -31.141 -1.013 -4.613 1 78.88 350 LYS A C 1
ATOM 2891 O O . LYS A 1 350 ? -32.344 -0.842 -4.516 1 78.88 350 LYS A O 1
ATOM 2896 N N . LEU A 1 351 ? -30.406 -1.059 -3.645 1 83.06 351 LEU A N 1
ATOM 2897 C CA . LEU A 1 351 ? -30.859 -0.739 -2.299 1 83.06 351 LEU A CA 1
ATOM 2898 C C . LEU A 1 351 ? -30.203 0.534 -1.784 1 83.06 351 LEU A C 1
ATOM 2900 O O . LEU A 1 351 ? -29.156 0.939 -2.289 1 83.06 351 LEU A O 1
ATOM 2904 N N . SER A 1 352 ? -30.891 1.15 -0.956 1 80.19 352 SER A N 1
ATOM 2905 C CA . SER A 1 352 ? -30.312 2.295 -0.264 1 80.19 352 SER A CA 1
ATOM 2906 C C . SER A 1 352 ? -29.25 1.851 0.738 1 80.19 352 SER A C 1
ATOM 2908 O O . SER A 1 352 ? -29.156 0.668 1.076 1 80.19 352 SER A O 1
ATOM 2910 N N . ALA A 1 353 ? -28.438 2.758 1.187 1 76.31 353 ALA A N 1
ATOM 2911 C CA . ALA A 1 353 ? -27.406 2.469 2.176 1 76.31 353 ALA A CA 1
ATOM 2912 C C . ALA A 1 353 ? -28.016 1.891 3.451 1 76.31 353 ALA A C 1
ATOM 2914 O O . ALA A 1 353 ? -27.453 0.978 4.059 1 76.31 353 ALA A O 1
ATOM 2915 N N . GLU A 1 354 ? -29.172 2.402 3.789 1 79.38 354 GLU A N 1
ATOM 2916 C CA . GLU A 1 354 ? -29.859 1.922 4.98 1 79.38 354 GLU A CA 1
ATOM 2917 C C . GLU A 1 354 ? -30.328 0.479 4.805 1 79.38 354 GLU A C 1
ATOM 2919 O O . GLU A 1 354 ? -30.219 -0.332 5.727 1 79.38 354 GLU A O 1
ATOM 2924 N N . GLU A 1 355 ? -30.766 0.265 3.639 1 85.12 355 GLU A N 1
ATOM 2925 C CA . GLU A 1 355 ? -31.234 -1.086 3.354 1 85.12 355 GLU A CA 1
ATOM 2926 C C . GLU A 1 355 ? -30.094 -2.086 3.352 1 85.12 355 GLU A C 1
ATOM 2928 O O . GLU A 1 355 ? -30.219 -3.201 3.861 1 85.12 355 GLU A O 1
ATOM 2933 N N . TRP A 1 356 ? -29 -1.674 2.76 1 84.62 356 TRP A N 1
ATOM 2934 C CA . TRP A 1 356 ? -27.828 -2.527 2.766 1 84.62 356 TRP A CA 1
ATOM 2935 C C . TRP A 1 356 ? -27.359 -2.803 4.191 1 84.62 356 TRP A C 1
ATOM 2937 O O . TRP A 1 356 ? -26.938 -3.92 4.512 1 84.62 356 TRP A O 1
ATOM 2947 N N . THR A 1 357 ? -27.438 -1.795 4.98 1 80.81 357 THR A N 1
ATOM 2948 C CA . THR A 1 357 ? -27.016 -1.933 6.375 1 80.81 357 THR A CA 1
ATOM 2949 C C . THR A 1 357 ? -27.906 -2.938 7.102 1 80.81 357 THR A C 1
ATOM 2951 O O . THR A 1 357 ? -27.422 -3.779 7.855 1 80.81 357 THR A O 1
ATOM 2954 N N . GLU A 1 358 ? -29.156 -2.838 6.871 1 83.75 358 GLU A N 1
ATOM 2955 C CA . GLU A 1 358 ? -30.094 -3.771 7.488 1 83.75 358 GLU A CA 1
ATOM 2956 C C . GLU A 1 358 ? -29.844 -5.203 7.027 1 83.75 358 GLU A C 1
ATOM 2958 O O . GLU A 1 358 ? -29.891 -6.141 7.828 1 83.75 358 GLU A O 1
ATOM 2963 N N . LEU A 1 359 ? -29.625 -5.285 5.77 1 86.75 359 LEU A N 1
ATOM 2964 C CA . LEU A 1 359 ? -29.312 -6.602 5.227 1 86.75 359 LEU A CA 1
ATOM 2965 C C . LEU A 1 359 ? -28.047 -7.168 5.852 1 86.75 359 LEU A C 1
ATOM 2967 O O . LEU A 1 359 ? -27.969 -8.359 6.164 1 86.75 359 LEU A O 1
ATOM 2971 N N . MET A 1 360 ? -27.062 -6.316 6 1 87.38 360 MET A N 1
ATOM 2972 C CA . MET A 1 360 ? -25.797 -6.727 6.602 1 87.38 360 MET A CA 1
ATOM 2973 C C . MET A 1 360 ? -26 -7.191 8.039 1 87.38 360 MET A C 1
ATOM 2975 O O . MET A 1 360 ? -25.5 -8.25 8.43 1 87.38 360 MET A O 1
ATOM 2979 N N . ILE A 1 361 ? -26.734 -6.434 8.773 1 85.62 361 ILE A N 1
ATOM 2980 C CA . ILE A 1 361 ? -27 -6.746 10.172 1 85.62 361 ILE A CA 1
ATOM 2981 C C . ILE A 1 361 ? -27.672 -8.117 10.281 1 85.62 361 ILE A C 1
ATOM 2983 O O . ILE A 1 361 ? -27.234 -8.961 11.062 1 85.62 361 ILE A O 1
ATOM 2987 N N . ASN A 1 362 ? -28.609 -8.328 9.477 1 87.31 362 ASN A N 1
ATOM 2988 C CA . ASN A 1 362 ? -29.344 -9.586 9.516 1 87.31 362 ASN A CA 1
ATOM 2989 C C . ASN A 1 362 ? -28.469 -10.766 9.102 1 87.31 362 ASN A C 1
ATOM 2991 O O . ASN A 1 362 ? -28.531 -11.828 9.719 1 87.31 362 ASN A O 1
ATOM 2995 N N . SER A 1 363 ? -27.75 -10.508 8.078 1 88.5 363 SER A N 1
ATOM 2996 C CA . SER A 1 363 ? -26.906 -11.578 7.57 1 88.5 363 SER A CA 1
ATOM 2997 C C . SER A 1 363 ? -25.828 -11.953 8.586 1 88.5 363 SER A C 1
ATOM 2999 O O . SER A 1 363 ? -25.5 -13.133 8.75 1 88.5 363 SER A O 1
ATOM 3001 N N . VAL A 1 364 ? -25.219 -10.977 9.195 1 88.19 364 VAL A N 1
ATOM 3002 C CA . VAL A 1 364 ? -24.188 -11.219 10.195 1 88.19 364 VAL A CA 1
ATOM 3003 C C . VAL A 1 364 ? -24.781 -11.961 11.391 1 88.19 364 VAL A C 1
ATOM 3005 O O . VAL A 1 364 ? -24.188 -12.898 11.914 1 88.19 364 VAL A O 1
ATOM 3008 N N . LYS A 1 365 ? -25.953 -11.578 11.789 1 86.06 365 LYS A N 1
ATOM 3009 C CA . LYS A 1 365 ? -26.641 -12.258 12.883 1 86.06 365 LYS A CA 1
ATOM 3010 C C . LYS A 1 365 ? -26.891 -13.727 12.555 1 86.06 365 LYS A C 1
ATOM 3012 O O . LYS A 1 365 ? -26.672 -14.602 13.398 1 86.06 365 LYS A O 1
ATOM 3017 N N . GLU A 1 366 ? -27.344 -13.898 11.383 1 87.12 366 GLU A N 1
ATOM 3018 C CA . GLU A 1 366 ? -27.594 -15.266 10.945 1 87.12 366 GLU A CA 1
ATOM 3019 C C . GLU A 1 366 ? -26.312 -16.094 10.945 1 87.12 366 GLU A C 1
ATOM 3021 O O . GLU A 1 366 ? -26.312 -17.234 11.422 1 87.12 366 GLU A O 1
ATOM 3026 N N . TYR A 1 367 ? -25.344 -15.516 10.422 1 88.38 367 TYR A N 1
ATOM 3027 C CA . TYR A 1 367 ? -24.062 -16.219 10.344 1 88.38 367 TYR A CA 1
ATOM 3028 C C . TYR A 1 367 ? -23.547 -16.562 11.734 1 88.38 367 TYR A C 1
ATOM 3030 O O . TYR A 1 367 ? -23.109 -17.688 11.977 1 88.38 367 TYR A O 1
ATOM 3038 N N . GLU A 1 368 ? -23.625 -15.648 12.648 1 86.06 368 GLU A N 1
ATOM 3039 C CA . GLU A 1 368 ? -23.062 -15.844 13.984 1 86.06 368 GLU A CA 1
ATOM 3040 C C . GLU A 1 368 ? -23.922 -16.797 14.805 1 86.06 368 GLU A C 1
ATOM 3042 O O . GLU A 1 368 ? -23.422 -17.516 15.68 1 86.06 368 GLU A O 1
ATOM 3047 N N . SER A 1 369 ? -25.156 -16.844 14.5 1 81.62 369 SER A N 1
ATOM 3048 C CA . SER A 1 369 ? -26.031 -17.781 15.172 1 81.62 369 SER A CA 1
ATOM 3049 C C . SER A 1 369 ? -25.688 -19.219 14.797 1 81.62 369 SER A C 1
ATOM 3051 O O . SER A 1 369 ? -25.797 -20.125 15.625 1 81.62 369 SER A O 1
ATOM 3053 N N . LEU A 1 370 ? -25.234 -19.359 13.602 1 76.62 370 LEU A N 1
ATOM 3054 C CA . LEU A 1 370 ? -24.906 -20.688 13.102 1 76.62 370 LEU A CA 1
ATOM 3055 C C . LEU A 1 370 ? -23.516 -21.109 13.562 1 76.62 370 LEU A C 1
ATOM 3057 O O . LEU A 1 370 ? -23.234 -22.297 13.742 1 76.62 370 LEU A O 1
ATOM 3061 N N . ARG A 1 371 ? -22.641 -20.156 13.734 1 71 371 ARG A N 1
ATOM 3062 C CA . ARG A 1 371 ? -21.266 -20.438 14.148 1 71 371 ARG A CA 1
ATOM 3063 C C . ARG A 1 371 ? -21.219 -20.922 15.586 1 71 371 ARG A C 1
ATOM 3065 O O . ARG A 1 371 ? -20.406 -21.781 15.922 1 71 371 ARG A O 1
ATOM 3072 N N . LEU A 1 372 ? -22.031 -20.312 16.422 1 54.75 372 LEU A N 1
ATOM 3073 C CA . LEU A 1 372 ? -22.047 -20.625 17.859 1 54.75 372 LEU A CA 1
ATOM 3074 C C . LEU A 1 372 ? -22.734 -21.953 18.109 1 54.75 372 LEU A C 1
ATOM 3076 O O . LEU A 1 372 ? -22.641 -22.5 19.219 1 54.75 372 LEU A O 1
ATOM 3080 N N . VAL A 1 373 ? -23.344 -22.562 17.125 1 47.53 373 VAL A N 1
ATOM 3081 C CA . VAL A 1 373 ? -23.922 -23.891 17.312 1 47.53 373 VAL A CA 1
ATOM 3082 C C . VAL A 1 373 ? -22.969 -24.953 16.812 1 47.53 373 VAL A C 1
ATOM 3084 O O . VAL A 1 373 ? -22.328 -24.781 15.773 1 47.53 373 VAL A O 1
ATOM 3087 N N . MET B 1 1 ? 46.5 1.803 10.508 1 21.19 1 MET B N 1
ATOM 3088 C CA . MET B 1 1 ? 45.438 1.507 11.469 1 21.19 1 MET B CA 1
ATOM 3089 C C . MET B 1 1 ? 44.375 0.637 10.828 1 21.19 1 MET B C 1
ATOM 3091 O O . MET B 1 1 ? 43.781 1.013 9.812 1 21.19 1 MET B O 1
ATOM 3095 N N . LYS B 1 2 ? 44.438 -0.668 10.828 1 25.11 2 LYS B N 1
ATOM 3096 C CA . LYS B 1 2 ? 43.656 -1.754 10.227 1 25.11 2 LYS B CA 1
ATOM 3097 C C . LYS B 1 2 ? 42.188 -1.528 10.391 1 25.11 2 LYS B C 1
ATOM 3099 O O . LYS B 1 2 ? 41.75 -0.934 11.383 1 25.11 2 LYS B O 1
ATOM 3104 N N . LEU B 1 3 ? 41.406 -1.466 9.289 1 29.47 3 LEU B N 1
ATOM 3105 C CA . LEU B 1 3 ? 39.969 -1.336 9.258 1 29.47 3 LEU B CA 1
ATOM 3106 C C . LEU B 1 3 ? 39.312 -2.104 10.406 1 29.47 3 LEU B C 1
ATOM 3108 O O . LEU B 1 3 ? 39.438 -3.33 10.477 1 29.47 3 LEU B O 1
ATOM 3112 N N . GLN B 1 4 ? 39.562 -1.823 11.586 1 33.16 4 GLN B N 1
ATOM 3113 C CA . GLN B 1 4 ? 38.969 -2.455 12.758 1 33.16 4 GLN B CA 1
ATOM 3114 C C . GLN B 1 4 ? 37.562 -2.932 12.469 1 33.16 4 GLN B C 1
ATOM 3116 O O . GLN B 1 4 ? 36.719 -2.15 12.016 1 33.16 4 GLN B O 1
ATOM 3121 N N . ASP B 1 5 ? 37.25 -4.125 12.078 1 39.09 5 ASP B N 1
ATOM 3122 C CA . ASP B 1 5 ? 36.125 -4.98 11.758 1 39.09 5 ASP B CA 1
ATOM 3123 C C . ASP B 1 5 ? 34.938 -4.676 12.664 1 39.09 5 ASP B C 1
ATOM 3125 O O . ASP B 1 5 ? 34.969 -4.941 13.867 1 39.09 5 ASP B O 1
ATOM 3129 N N . PHE B 1 6 ? 34.5 -3.551 12.961 1 42.47 6 PHE B N 1
ATOM 3130 C CA . PHE B 1 6 ? 33.281 -3.336 13.703 1 42.47 6 PHE B CA 1
ATOM 3131 C C . PHE B 1 6 ? 32.344 -4.535 13.562 1 42.47 6 PHE B C 1
ATOM 3133 O O . PHE B 1 6 ? 31.672 -4.691 12.539 1 42.47 6 PHE B O 1
ATOM 3140 N N . LYS B 1 7 ? 32.719 -5.742 14.047 1 53.28 7 LYS B N 1
ATOM 3141 C CA . LYS B 1 7 ? 32.156 -7.086 14.008 1 53.28 7 LYS B CA 1
ATOM 3142 C C . LYS B 1 7 ? 30.734 -7.102 14.594 1 53.28 7 LYS B C 1
ATOM 3144 O O . LYS B 1 7 ? 30.562 -7.273 15.805 1 53.28 7 LYS B O 1
ATOM 3149 N N . THR B 1 8 ? 29.781 -6.16 14.18 1 67.31 8 THR B N 1
ATOM 3150 C CA . THR B 1 8 ? 28.391 -6.34 14.602 1 67.31 8 THR B CA 1
ATOM 3151 C C . THR B 1 8 ? 27.953 -7.793 14.422 1 67.31 8 THR B C 1
ATOM 3153 O O . THR B 1 8 ? 28.125 -8.367 13.344 1 67.31 8 THR B O 1
ATOM 3156 N N . SER B 1 9 ? 27.906 -8.469 15.586 1 83.62 9 SER B N 1
ATOM 3157 C CA . SER B 1 9 ? 27.375 -9.82 15.523 1 83.62 9 SER B CA 1
ATOM 3158 C C . SER B 1 9 ? 26.031 -9.859 14.797 1 83.62 9 SER B C 1
ATOM 3160 O O . SER B 1 9 ? 25.188 -8.977 14.992 1 83.62 9 SER B O 1
ATOM 3162 N N . LEU B 1 10 ? 26.016 -10.703 13.812 1 87.88 10 LEU B N 1
ATOM 3163 C CA . LEU B 1 10 ? 24.812 -10.805 13.016 1 87.88 10 LEU B CA 1
ATOM 3164 C C . LEU B 1 10 ? 24 -12.031 13.406 1 87.88 10 LEU B C 1
ATOM 3166 O O . LEU B 1 10 ? 24.562 -13.047 13.836 1 87.88 10 LEU B O 1
ATOM 3170 N N . LYS B 1 11 ? 22.75 -11.875 13.391 1 90.62 11 LYS B N 1
ATOM 3171 C CA . LYS B 1 11 ? 21.797 -12.969 13.539 1 90.62 11 LYS B CA 1
ATOM 3172 C C . LYS B 1 11 ? 20.969 -13.148 12.273 1 90.62 11 LYS B C 1
ATOM 3174 O O . LYS B 1 11 ? 20.5 -12.164 11.68 1 90.62 11 LYS B O 1
ATOM 3179 N N . THR B 1 12 ? 20.844 -14.414 11.859 1 89.69 12 THR B N 1
ATOM 3180 C CA . THR B 1 12 ? 20.047 -14.727 10.68 1 89.69 12 THR B CA 1
ATOM 3181 C C . THR B 1 12 ? 18.609 -15.055 11.07 1 89.69 12 THR B C 1
ATOM 3183 O O . THR B 1 12 ? 18.375 -15.906 11.938 1 89.69 12 THR B O 1
ATOM 3186 N N . HIS B 1 13 ? 17.734 -14.336 10.547 1 89.62 13 HIS B N 1
ATOM 3187 C CA . HIS B 1 13 ? 16.312 -14.594 10.711 1 89.62 13 HIS B CA 1
ATOM 3188 C C . HIS B 1 13 ? 15.695 -15.125 9.422 1 89.62 13 HIS B C 1
ATOM 3190 O O . HIS B 1 13 ? 15.945 -14.586 8.344 1 89.62 13 HIS B O 1
ATOM 3196 N N . THR B 1 14 ? 14.969 -16.219 9.562 1 86.12 14 THR B N 1
ATOM 3197 C CA . THR B 1 14 ? 14.273 -16.766 8.398 1 86.12 14 THR B CA 1
ATOM 3198 C C . THR B 1 14 ? 12.781 -16.469 8.469 1 86.12 14 THR B C 1
ATOM 3200 O O . THR B 1 14 ? 12.125 -16.797 9.461 1 86.12 14 THR B O 1
ATOM 3203 N N . ARG B 1 15 ? 12.344 -15.75 7.473 1 81.12 15 ARG B N 1
ATOM 3204 C CA . ARG B 1 15 ? 10.914 -15.469 7.328 1 81.12 15 ARG B CA 1
ATOM 3205 C C . ARG B 1 15 ? 10.43 -15.828 5.93 1 81.12 15 ARG B C 1
ATOM 3207 O O . ARG B 1 15 ? 10.977 -15.359 4.934 1 81.12 15 ARG B O 1
ATOM 3214 N N . MET B 1 16 ? 9.469 -16.703 5.852 1 77.62 16 MET B N 1
ATOM 3215 C CA . MET B 1 16 ? 8.891 -17.141 4.586 1 77.62 16 MET B CA 1
ATOM 3216 C C . MET B 1 16 ? 9.961 -17.672 3.645 1 77.62 16 MET B C 1
ATOM 3218 O O . MET B 1 16 ? 10 -17.297 2.467 1 77.62 16 MET B O 1
ATOM 3222 N N . GLY B 1 17 ? 10.906 -18.344 4.188 1 74.69 17 GLY B N 1
ATOM 3223 C CA . GLY B 1 17 ? 11.953 -18.953 3.396 1 74.69 17 GLY B CA 1
ATOM 3224 C C . GLY B 1 17 ? 13.062 -18 3.012 1 74.69 17 GLY B C 1
ATOM 3225 O O . GLY B 1 17 ? 14.023 -18.375 2.344 1 74.69 17 GLY B O 1
ATOM 3226 N N . CYS B 1 18 ? 12.875 -16.75 3.379 1 77.75 18 CYS B N 1
ATOM 3227 C CA . CYS B 1 18 ? 13.906 -15.758 3.096 1 77.75 18 CYS B CA 1
ATOM 3228 C C . CYS B 1 18 ? 14.75 -15.484 4.332 1 77.75 18 CYS B C 1
ATOM 3230 O O . CYS B 1 18 ? 14.227 -15.406 5.445 1 77.75 18 CYS B O 1
ATOM 3232 N N . GLN B 1 19 ? 15.992 -15.367 4.074 1 83.19 19 GLN B N 1
ATOM 3233 C CA . GLN B 1 19 ? 16.906 -15.125 5.195 1 83.19 19 GLN B CA 1
ATOM 3234 C C . GLN B 1 19 ? 17.281 -13.656 5.285 1 83.19 19 GLN B C 1
ATOM 3236 O O . GLN B 1 19 ? 17.625 -13.031 4.277 1 83.19 19 GLN B O 1
ATOM 3241 N N . PHE B 1 20 ? 17.125 -13.125 6.441 1 86.62 20 PHE B N 1
ATOM 3242 C CA . PHE B 1 20 ? 17.531 -11.758 6.738 1 86.62 20 PHE B CA 1
ATOM 3243 C C . PHE B 1 20 ? 18.625 -11.742 7.797 1 86.62 20 PHE B C 1
ATOM 3245 O O . PHE B 1 20 ? 18.469 -12.305 8.883 1 86.62 20 PHE B O 1
ATOM 3252 N N . GLN B 1 21 ? 19.734 -11.156 7.449 1 87 21 GLN B N 1
ATOM 3253 C CA . GLN B 1 21 ? 20.844 -11.016 8.391 1 87 21 GLN B CA 1
ATOM 3254 C C . GLN B 1 21 ? 20.844 -9.633 9.039 1 87 21 GLN B C 1
ATOM 3256 O O . GLN B 1 21 ? 21.109 -8.633 8.367 1 87 21 GLN B O 1
ATOM 3261 N N . ILE B 1 22 ? 20.547 -9.633 10.281 1 89.69 22 ILE B N 1
ATOM 3262 C CA . ILE B 1 22 ? 20.484 -8.352 10.977 1 89.69 22 ILE B CA 1
ATOM 3263 C C . ILE B 1 22 ? 21.344 -8.398 12.234 1 89.69 22 ILE B C 1
ATOM 3265 O O . ILE B 1 22 ? 21.656 -9.477 12.734 1 89.69 22 ILE B O 1
ATOM 3269 N N . PRO B 1 23 ? 21.828 -7.23 12.68 1 90.38 23 PRO B N 1
ATOM 3270 C CA . PRO B 1 23 ? 22.609 -7.219 13.922 1 90.38 23 PRO B CA 1
ATOM 3271 C C . PRO B 1 23 ? 21.906 -7.938 15.07 1 90.38 23 PRO B C 1
ATOM 3273 O O . PRO B 1 23 ? 20.688 -7.82 15.219 1 90.38 23 PRO B O 1
ATOM 3276 N N . SER B 1 24 ? 22.641 -8.633 15.883 1 92.62 24 SER B N 1
ATOM 3277 C CA . SER B 1 24 ? 22.109 -9.523 16.906 1 92.62 24 SER B CA 1
ATOM 3278 C C . SER B 1 24 ? 21.375 -8.734 18 1 92.62 24 SER B C 1
ATOM 3280 O O . SER B 1 24 ? 20.594 -9.297 18.75 1 92.62 24 SER B O 1
ATOM 3282 N N . GLN B 1 25 ? 21.75 -7.527 18.031 1 93.31 25 GLN B N 1
ATOM 3283 C CA . GLN B 1 25 ? 21.078 -6.652 18.984 1 93.31 25 GLN B CA 1
ATOM 3284 C C . GLN B 1 25 ? 19.594 -6.551 18.672 1 93.31 25 GLN B C 1
ATOM 3286 O O . GLN B 1 25 ? 18.797 -6.188 19.547 1 93.31 25 GLN B O 1
ATOM 3291 N N . TYR B 1 26 ? 19.188 -6.859 17.469 1 94.5 26 TYR B N 1
ATOM 3292 C CA . TYR B 1 26 ? 17.797 -6.73 17.062 1 94.5 26 TYR B CA 1
ATOM 3293 C C . TYR B 1 26 ? 17.156 -8.102 16.828 1 94.5 26 TYR B C 1
ATOM 3295 O O . TYR B 1 26 ? 17.812 -9.008 16.297 1 94.5 26 TYR B O 1
ATOM 3303 N N . ASP B 1 27 ? 15.945 -8.219 17.266 1 95.44 27 ASP B N 1
ATOM 3304 C CA . ASP B 1 27 ? 15.156 -9.422 17.016 1 95.44 27 ASP B CA 1
ATOM 3305 C C . ASP B 1 27 ? 13.969 -9.125 16.109 1 95.44 27 ASP B C 1
ATOM 3307 O O . ASP B 1 27 ? 13.102 -8.312 16.453 1 95.44 27 ASP B O 1
ATOM 3311 N N . LEU B 1 28 ? 13.953 -9.812 14.992 1 92.44 28 LEU B N 1
ATOM 3312 C CA . LEU B 1 28 ? 12.922 -9.555 13.992 1 92.44 28 LEU B CA 1
ATOM 3313 C C . LEU B 1 28 ? 11.57 -10.07 14.461 1 92.44 28 LEU B C 1
ATOM 3315 O O . LEU B 1 28 ? 11.43 -11.242 14.82 1 92.44 28 LEU B O 1
ATOM 3319 N N . ASP B 1 29 ? 10.586 -9.172 14.547 1 88.62 29 ASP B N 1
ATOM 3320 C CA . ASP B 1 29 ? 9.227 -9.539 14.945 1 88.62 29 ASP B CA 1
ATOM 3321 C C . ASP B 1 29 ? 8.414 -10.008 13.742 1 88.62 29 ASP B C 1
ATOM 3323 O O . ASP B 1 29 ? 8 -11.164 13.68 1 88.62 29 ASP B O 1
ATOM 3327 N N . TYR B 1 30 ? 8.156 -9.164 12.789 1 82.88 30 TYR B N 1
ATOM 3328 C CA . TYR B 1 30 ? 7.391 -9.516 11.602 1 82.88 30 TYR B CA 1
ATOM 3329 C C . TYR B 1 30 ? 7.664 -8.531 10.469 1 82.88 30 TYR B C 1
ATOM 3331 O O . TYR B 1 30 ? 8.234 -7.465 10.688 1 82.88 30 TYR B O 1
ATOM 3339 N N . ILE B 1 31 ? 7.285 -8.938 9.312 1 81.69 31 ILE B N 1
ATOM 3340 C CA . ILE B 1 31 ? 7.363 -8.094 8.117 1 81.69 31 ILE B CA 1
ATOM 3341 C C . ILE B 1 31 ? 6.117 -7.219 8.023 1 81.69 31 ILE B C 1
ATOM 3343 O O . ILE B 1 31 ? 4.992 -7.723 8.055 1 81.69 31 ILE B O 1
ATOM 3347 N N . ILE B 1 32 ? 6.348 -5.941 8.039 1 77.56 32 ILE B N 1
ATOM 3348 C CA . ILE B 1 32 ? 5.246 -4.988 7.945 1 77.56 32 ILE B CA 1
ATOM 3349 C C . ILE B 1 32 ? 4.758 -4.898 6.504 1 77.56 32 ILE B C 1
ATOM 3351 O O . ILE B 1 32 ? 3.551 -4.863 6.25 1 77.56 32 ILE B O 1
ATOM 3355 N N . GLY B 1 33 ? 5.695 -4.805 5.613 1 73.19 33 GLY B N 1
ATOM 3356 C CA . GLY B 1 33 ? 5.312 -4.68 4.219 1 73.19 33 GLY B CA 1
ATOM 3357 C C . GLY B 1 33 ? 6.488 -4.797 3.266 1 73.19 33 GLY B C 1
ATOM 3358 O O . GLY B 1 33 ? 7.637 -4.891 3.699 1 73.19 33 GLY B O 1
ATOM 3359 N N . SER B 1 34 ? 6.121 -4.973 2.016 1 72.94 34 SER B N 1
ATOM 3360 C CA . SER B 1 34 ? 7.113 -5.051 0.952 1 72.94 34 SER B CA 1
ATOM 3361 C C . SER B 1 34 ? 6.703 -4.211 -0.253 1 72.94 34 SER B C 1
ATOM 3363 O O . SER B 1 34 ? 5.516 -4.094 -0.556 1 72.94 34 SER B O 1
ATOM 3365 N N . GLY B 1 35 ? 7.633 -3.553 -0.802 1 63.25 35 GLY B N 1
ATOM 3366 C CA . GLY B 1 35 ? 7.441 -2.805 -2.035 1 63.25 35 GLY B CA 1
ATOM 3367 C C . GLY B 1 35 ? 8.625 -2.896 -2.979 1 63.25 35 GLY B C 1
ATOM 3368 O O . GLY B 1 35 ? 9.516 -3.73 -2.791 1 63.25 35 GLY B O 1
ATOM 3369 N N . SER B 1 36 ? 8.547 -2.121 -4.012 1 58.16 36 SER B N 1
ATOM 3370 C CA . SER B 1 36 ? 9.609 -2.133 -5.012 1 58.16 36 SER B CA 1
ATOM 3371 C C . SER B 1 36 ? 10.945 -1.718 -4.406 1 58.16 36 SER B C 1
ATOM 3373 O O . SER B 1 36 ? 12.008 -2.084 -4.918 1 58.16 36 SER B O 1
ATOM 3375 N N . ARG B 1 37 ? 10.812 -1.065 -3.266 1 63.28 37 ARG B N 1
ATOM 3376 C CA . ARG B 1 37 ? 12.039 -0.534 -2.676 1 63.28 37 ARG B CA 1
ATOM 3377 C C . ARG B 1 37 ? 12.609 -1.496 -1.64 1 63.28 37 ARG B C 1
ATOM 3379 O O . ARG B 1 37 ? 13.742 -1.325 -1.183 1 63.28 37 ARG B O 1
ATOM 3386 N N . GLY B 1 38 ? 11.891 -2.396 -1.347 1 75 38 GLY B N 1
ATOM 3387 C CA . GLY B 1 38 ? 12.383 -3.346 -0.36 1 75 38 GLY B CA 1
ATOM 3388 C C . GLY B 1 38 ? 11.32 -3.764 0.643 1 75 38 GLY B C 1
ATOM 3389 O O . GLY B 1 38 ? 10.133 -3.832 0.31 1 75 38 GLY B O 1
ATOM 3390 N N . ILE B 1 39 ? 11.883 -4.156 1.778 1 83.31 39 ILE B N 1
ATOM 3391 C CA . ILE B 1 39 ? 11.008 -4.711 2.799 1 83.31 39 ILE B CA 1
ATOM 3392 C C . ILE B 1 39 ? 11.109 -3.879 4.078 1 83.31 39 ILE B C 1
ATOM 3394 O O . ILE B 1 39 ? 12.195 -3.451 4.461 1 83.31 39 ILE B O 1
ATOM 3398 N N . VAL B 1 40 ? 9.984 -3.602 4.637 1 85.56 40 VAL B N 1
ATOM 3399 C CA . VAL B 1 40 ? 9.914 -2.939 5.938 1 85.56 40 VAL B CA 1
ATOM 3400 C C . VAL B 1 40 ? 9.555 -3.957 7.016 1 85.56 40 VAL B C 1
ATOM 3402 O O . VAL B 1 40 ? 8.594 -4.719 6.867 1 85.56 40 VAL B O 1
ATOM 3405 N N . MET B 1 41 ? 10.383 -3.967 8.102 1 88.62 41 MET B N 1
ATOM 3406 C CA . MET B 1 41 ? 10.18 -4.949 9.164 1 88.62 41 MET B CA 1
ATOM 3407 C C . MET B 1 41 ? 10.125 -4.273 10.531 1 88.62 41 MET B C 1
ATOM 3409 O O . MET B 1 41 ? 10.766 -3.242 10.742 1 88.62 41 MET B O 1
ATOM 3413 N N . ARG B 1 42 ? 9.344 -4.867 11.406 1 89.75 42 ARG B N 1
ATOM 3414 C CA . ARG B 1 42 ? 9.383 -4.484 12.82 1 89.75 42 ARG B CA 1
ATOM 3415 C C . ARG B 1 42 ? 10.328 -5.387 13.602 1 89.75 42 ARG B C 1
ATOM 3417 O O . ARG B 1 42 ? 10.359 -6.602 13.391 1 89.75 42 ARG B O 1
ATOM 3424 N N . ALA B 1 43 ? 11.172 -4.805 14.438 1 94.56 43 ALA B N 1
ATOM 3425 C CA . ALA B 1 43 ? 12.094 -5.562 15.281 1 94.56 43 ALA B CA 1
ATOM 3426 C C . ALA B 1 43 ? 12.156 -4.977 16.688 1 94.56 43 ALA B C 1
ATOM 3428 O O . ALA B 1 43 ? 11.664 -3.873 16.938 1 94.56 43 ALA B O 1
ATOM 3429 N N . GLN B 1 44 ? 12.656 -5.75 17.562 1 95.88 44 GLN B N 1
ATOM 3430 C CA . GLN B 1 44 ? 12.875 -5.328 18.953 1 95.88 44 GLN B CA 1
ATOM 3431 C C . GLN B 1 44 ? 14.359 -5.109 19.234 1 95.88 44 GLN B C 1
ATOM 3433 O O . GLN B 1 44 ? 15.188 -5.973 18.938 1 95.88 44 GLN B O 1
ATOM 3438 N N . ASP B 1 45 ? 14.664 -3.939 19.672 1 95.69 45 ASP B N 1
ATOM 3439 C CA . ASP B 1 45 ? 16 -3.707 20.219 1 95.69 45 ASP B CA 1
ATOM 3440 C C . ASP B 1 45 ? 16.172 -4.387 21.562 1 95.69 45 ASP B C 1
ATOM 3442 O O . ASP B 1 45 ? 15.609 -3.938 22.578 1 95.69 45 ASP B O 1
ATOM 3446 N N . LEU B 1 46 ? 16.922 -5.391 21.594 1 94.12 46 LEU B N 1
ATOM 3447 C CA . LEU B 1 46 ? 17.062 -6.219 22.781 1 94.12 46 LEU B CA 1
ATOM 3448 C C . LEU B 1 46 ? 17.875 -5.5 23.859 1 94.12 46 LEU B C 1
ATOM 3450 O O . LEU B 1 46 ? 17.766 -5.82 25.047 1 94.12 46 LEU B O 1
ATOM 3454 N N . THR B 1 47 ? 18.703 -4.617 23.469 1 92.19 47 THR B N 1
ATOM 3455 C CA . THR B 1 47 ? 19.531 -3.875 24.406 1 92.19 47 THR B CA 1
ATOM 3456 C C . THR B 1 47 ? 18.75 -2.746 25.062 1 92.19 47 THR B C 1
ATOM 3458 O O . THR B 1 47 ? 18.844 -2.545 26.266 1 92.19 47 THR B O 1
ATOM 3461 N N . LYS B 1 48 ? 17.906 -2.076 24.297 1 93.5 48 LYS B N 1
ATOM 3462 C CA . LYS B 1 48 ? 17.219 -0.896 24.812 1 93.5 48 LYS B CA 1
ATOM 3463 C C . LYS B 1 48 ? 15.75 -1.206 25.125 1 93.5 48 LYS B C 1
ATOM 3465 O O . LYS B 1 48 ? 15.055 -0.384 25.703 1 93.5 48 LYS B O 1
ATOM 3470 N N . GLY B 1 49 ? 15.297 -2.314 24.703 1 93.19 49 GLY B N 1
ATOM 3471 C CA . GLY B 1 49 ? 13.938 -2.734 25 1 93.19 49 GLY B CA 1
ATOM 3472 C C . GLY B 1 49 ? 12.891 -1.943 24.234 1 93.19 49 GLY B C 1
ATOM 3473 O O . GLY B 1 49 ? 11.781 -1.745 24.719 1 93.19 49 GLY B O 1
ATOM 3474 N N . ARG B 1 50 ? 13.234 -1.393 23.188 1 93.25 50 ARG B N 1
ATOM 3475 C CA . ARG B 1 50 ? 12.297 -0.61 22.391 1 93.25 50 ARG B CA 1
ATOM 3476 C C . ARG B 1 50 ? 12.109 -1.226 21 1 93.25 50 ARG B C 1
ATOM 3478 O O . ARG B 1 50 ? 12.961 -1.991 20.531 1 93.25 50 ARG B O 1
ATOM 3485 N N . LYS B 1 51 ? 11.016 -0.912 20.438 1 93.56 51 LYS B N 1
ATOM 3486 C CA . LYS B 1 51 ? 10.758 -1.344 19.062 1 93.56 51 LYS B CA 1
ATOM 3487 C C . LYS B 1 51 ? 11.531 -0.493 18.062 1 93.56 51 LYS B C 1
ATOM 3489 O O . LYS B 1 51 ? 11.82 0.676 18.328 1 93.56 51 LYS B O 1
ATOM 3494 N N . VAL B 1 52 ? 11.914 -1.125 16.938 1 95.19 52 VAL B N 1
ATOM 3495 C CA . VAL B 1 52 ? 12.57 -0.407 15.844 1 95.19 52 VAL B CA 1
ATOM 3496 C C . VAL B 1 52 ? 11.969 -0.848 14.516 1 95.19 52 VAL B C 1
ATOM 3498 O O . VAL B 1 52 ? 11.328 -1.897 14.43 1 95.19 52 VAL B O 1
ATOM 3501 N N . THR B 1 53 ? 12.062 -0.029 13.539 1 92.69 53 THR B N 1
ATOM 3502 C CA . THR B 1 53 ? 11.703 -0.356 12.164 1 92.69 53 THR B CA 1
ATOM 3503 C C . THR B 1 53 ? 12.945 -0.614 11.32 1 92.69 53 THR B C 1
ATOM 3505 O O . THR B 1 53 ? 13.891 0.175 11.344 1 92.69 53 THR B O 1
ATOM 3508 N N . ILE B 1 54 ? 12.961 -1.713 10.633 1 92.69 54 ILE B N 1
ATOM 3509 C CA . ILE B 1 54 ? 14.094 -2.023 9.766 1 92.69 54 ILE B CA 1
ATOM 3510 C C . ILE B 1 54 ? 13.672 -1.867 8.305 1 92.69 54 ILE B C 1
ATOM 3512 O O . ILE B 1 54 ? 12.742 -2.533 7.844 1 92.69 54 ILE B O 1
ATOM 3516 N N . MET B 1 55 ? 14.273 -0.956 7.652 1 89 55 MET B N 1
ATOM 3517 C CA . MET B 1 55 ? 14.117 -0.834 6.203 1 89 55 MET B CA 1
ATOM 3518 C C . MET B 1 55 ? 15.18 -1.646 5.473 1 89 55 MET B C 1
ATOM 3520 O O . MET B 1 55 ? 16.375 -1.322 5.539 1 89 55 MET B O 1
ATOM 3524 N N . HIS B 1 56 ? 14.711 -2.693 4.895 1 88.06 56 HIS B N 1
ATOM 3525 C CA . HIS B 1 56 ? 15.586 -3.531 4.086 1 88.06 56 HIS B CA 1
ATOM 3526 C C . HIS B 1 56 ? 15.516 -3.146 2.611 1 88.06 56 HIS B C 1
ATOM 3528 O O . HIS B 1 56 ? 14.445 -3.23 1.997 1 88.06 56 HIS B O 1
ATOM 3534 N N . ARG B 1 57 ? 16.578 -2.602 2.1 1 79.06 57 ARG B N 1
ATOM 3535 C CA . ARG B 1 57 ? 16.641 -2.133 0.72 1 79.06 57 ARG B CA 1
ATOM 3536 C C . ARG B 1 57 ? 17.578 -2.992 -0.112 1 79.06 57 ARG B C 1
ATOM 3538 O O . ARG B 1 57 ? 18.656 -3.377 0.358 1 79.06 57 ARG B O 1
ATOM 3545 N N . LYS B 1 58 ? 17.016 -3.314 -1.271 1 69.75 58 LYS B N 1
ATOM 3546 C CA . LYS B 1 58 ? 17.922 -3.955 -2.225 1 69.75 58 LYS B CA 1
ATOM 3547 C C . LYS B 1 58 ? 18.781 -2.92 -2.947 1 69.75 58 LYS B C 1
ATOM 3549 O O . LYS B 1 58 ? 18.297 -1.831 -3.273 1 69.75 58 LYS B O 1
ATOM 3554 N N . PHE B 1 59 ? 20.016 -3 -2.805 1 59.44 59 PHE B N 1
ATOM 3555 C CA . PHE B 1 59 ? 20.969 -2.137 -3.502 1 59.44 59 PHE B CA 1
ATOM 3556 C C . PHE B 1 59 ? 21.391 -2.762 -4.824 1 59.44 59 PHE B C 1
ATOM 3558 O O . PHE B 1 59 ? 22.281 -3.615 -4.852 1 59.44 59 PHE B O 1
ATOM 3565 N N . PRO B 1 60 ? 20.281 -2.725 -5.785 1 54.5 60 PRO B N 1
ATOM 3566 C CA . PRO B 1 60 ? 20.703 -3.457 -6.977 1 54.5 60 PRO B CA 1
ATOM 3567 C C . PRO B 1 60 ? 22.016 -2.924 -7.559 1 54.5 60 PRO B C 1
ATOM 3569 O O . PRO B 1 60 ? 22.203 -1.709 -7.652 1 54.5 60 PRO B O 1
ATOM 3572 N N . TYR B 1 61 ? 23 -3.771 -7.621 1 50.62 61 TYR B N 1
ATOM 3573 C CA . TYR B 1 61 ? 24.25 -3.545 -8.352 1 50.62 61 TYR B CA 1
ATOM 3574 C C . TYR B 1 61 ? 23.953 -3.131 -9.797 1 50.62 61 TYR B C 1
ATOM 3576 O O . TYR B 1 61 ? 24.75 -2.416 -10.406 1 50.62 61 TYR B O 1
ATOM 3584 N N . TYR B 1 62 ? 22.656 -3.445 -10.148 1 48.47 62 TYR B N 1
ATOM 3585 C CA . TYR B 1 62 ? 22.641 -3.363 -11.602 1 48.47 62 TYR B CA 1
ATOM 3586 C C . TYR B 1 62 ? 21.875 -2.131 -12.062 1 48.47 62 TYR B C 1
ATOM 3588 O O . TYR B 1 62 ? 21.844 -1.823 -13.258 1 48.47 62 TYR B O 1
ATOM 3596 N N . ARG B 1 63 ? 21.391 -1.434 -11.031 1 58.88 63 ARG B N 1
ATOM 3597 C CA . ARG B 1 63 ? 20.703 -0.257 -11.547 1 58.88 63 ARG B CA 1
ATOM 3598 C C . ARG B 1 63 ? 21.172 1.011 -10.844 1 58.88 63 ARG B C 1
ATOM 3600 O O . ARG B 1 63 ? 20.812 1.267 -9.695 1 58.88 63 ARG B O 1
ATOM 3607 N N . ASN B 1 64 ? 21.875 1.779 -11.57 1 63.53 64 ASN B N 1
ATOM 3608 C CA . ASN B 1 64 ? 22.578 2.973 -11.094 1 63.53 64 ASN B CA 1
ATOM 3609 C C . ASN B 1 64 ? 21.609 3.932 -10.391 1 63.53 64 ASN B C 1
ATOM 3611 O O . ASN B 1 64 ? 21.938 4.48 -9.336 1 63.53 64 ASN B O 1
ATOM 3615 N N . PHE B 1 65 ? 20.438 3.979 -10.914 1 64.06 65 PHE B N 1
ATOM 3616 C CA . PHE B 1 65 ? 19.516 4.977 -10.375 1 64.06 65 PHE B CA 1
ATOM 3617 C C . PHE B 1 65 ? 19 4.562 -9 1 64.06 65 PHE B C 1
ATOM 3619 O O . PHE B 1 65 ? 18.812 5.402 -8.125 1 64.06 65 PHE B O 1
ATOM 3626 N N . VAL B 1 66 ? 18.891 3.301 -8.797 1 69 66 VAL B N 1
ATOM 3627 C CA . VAL B 1 66 ? 18.422 2.805 -7.508 1 69 66 VAL B CA 1
ATOM 3628 C C . VAL B 1 66 ? 19.516 2.975 -6.457 1 69 66 VAL B C 1
ATOM 3630 O O . VAL B 1 66 ? 19.234 3.414 -5.336 1 69 66 VAL B O 1
ATOM 3633 N N . ALA B 1 67 ? 20.703 2.654 -6.922 1 76.5 67 ALA B N 1
ATOM 3634 C CA . ALA B 1 67 ? 21.828 2.781 -6.004 1 76.5 67 ALA B CA 1
ATOM 3635 C C . ALA B 1 67 ? 22 4.227 -5.551 1 76.5 67 ALA B C 1
ATOM 3637 O O . ALA B 1 67 ? 22.234 4.492 -4.367 1 76.5 67 ALA B O 1
ATOM 3638 N N . LYS B 1 68 ? 21.875 5.082 -6.469 1 77.62 68 LYS B N 1
ATOM 3639 C CA . LYS B 1 68 ? 22 6.504 -6.168 1 77.62 68 LYS B CA 1
ATOM 3640 C C . LYS B 1 68 ? 20.906 6.949 -5.184 1 77.62 68 LYS B C 1
ATOM 3642 O O . LYS B 1 68 ? 21.188 7.688 -4.238 1 77.62 68 LYS B O 1
ATOM 3647 N N . ARG B 1 69 ? 19.719 6.543 -5.398 1 76.12 69 ARG B N 1
ATOM 3648 C CA . ARG B 1 69 ? 18.578 6.93 -4.562 1 76.12 69 ARG B CA 1
ATOM 3649 C C . ARG B 1 69 ? 18.766 6.43 -3.133 1 76.12 69 ARG B C 1
ATOM 3651 O O . ARG B 1 69 ? 18.5 7.164 -2.176 1 76.12 69 ARG B O 1
ATOM 3658 N N . VAL B 1 70 ? 19.172 5.199 -3.023 1 81.56 70 VAL B N 1
ATOM 3659 C CA . VAL B 1 70 ? 19.359 4.621 -1.697 1 81.56 70 VAL B CA 1
ATOM 3660 C C . VAL B 1 70 ? 20.5 5.332 -0.975 1 81.56 70 VAL B C 1
ATOM 3662 O O . VAL B 1 70 ? 20.406 5.609 0.223 1 81.56 70 VAL B O 1
ATOM 3665 N N . TYR B 1 71 ? 21.531 5.602 -1.726 1 84.25 71 TYR B N 1
ATOM 3666 C CA . TYR B 1 71 ? 22.656 6.324 -1.145 1 84.25 71 TYR B CA 1
ATOM 3667 C C . TYR B 1 71 ? 22.234 7.711 -0.683 1 84.25 71 TYR B C 1
ATOM 3669 O O . TYR B 1 71 ? 22.609 8.148 0.408 1 84.25 71 TYR B O 1
ATOM 3677 N N . ARG B 1 72 ? 21.516 8.359 -1.48 1 82.12 72 ARG B N 1
ATOM 3678 C CA . ARG B 1 72 ? 21.031 9.688 -1.131 1 82.12 72 ARG B CA 1
ATOM 3679 C C . ARG B 1 72 ? 20.156 9.641 0.125 1 82.12 72 ARG B C 1
ATOM 3681 O O . ARG B 1 72 ? 20.281 10.5 1 1 82.12 72 ARG B O 1
ATOM 3688 N N . GLU B 1 73 ? 19.25 8.688 0.149 1 84.06 73 GLU B N 1
ATOM 3689 C CA . GLU B 1 73 ? 18.422 8.516 1.33 1 84.06 73 GLU B CA 1
ATOM 3690 C C . GLU B 1 73 ? 19.266 8.344 2.588 1 84.06 73 GLU B C 1
ATOM 3692 O O . GLU B 1 73 ? 19 8.969 3.615 1 84.06 73 GLU B O 1
ATOM 3697 N N . PHE B 1 74 ? 20.312 7.543 2.479 1 89 74 PHE B N 1
ATOM 3698 C CA . PHE B 1 74 ? 21.188 7.305 3.611 1 89 74 PHE B CA 1
ATOM 3699 C C . PHE B 1 74 ? 21.875 8.594 4.047 1 89 74 PHE B C 1
ATOM 3701 O O . PHE B 1 74 ? 21.969 8.883 5.242 1 89 74 PHE B O 1
ATOM 3708 N N . GLN B 1 75 ? 22.328 9.336 3.033 1 88.19 75 GLN B N 1
ATOM 3709 C CA . GLN B 1 75 ? 23.016 10.586 3.332 1 88.19 75 GLN B CA 1
ATOM 3710 C C . GLN B 1 75 ? 22.094 11.562 4.062 1 88.19 75 GLN B C 1
ATOM 3712 O O . GLN B 1 75 ? 22.531 12.266 4.969 1 88.19 75 GLN B O 1
ATOM 3717 N N . LEU B 1 76 ? 20.906 11.602 3.668 1 88.06 76 LEU B N 1
ATOM 3718 C CA . LEU B 1 76 ? 19.938 12.484 4.316 1 88.06 76 LEU B CA 1
ATOM 3719 C C . LEU B 1 76 ? 19.625 12.008 5.734 1 88.06 76 LEU B C 1
ATOM 3721 O O . LEU B 1 76 ? 19.625 12.812 6.672 1 88.06 76 LEU B O 1
ATOM 3725 N N . LEU B 1 77 ? 19.422 10.75 5.855 1 89.94 77 LEU B N 1
ATOM 3726 C CA . LEU B 1 77 ? 19.062 10.172 7.152 1 89.94 77 LEU B CA 1
ATOM 3727 C C . LEU B 1 77 ? 20.203 10.375 8.156 1 89.94 77 LEU B C 1
ATOM 3729 O O . LEU B 1 77 ? 19.938 10.539 9.352 1 89.94 77 LEU B O 1
ATOM 3733 N N . LYS B 1 78 ? 21.344 10.398 7.672 1 88.94 78 LYS B N 1
ATOM 3734 C CA . LYS B 1 78 ? 22.516 10.547 8.523 1 88.94 78 LYS B CA 1
ATOM 3735 C C . LYS B 1 78 ? 22.578 11.938 9.148 1 88.94 78 LYS B C 1
ATOM 3737 O O . LYS B 1 78 ? 23.047 12.102 10.273 1 88.94 78 LYS B O 1
ATOM 3742 N N . VAL B 1 79 ? 22.078 12.914 8.453 1 87 79 VAL B N 1
ATOM 3743 C CA . VAL B 1 79 ? 22.391 14.273 8.859 1 87 79 VAL B CA 1
ATOM 3744 C C . VAL B 1 79 ? 21.141 14.961 9.406 1 87 79 VAL B C 1
ATOM 3746 O O . VAL B 1 79 ? 21.234 15.914 10.18 1 87 79 VAL B O 1
ATOM 3749 N N . LEU B 1 80 ? 20.016 14.586 8.984 1 89.12 80 LEU B N 1
ATOM 3750 C CA . LEU B 1 80 ? 18.797 15.266 9.391 1 89.12 80 LEU B CA 1
ATOM 3751 C C . LEU B 1 80 ? 18.406 14.867 10.812 1 89.12 80 LEU B C 1
ATOM 3753 O O . LEU B 1 80 ? 18.219 13.688 11.102 1 89.12 80 LEU B O 1
ATOM 3757 N N . LYS B 1 81 ? 18.391 15.867 11.641 1 91.12 81 LYS B N 1
ATOM 3758 C CA . LYS B 1 81 ? 18 15.656 13.031 1 91.12 81 LYS B CA 1
ATOM 3759 C C . LYS B 1 81 ? 16.875 16.609 13.445 1 91.12 81 LYS B C 1
ATOM 3761 O O . LYS B 1 81 ? 17.125 17.797 13.656 1 91.12 81 LYS B O 1
ATOM 3766 N N . HIS B 1 82 ? 15.75 16.109 13.547 1 93.19 82 HIS B N 1
ATOM 3767 C CA . HIS B 1 82 ? 14.562 16.875 13.914 1 93.19 82 HIS B CA 1
ATOM 3768 C C . HIS B 1 82 ? 13.5 15.984 14.547 1 93.19 82 HIS B C 1
ATOM 3770 O O . HIS B 1 82 ? 13.328 14.828 14.133 1 93.19 82 HIS B O 1
ATOM 3776 N N . LYS B 1 83 ? 12.773 16.453 15.422 1 94.06 83 LYS B N 1
ATOM 3777 C CA . LYS B 1 83 ? 11.797 15.672 16.172 1 94.06 83 LYS B CA 1
ATOM 3778 C C . LYS B 1 83 ? 10.695 15.148 15.25 1 94.06 83 LYS B C 1
ATOM 3780 O O . LYS B 1 83 ? 10.086 14.117 15.531 1 94.06 83 LYS B O 1
ATOM 3785 N N . ASN B 1 84 ? 10.414 15.852 14.148 1 96.38 84 ASN B N 1
ATOM 3786 C CA . ASN B 1 84 ? 9.32 15.477 13.266 1 96.38 84 ASN B CA 1
ATOM 3787 C C . ASN B 1 84 ? 9.828 14.758 12.016 1 96.38 84 ASN B C 1
ATOM 3789 O O . ASN B 1 84 ? 9.086 14.594 11.047 1 96.38 84 ASN B O 1
ATOM 3793 N N . ILE B 1 85 ? 11.047 14.352 12.055 1 95.06 85 ILE B N 1
ATOM 3794 C CA . ILE B 1 85 ? 11.641 13.539 11 1 95.06 85 ILE B CA 1
ATOM 3795 C C . ILE B 1 85 ? 12.133 12.219 11.578 1 95.06 85 ILE B C 1
ATOM 3797 O O . ILE B 1 85 ? 12.758 12.195 12.641 1 95.06 85 ILE B O 1
ATOM 3801 N N . THR B 1 86 ? 11.789 11.141 10.922 1 94.69 86 THR B N 1
ATOM 3802 C CA . THR B 1 86 ? 12.219 9.836 11.398 1 94.69 86 THR B CA 1
ATOM 3803 C C . THR B 1 86 ? 13.742 9.766 11.484 1 94.69 86 THR B C 1
ATOM 3805 O O . THR B 1 86 ? 14.445 10.297 10.625 1 94.69 86 THR B O 1
ATOM 3808 N N . GLN B 1 87 ? 14.227 9.062 12.477 1 94.88 87 GLN B N 1
ATOM 3809 C CA . GLN B 1 87 ? 15.656 9.078 12.75 1 94.88 87 GLN B CA 1
ATOM 3810 C C . GLN B 1 87 ? 16.297 7.727 12.453 1 94.88 87 GLN B C 1
ATOM 3812 O O . GLN B 1 87 ? 15.703 6.684 12.742 1 94.88 87 GLN B O 1
ATOM 3817 N N . LEU B 1 88 ? 17.469 7.785 11.883 1 94.62 88 LEU B N 1
ATOM 3818 C CA . LEU B 1 88 ? 18.297 6.605 11.68 1 94.62 88 LEU B CA 1
ATOM 3819 C C . LEU B 1 88 ? 19.031 6.223 12.961 1 94.62 88 LEU B C 1
ATOM 3821 O O . LEU B 1 88 ? 19.672 7.07 13.594 1 94.62 88 LEU B O 1
ATOM 3825 N N . ILE B 1 89 ? 18.891 5.012 13.383 1 94.5 89 ILE B N 1
ATOM 3826 C CA . ILE B 1 89 ? 19.547 4.523 14.578 1 94.5 89 ILE B CA 1
ATOM 3827 C C . ILE B 1 89 ? 20.859 3.842 14.195 1 94.5 89 ILE B C 1
ATOM 3829 O O . ILE B 1 89 ? 21.906 4.078 14.828 1 94.5 89 ILE B O 1
ATOM 3833 N N . GLN B 1 90 ? 20.797 3.02 13.203 1 93.06 90 GLN B N 1
ATOM 3834 C CA . GLN B 1 90 ? 21.938 2.24 12.75 1 93.06 90 GLN B CA 1
ATOM 3835 C C . GLN B 1 90 ? 21.797 1.852 11.281 1 93.06 90 GLN B C 1
ATOM 3837 O O . GLN B 1 90 ? 20.672 1.771 10.766 1 93.06 90 GLN B O 1
ATOM 3842 N N . ALA B 1 91 ? 22.891 1.753 10.617 1 91.69 91 ALA B N 1
ATOM 3843 C CA . ALA B 1 91 ? 22.922 1.214 9.258 1 91.69 91 ALA B CA 1
ATOM 3844 C C . ALA B 1 91 ? 23.906 0.056 9.148 1 91.69 91 ALA B C 1
ATOM 3846 O O . ALA B 1 91 ? 24.969 0.066 9.797 1 91.69 91 ALA B O 1
ATOM 3847 N N . TYR B 1 92 ? 23.453 -0.887 8.406 1 86.94 92 TYR B N 1
ATOM 3848 C CA . TYR B 1 92 ? 24.328 -2.047 8.266 1 86.94 92 TYR B CA 1
ATOM 3849 C C . TYR B 1 92 ? 24.25 -2.629 6.855 1 86.94 92 TYR B C 1
ATOM 3851 O O . TYR B 1 92 ? 23.172 -2.631 6.246 1 86.94 92 TYR B O 1
ATOM 3859 N N . LEU B 1 93 ? 25.406 -2.994 6.34 1 83.75 93 LEU B N 1
ATOM 3860 C CA . LEU B 1 93 ? 25.516 -3.703 5.07 1 83.75 93 LEU B CA 1
ATOM 3861 C C . LEU B 1 93 ? 26.172 -5.07 5.27 1 83.75 93 LEU B C 1
ATOM 3863 O O . LEU B 1 93 ? 27.312 -5.156 5.703 1 83.75 93 LEU B O 1
ATOM 3867 N N . PRO B 1 94 ? 25.312 -6.148 5.062 1 75.88 94 PRO B N 1
ATOM 3868 C CA . PRO B 1 94 ? 25.938 -7.469 5.168 1 75.88 94 PRO B CA 1
ATOM 3869 C C . PRO B 1 94 ? 27.094 -7.652 4.184 1 75.88 94 PRO B C 1
ATOM 3871 O O . PRO B 1 94 ? 27.109 -7.012 3.127 1 75.88 94 PRO B O 1
ATOM 3874 N N . GLN B 1 95 ? 28.094 -8.562 4.582 1 64 95 GLN B N 1
ATOM 3875 C CA . GLN B 1 95 ? 29.25 -8.867 3.744 1 64 95 GLN B CA 1
ATOM 3876 C C . GLN B 1 95 ? 28.812 -9.484 2.414 1 64 95 GLN B C 1
ATOM 3878 O O . GLN B 1 95 ? 27.969 -10.375 2.381 1 64 95 GLN B O 1
ATOM 3883 N N . ASP B 1 96 ? 29.125 -8.914 1.251 1 59.66 96 ASP B N 1
ATOM 3884 C CA . ASP B 1 96 ? 28.953 -9.422 -0.108 1 59.66 96 ASP B CA 1
ATOM 3885 C C . ASP B 1 96 ? 27.531 -9.148 -0.622 1 59.66 96 ASP B C 1
ATOM 3887 O O . ASP B 1 96 ? 27.141 -9.672 -1.666 1 59.66 96 ASP B O 1
ATOM 3891 N N . SER B 1 97 ? 26.875 -8.375 0.234 1 62.72 97 SER B N 1
ATOM 3892 C CA . SER B 1 97 ? 25.469 -8.312 -0.162 1 62.72 97 SER B CA 1
ATOM 3893 C C . SER B 1 97 ? 25.141 -6.984 -0.83 1 62.72 97 SER B C 1
ATOM 3895 O O . SER B 1 97 ? 25.844 -5.988 -0.626 1 62.72 97 SER B O 1
ATOM 3897 N N . THR B 1 98 ? 24.391 -7.086 -1.813 1 70.12 98 THR B N 1
ATOM 3898 C CA . THR B 1 98 ? 23.797 -5.988 -2.568 1 70.12 98 THR B CA 1
ATOM 3899 C C . THR B 1 98 ? 22.594 -5.406 -1.823 1 70.12 98 THR B C 1
ATOM 3901 O O . THR B 1 98 ? 21.672 -4.855 -2.441 1 70.12 98 THR B O 1
ATOM 3904 N N . GLU B 1 99 ? 22.688 -5.617 -0.441 1 81.75 99 GLU B N 1
ATOM 3905 C CA . GLU B 1 99 ? 21.562 -5.105 0.318 1 81.75 99 GLU B CA 1
ATOM 3906 C C . GLU B 1 99 ? 22.016 -4.203 1.461 1 81.75 99 GLU B C 1
ATOM 3908 O O . GLU B 1 99 ? 23.172 -4.277 1.892 1 81.75 99 GLU B O 1
ATOM 3913 N N . VAL B 1 100 ? 21.234 -3.326 1.879 1 86.94 100 VAL B N 1
ATOM 3914 C CA . VAL B 1 100 ? 21.516 -2.441 3.004 1 86.94 100 VAL B CA 1
ATOM 3915 C C . VAL B 1 100 ? 20.328 -2.426 3.963 1 86.94 100 VAL B C 1
ATOM 3917 O O . VAL B 1 100 ? 19.172 -2.5 3.531 1 86.94 100 VAL B O 1
ATOM 3920 N N . TYR B 1 101 ? 20.609 -2.402 5.246 1 90.81 101 TYR B N 1
ATOM 3921 C CA . TYR B 1 101 ? 19.609 -2.311 6.301 1 90.81 101 TYR B CA 1
ATOM 3922 C C . TYR B 1 101 ? 19.703 -0.974 7.027 1 90.81 101 TYR B C 1
ATOM 3924 O O . TYR B 1 101 ? 20.766 -0.608 7.535 1 90.81 101 TYR B O 1
ATOM 3932 N N . PHE B 1 102 ? 18.625 -0.224 7.016 1 92.38 102 PHE B N 1
ATOM 3933 C CA . PHE B 1 102 ? 18.484 0.958 7.859 1 92.38 102 PHE B CA 1
ATOM 3934 C C . PHE B 1 102 ? 17.641 0.652 9.094 1 92.38 102 PHE B C 1
ATOM 3936 O O . PHE B 1 102 ? 16.453 0.349 8.984 1 92.38 102 PHE B O 1
ATOM 3943 N N . ILE B 1 103 ? 18.25 0.596 10.25 1 94.81 103 ILE B N 1
ATOM 3944 C CA . ILE B 1 103 ? 17.516 0.485 11.508 1 94.81 103 ILE B CA 1
ATOM 3945 C C . ILE B 1 103 ? 17.047 1.867 11.953 1 94.81 103 ILE B C 1
ATOM 3947 O O . ILE B 1 103 ? 17.875 2.736 12.273 1 94.81 103 ILE B O 1
ATOM 3951 N N . MET B 1 104 ? 15.734 2.025 12 1 95.44 104 MET B N 1
ATOM 3952 C CA . MET B 1 104 ? 15.125 3.332 12.227 1 95.44 104 MET B CA 1
ATOM 3953 C C . MET B 1 104 ? 14.336 3.348 13.539 1 95.44 104 MET B C 1
ATOM 3955 O O . MET B 1 104 ? 13.969 2.293 14.055 1 95.44 104 MET B O 1
ATOM 3959 N N . GLU B 1 105 ? 14.133 4.555 14.016 1 94.56 105 GLU B N 1
ATOM 3960 C CA . GLU B 1 105 ? 13.156 4.715 15.086 1 94.56 105 GLU B CA 1
ATOM 3961 C C . GLU B 1 105 ? 11.797 4.141 14.68 1 94.56 105 GLU B C 1
ATOM 3963 O O . GLU B 1 105 ? 11.383 4.262 13.523 1 94.56 105 GLU B O 1
ATOM 3968 N N . TYR B 1 106 ? 11.211 3.521 15.688 1 92.38 106 TYR B N 1
ATOM 3969 C CA . TYR B 1 106 ? 9.93 2.898 15.406 1 92.38 106 TYR B CA 1
ATOM 3970 C C . TYR B 1 106 ? 8.844 3.953 15.211 1 92.38 106 TYR B C 1
ATOM 3972 O O . TYR B 1 106 ? 8.766 4.922 15.969 1 92.38 106 TYR B O 1
ATOM 3980 N N . VAL B 1 107 ? 8.133 3.83 14.148 1 86.75 107 VAL B N 1
ATOM 3981 C CA . VAL B 1 107 ? 6.965 4.668 13.883 1 86.75 107 VAL B CA 1
ATOM 3982 C C . VAL B 1 107 ? 5.703 3.809 13.852 1 86.75 107 VAL B C 1
ATOM 3984 O O . VAL B 1 107 ? 5.688 2.742 13.234 1 86.75 107 VAL B O 1
ATOM 3987 N N . ASP B 1 108 ? 4.695 4.145 14.477 1 82.56 108 ASP B N 1
ATOM 3988 C CA . ASP B 1 108 ? 3.514 3.328 14.727 1 82.56 108 ASP B CA 1
ATOM 3989 C C . ASP B 1 108 ? 2.662 3.193 13.469 1 82.56 108 ASP B C 1
ATOM 3991 O O . ASP B 1 108 ? 2.639 2.133 12.836 1 82.56 108 ASP B O 1
ATOM 3995 N N . CYS B 1 109 ? 1.939 4.277 13.086 1 84.19 109 CYS B N 1
ATOM 3996 C CA . CYS B 1 109 ? 1.047 4.137 11.945 1 84.19 109 CYS B CA 1
ATOM 3997 C C . CYS B 1 109 ? 1.009 5.418 11.117 1 84.19 109 CYS B C 1
ATOM 3999 O O . CYS B 1 109 ? 1.335 6.492 11.625 1 84.19 109 CYS B O 1
ATOM 4001 N N . PRO B 1 110 ? 0.69 5.285 9.852 1 85.62 110 PRO B N 1
ATOM 4002 C CA . PRO B 1 110 ? 0.507 6.48 9.023 1 85.62 110 PRO B CA 1
ATOM 4003 C C . PRO B 1 110 ? -0.702 7.312 9.453 1 85.62 110 PRO B C 1
ATOM 4005 O O . PRO B 1 110 ? -1.678 6.766 9.969 1 85.62 110 PRO B O 1
ATOM 4008 N N . ILE B 1 111 ? -0.665 8.586 9.234 1 91.12 111 ILE B N 1
ATOM 4009 C CA . ILE B 1 111 ? -1.772 9.453 9.617 1 91.12 111 ILE B CA 1
ATOM 4010 C C . ILE B 1 111 ? -2.996 9.141 8.758 1 91.12 111 ILE B C 1
ATOM 4012 O O . ILE B 1 111 ? -4.102 9.602 9.055 1 91.12 111 ILE B O 1
ATOM 4016 N N . ARG B 1 112 ? -2.777 8.367 7.707 1 85.62 112 ARG B N 1
ATOM 4017 C CA . ARG B 1 112 ? -3.904 7.887 6.918 1 85.62 112 ARG B CA 1
ATOM 4018 C C . ARG B 1 112 ? -4.961 7.242 7.809 1 85.62 112 ARG B C 1
ATOM 4020 O O . ARG B 1 112 ? -6.156 7.34 7.531 1 85.62 112 ARG B O 1
ATOM 4027 N N . VAL B 1 113 ? -4.598 6.652 8.898 1 83.81 113 VAL B N 1
ATOM 4028 C CA . VAL B 1 113 ? -5.523 6.012 9.82 1 83.81 113 VAL B CA 1
ATOM 4029 C C . VAL B 1 113 ? -6.473 7.055 10.406 1 83.81 113 VAL B C 1
ATOM 4031 O O . VAL B 1 113 ? -7.664 6.793 10.578 1 83.81 113 VAL B O 1
ATOM 4034 N N . LEU B 1 114 ? -5.969 8.258 10.672 1 88.5 114 LEU B N 1
ATOM 4035 C CA . LEU B 1 114 ? -6.793 9.336 11.211 1 88.5 114 LEU B CA 1
ATOM 4036 C C . LEU B 1 114 ? -7.82 9.805 10.18 1 88.5 114 LEU B C 1
ATOM 4038 O O . LEU B 1 114 ? -8.938 10.172 10.539 1 88.5 114 LEU B O 1
ATOM 4042 N N . ILE B 1 115 ? -7.398 9.727 8.953 1 85.81 115 ILE B N 1
ATOM 4043 C CA . ILE B 1 115 ? -8.281 10.141 7.863 1 85.81 115 ILE B CA 1
ATOM 4044 C C . ILE B 1 115 ? -9.367 9.086 7.656 1 85.81 115 ILE B C 1
ATOM 4046 O O . ILE B 1 115 ? -10.547 9.422 7.504 1 85.81 115 ILE B O 1
ATOM 4050 N N . THR B 1 116 ? -8.922 7.879 7.684 1 79 116 THR B N 1
ATOM 4051 C CA . THR B 1 116 ? -9.859 6.773 7.5 1 79 116 THR B CA 1
ATOM 4052 C C . THR B 1 116 ? -10.883 6.742 8.633 1 79 116 THR B C 1
ATOM 4054 O O . THR B 1 116 ? -12.07 6.488 8.398 1 79 116 THR B O 1
ATOM 4057 N N . GLU B 1 117 ? -10.422 7.031 9.867 1 83.25 117 GLU B N 1
ATOM 4058 C CA . GLU B 1 117 ? -11.297 7.062 11.039 1 83.25 117 GLU B CA 1
ATOM 4059 C C . GLU B 1 117 ? -11.648 8.492 11.422 1 83.25 117 GLU B C 1
ATOM 4061 O O . GLU B 1 117 ? -11.703 8.828 12.609 1 83.25 117 GLU B O 1
ATOM 4066 N N . HIS B 1 118 ? -11.797 9.289 10.43 1 86 118 HIS B N 1
ATOM 4067 C CA . HIS B 1 118 ? -11.969 10.727 10.609 1 86 118 HIS B CA 1
ATOM 4068 C C . HIS B 1 118 ? -13.062 11.031 11.625 1 86 118 HIS B C 1
ATOM 4070 O O . HIS B 1 118 ? -12.852 11.805 12.555 1 86 118 HIS B O 1
ATOM 4076 N N . ASN B 1 119 ? -14.242 10.375 11.547 1 80.5 119 ASN B N 1
ATOM 4077 C CA . ASN B 1 119 ? -15.398 10.672 12.383 1 80.5 119 ASN B CA 1
ATOM 4078 C C . ASN B 1 119 ? -15.148 10.289 13.836 1 80.5 119 ASN B C 1
ATOM 4080 O O . ASN B 1 119 ? -15.758 10.859 14.75 1 80.5 119 ASN B O 1
ATOM 4084 N N . LYS B 1 120 ? -14.266 9.375 14.031 1 80.69 120 LYS B N 1
ATOM 4085 C CA . LYS B 1 120 ? -13.953 8.938 15.383 1 80.69 120 LYS B CA 1
ATOM 4086 C C . LYS B 1 120 ? -12.867 9.805 16.016 1 80.69 120 LYS B C 1
ATOM 4088 O O . LYS B 1 120 ? -12.914 10.102 17.203 1 80.69 120 LYS B O 1
ATOM 4093 N N . PHE B 1 121 ? -11.969 10.164 15.203 1 86.81 121 PHE B N 1
ATOM 4094 C CA . PHE B 1 121 ? -10.812 10.891 15.719 1 86.81 121 PHE B CA 1
ATOM 4095 C C . PHE B 1 121 ? -11.141 12.359 15.922 1 86.81 121 PHE B C 1
ATOM 4097 O O . PHE B 1 121 ? -10.766 12.953 16.938 1 86.81 121 PHE B O 1
ATOM 4104 N N . PHE B 1 122 ? -11.773 12.93 14.961 1 87.62 122 PHE B N 1
ATOM 4105 C CA . PHE B 1 122 ? -12.039 14.359 15.008 1 87.62 122 PHE B CA 1
ATOM 4106 C C . PHE B 1 122 ? -13.453 14.625 15.508 1 87.62 122 PHE B C 1
ATOM 4108 O O . PHE B 1 122 ? -14.289 15.164 14.766 1 87.62 122 PHE B O 1
ATOM 4115 N N . GLN B 1 123 ? -13.68 14.156 16.656 1 80.44 123 GLN B N 1
ATOM 4116 C CA . GLN B 1 123 ? -14.938 14.406 17.344 1 80.44 123 GLN B CA 1
ATOM 4117 C C . GLN B 1 123 ? -14.688 15.016 18.719 1 80.44 123 GLN B C 1
ATOM 4119 O O . GLN B 1 123 ? -13.633 14.797 19.328 1 80.44 123 GLN B O 1
ATOM 4124 N N . GLY B 1 124 ? -15.578 15.852 19.125 1 77.44 124 GLY B N 1
ATOM 4125 C CA . GLY B 1 124 ? -15.508 16.406 20.469 1 77.44 124 GLY B CA 1
ATOM 4126 C C . GLY B 1 124 ? -14.844 17.766 20.516 1 77.44 124 GLY B C 1
ATOM 4127 O O . GLY B 1 124 ? -14.516 18.344 19.469 1 77.44 124 GLY B O 1
ATOM 4128 N N . PRO B 1 125 ? -14.594 18.25 21.672 1 78.69 125 PRO B N 1
ATOM 4129 C CA . PRO B 1 125 ? -14.203 19.656 21.859 1 78.69 125 PRO B CA 1
ATOM 4130 C C . PRO B 1 125 ? -12.734 19.906 21.5 1 78.69 125 PRO B C 1
ATOM 4132 O O . PRO B 1 125 ? -12.336 21.047 21.266 1 78.69 125 PRO B O 1
ATOM 4135 N N . ASN B 1 126 ? -11.969 18.875 21.312 1 85.88 126 ASN B N 1
ATOM 4136 C CA . ASN B 1 126 ? -10.539 19.109 21.109 1 85.88 126 ASN B CA 1
ATOM 4137 C C . ASN B 1 126 ? -10.156 18.969 19.641 1 85.88 126 ASN B C 1
ATOM 4139 O O . ASN B 1 126 ? -8.977 18.859 19.297 1 85.88 126 ASN B O 1
ATOM 4143 N N . THR B 1 127 ? -11.133 19.094 18.797 1 90 127 THR B N 1
ATOM 4144 C CA . THR B 1 127 ? -10.891 18.891 17.375 1 90 127 THR B CA 1
ATOM 4145 C C . THR B 1 127 ? -9.969 19.969 16.812 1 90 127 THR B C 1
ATOM 4147 O O . THR B 1 127 ? -9.023 19.672 16.094 1 90 127 THR B O 1
ATOM 4150 N N . ASP B 1 128 ? -10.195 21.266 17.234 1 90.56 128 ASP B N 1
ATOM 4151 C CA . ASP B 1 128 ? -9.359 22.375 16.781 1 90.56 128 ASP B CA 1
ATOM 4152 C C . ASP B 1 128 ? -7.898 22.156 17.172 1 90.56 128 ASP B C 1
ATOM 4154 O O . ASP B 1 128 ? -6.992 22.328 16.359 1 90.56 128 ASP B O 1
ATOM 4158 N N . HIS B 1 129 ? -7.805 21.781 18.375 1 90.19 129 HIS B N 1
ATOM 4159 C CA . HIS B 1 129 ? -6.461 21.594 18.922 1 90.19 129 HIS B CA 1
ATOM 4160 C C . HIS B 1 129 ? -5.746 20.422 18.25 1 90.19 129 HIS B C 1
ATOM 4162 O O . HIS B 1 129 ? -4.551 20.516 17.953 1 90.19 129 HIS B O 1
ATOM 4168 N N . LYS B 1 130 ? -6.434 19.344 17.969 1 90.88 130 LYS B N 1
ATOM 4169 C CA . LYS B 1 130 ? -5.859 18.172 17.297 1 90.88 130 LYS B CA 1
ATOM 4170 C C . LYS B 1 130 ? -5.352 18.531 15.898 1 90.88 130 LYS B C 1
ATOM 4172 O O . LYS B 1 130 ? -4.223 18.203 15.539 1 90.88 130 LYS B O 1
ATOM 4177 N N . LEU B 1 131 ? -6.191 19.25 15.172 1 93.88 131 LEU B N 1
ATOM 4178 C CA . LEU B 1 131 ? -5.828 19.641 13.812 1 93.88 131 LEU B CA 1
ATOM 4179 C C . LEU B 1 131 ? -4.637 20.594 13.828 1 93.88 131 LEU B C 1
ATOM 4181 O O . LEU B 1 131 ? -3.719 20.453 13.016 1 93.88 131 LEU B O 1
ATOM 4185 N N . PHE B 1 132 ? -4.68 21.5 14.766 1 93.19 132 PHE B N 1
ATOM 4186 C CA . PHE B 1 132 ? -3.59 22.453 14.938 1 93.19 132 PHE B CA 1
ATOM 4187 C C . PHE B 1 132 ? -2.275 21.734 15.195 1 93.19 132 PHE B C 1
ATOM 4189 O O . PHE B 1 132 ? -1.27 22 14.539 1 93.19 132 PHE B O 1
ATOM 4196 N N . LEU B 1 133 ? -2.32 20.828 16.125 1 93.25 133 LEU B N 1
ATOM 4197 C CA . LEU B 1 133 ? -1.112 20.109 16.531 1 93.25 133 LEU B CA 1
ATOM 4198 C C . LEU B 1 133 ? -0.541 19.297 15.383 1 93.25 133 LEU B C 1
ATOM 4200 O O . LEU B 1 133 ? 0.673 19.281 15.172 1 93.25 133 LEU B O 1
ATOM 4204 N N . LEU B 1 134 ? -1.372 18.609 14.672 1 95.25 134 LEU B N 1
ATOM 4205 C CA . LEU B 1 134 ? -0.931 17.781 13.555 1 95.25 134 LEU B CA 1
ATOM 4206 C C . LEU B 1 134 ? -0.304 18.641 12.461 1 95.25 134 LEU B C 1
ATOM 4208 O O . LEU B 1 134 ? 0.787 18.328 11.977 1 95.25 134 LEU B O 1
ATOM 4212 N N . LEU B 1 135 ? -0.975 19.75 12.148 1 97 135 LEU B N 1
ATOM 4213 C CA . LEU B 1 135 ? -0.479 20.594 11.078 1 97 135 LEU B CA 1
ATOM 4214 C C . LEU B 1 135 ? 0.814 21.297 11.492 1 97 135 LEU B C 1
ATOM 4216 O O . LEU B 1 135 ? 1.745 21.406 10.695 1 97 135 LEU B O 1
ATOM 4220 N N . LYS B 1 136 ? 0.862 21.766 12.688 1 96.38 136 LYS B N 1
ATOM 4221 C CA . LYS B 1 136 ? 2.053 22.453 13.188 1 96.38 136 LYS B CA 1
ATOM 4222 C C . LYS B 1 136 ? 3.281 21.547 13.102 1 96.38 136 LYS B C 1
ATOM 4224 O O . LYS B 1 136 ? 4.328 21.969 12.594 1 96.38 136 LYS B O 1
ATOM 4229 N N . GLN B 1 137 ? 3.162 20.375 13.57 1 96.69 137 GLN B N 1
ATOM 4230 C CA . GLN B 1 137 ? 4.281 19.438 13.547 1 96.69 137 GLN B CA 1
ATOM 4231 C C . GLN B 1 137 ? 4.699 19.109 12.117 1 96.69 137 GLN B C 1
ATOM 4233 O O . GLN B 1 137 ? 5.891 19.016 11.82 1 96.69 137 GLN B O 1
ATOM 4238 N N . LEU B 1 138 ? 3.723 18.875 11.211 1 97.94 138 LEU B N 1
ATOM 4239 C CA . LEU B 1 138 ? 4.02 18.594 9.812 1 97.94 138 LEU B CA 1
ATOM 4240 C C . LEU B 1 138 ? 4.793 19.75 9.18 1 97.94 138 LEU B C 1
ATOM 4242 O O . LEU B 1 138 ? 5.824 19.531 8.547 1 97.94 138 LEU B O 1
ATOM 4246 N N . LEU B 1 139 ? 4.348 20.938 9.461 1 97.62 139 LEU B N 1
ATOM 4247 C CA . LEU B 1 139 ? 4.984 22.125 8.883 1 97.62 139 LEU B CA 1
ATOM 4248 C C . LEU B 1 139 ? 6.352 22.359 9.508 1 97.62 139 LEU B C 1
ATOM 4250 O O . LEU B 1 139 ? 7.277 22.828 8.828 1 97.62 139 LEU B O 1
ATOM 4254 N N . ASP B 1 140 ? 6.469 22.078 10.781 1 95.88 140 ASP B N 1
ATOM 4255 C CA . ASP B 1 140 ? 7.777 22.203 11.414 1 95.88 140 ASP B CA 1
ATOM 4256 C C . ASP B 1 140 ? 8.797 21.281 10.742 1 95.88 140 ASP B C 1
ATOM 4258 O O . ASP B 1 140 ? 9.922 21.703 10.453 1 95.88 140 ASP B O 1
ATOM 4262 N N . GLY B 1 141 ? 8.383 20.078 10.523 1 96.44 141 GLY B N 1
ATOM 4263 C CA . GLY B 1 141 ? 9.258 19.141 9.836 1 96.44 141 GLY B CA 1
ATOM 4264 C C . GLY B 1 141 ? 9.594 19.562 8.422 1 96.44 141 GLY B C 1
ATOM 4265 O O . GLY B 1 141 ? 10.758 19.484 8.008 1 96.44 141 GLY B O 1
ATOM 4266 N N . VAL B 1 142 ? 8.625 20.016 7.719 1 96.44 142 VAL B N 1
ATOM 4267 C CA . VAL B 1 142 ? 8.82 20.422 6.336 1 96.44 142 VAL B CA 1
ATOM 4268 C C . VAL B 1 142 ? 9.727 21.656 6.289 1 96.44 142 VAL B C 1
ATOM 4270 O O . VAL B 1 142 ? 10.602 21.766 5.43 1 96.44 142 VAL B O 1
ATOM 4273 N N . ASP B 1 143 ? 9.477 22.594 7.176 1 95.31 143 ASP B N 1
ATOM 4274 C CA . ASP B 1 143 ? 10.328 23.766 7.242 1 95.31 143 ASP B CA 1
ATOM 4275 C C . ASP B 1 143 ? 11.789 23.391 7.488 1 95.31 143 ASP B C 1
ATOM 4277 O O . ASP B 1 143 ? 12.695 23.938 6.859 1 95.31 143 ASP B O 1
ATOM 4281 N N . TYR B 1 144 ? 12.016 22.484 8.359 1 93.19 144 TYR B N 1
ATOM 4282 C CA . TYR B 1 144 ? 13.367 22 8.633 1 93.19 144 TYR B CA 1
ATOM 4283 C C . TYR B 1 144 ? 14 21.422 7.371 1 93.19 144 TYR B C 1
ATOM 4285 O O . TYR B 1 144 ? 15.156 21.703 7.059 1 93.19 144 TYR B O 1
ATOM 4293 N N . LEU B 1 145 ? 13.258 20.578 6.664 1 92 145 LEU B N 1
ATOM 4294 C CA . LEU B 1 145 ? 13.758 20.031 5.41 1 92 145 LEU B CA 1
ATOM 4295 C C . LEU B 1 145 ? 14.141 21.141 4.441 1 92 145 LEU B C 1
ATOM 4297 O O . LEU B 1 145 ? 15.219 21.109 3.846 1 92 145 LEU B O 1
ATOM 4301 N N . HIS B 1 146 ? 13.266 22.094 4.359 1 91 146 HIS B N 1
ATOM 4302 C CA . HIS B 1 146 ? 13.477 23.172 3.398 1 91 146 HIS B CA 1
ATOM 4303 C C . HIS B 1 146 ? 14.672 24.031 3.787 1 91 146 HIS B C 1
ATOM 4305 O O . HIS B 1 146 ? 15.445 24.469 2.922 1 91 146 HIS B O 1
ATOM 4311 N N . GLN B 1 147 ? 14.812 24.234 5.043 1 89.25 147 GLN B N 1
ATOM 4312 C CA . GLN B 1 147 ? 15.969 24.984 5.523 1 89.25 147 GLN B CA 1
ATOM 4313 C C . GLN B 1 147 ? 17.266 24.203 5.301 1 89.25 147 GLN B C 1
ATOM 4315 O O . GLN B 1 147 ? 18.344 24.797 5.25 1 89.25 147 GLN B O 1
ATOM 4320 N N . SER B 1 148 ? 17.125 22.953 5.203 1 84.88 148 SER B N 1
ATOM 4321 C CA . SER B 1 148 ? 18.266 22.094 4.91 1 84.88 148 SER B CA 1
ATOM 4322 C C . SER B 1 148 ? 18.422 21.875 3.408 1 84.88 148 SER B C 1
ATOM 4324 O O . SER B 1 148 ? 19.172 21 2.979 1 84.88 148 SER B O 1
ATOM 4326 N N . ASN B 1 149 ? 17.562 22.562 2.641 1 83.56 149 ASN B N 1
ATOM 4327 C CA . ASN B 1 149 ? 17.578 22.516 1.183 1 83.56 149 ASN B CA 1
ATOM 4328 C C . ASN B 1 149 ? 17.172 21.141 0.666 1 83.56 149 ASN B C 1
ATOM 4330 O O . ASN B 1 149 ? 17.766 20.641 -0.29 1 83.56 149 ASN B O 1
ATOM 4334 N N . VAL B 1 150 ? 16.281 20.609 1.331 1 87.06 150 VAL B N 1
ATOM 4335 C CA . VAL B 1 150 ? 15.773 19.297 0.942 1 87.06 150 VAL B CA 1
ATOM 4336 C C . VAL B 1 150 ? 14.289 19.406 0.593 1 87.06 150 VAL B C 1
ATOM 4338 O O . VAL B 1 150 ? 13.508 19.969 1.356 1 87.06 150 VAL B O 1
ATOM 4341 N N . VAL B 1 151 ? 13.93 18.922 -0.558 1 88.19 151 VAL B N 1
ATOM 4342 C CA . VAL B 1 151 ? 12.531 18.734 -0.936 1 88.19 151 VAL B CA 1
ATOM 4343 C C . VAL B 1 151 ? 12.133 17.281 -0.686 1 88.19 151 VAL B C 1
ATOM 4345 O O . VAL B 1 151 ? 12.812 16.344 -1.137 1 88.19 151 VAL B O 1
ATOM 4348 N N . HIS B 1 152 ? 11.109 17.031 0.099 1 89.06 152 HIS B N 1
ATOM 4349 C CA . HIS B 1 152 ? 10.672 15.656 0.296 1 89.06 152 HIS B CA 1
ATOM 4350 C C . HIS B 1 152 ? 10.203 15.031 -1.016 1 89.06 152 HIS B C 1
ATOM 4352 O O . HIS B 1 152 ? 10.617 13.922 -1.365 1 89.06 152 HIS B O 1
ATOM 4358 N N . GLY B 1 153 ? 9.242 15.812 -1.662 1 83.81 153 GLY B N 1
ATOM 4359 C CA . GLY B 1 153 ? 8.844 15.477 -3.02 1 83.81 153 GLY B CA 1
ATOM 4360 C C . GLY B 1 153 ? 7.766 14.406 -3.078 1 83.81 153 GLY B C 1
ATOM 4361 O O . GLY B 1 153 ? 7.234 14.109 -4.148 1 83.81 153 GLY B O 1
ATOM 4362 N N . ASN B 1 154 ? 7.34 13.828 -1.955 1 81.31 154 ASN B N 1
ATOM 4363 C CA . ASN B 1 154 ? 6.312 12.797 -1.94 1 81.31 154 ASN B CA 1
ATOM 4364 C C . ASN B 1 154 ? 5.59 12.742 -0.598 1 81.31 154 ASN B C 1
ATOM 4366 O O . ASN B 1 154 ? 5.41 11.664 -0.028 1 81.31 154 ASN B O 1
ATOM 4370 N N . LEU B 1 155 ? 5.227 13.844 -0.16 1 91.12 155 LEU B N 1
ATOM 4371 C CA . LEU B 1 155 ? 4.457 13.883 1.078 1 91.12 155 LEU B CA 1
ATOM 4372 C C . LEU B 1 155 ? 3.027 13.406 0.847 1 91.12 155 LEU B C 1
ATOM 4374 O O . LEU B 1 155 ? 2.324 13.93 -0.022 1 91.12 155 LEU B O 1
ATOM 4378 N N . THR B 1 156 ? 2.672 12.344 1.519 1 86.19 156 THR B N 1
ATOM 4379 C CA . THR B 1 156 ? 1.337 11.758 1.527 1 86.19 156 THR B CA 1
ATOM 4380 C C . THR B 1 156 ? 0.962 11.289 2.93 1 86.19 156 THR B C 1
ATOM 4382 O O . THR B 1 156 ? 1.821 11.195 3.809 1 86.19 156 THR B O 1
ATOM 4385 N N . PRO B 1 157 ? -0.326 10.992 3.195 1 88.56 157 PRO B N 1
ATOM 4386 C CA . PRO B 1 157 ? -0.721 10.484 4.508 1 88.56 157 PRO B CA 1
ATOM 4387 C C . PRO B 1 157 ? -0.051 9.148 4.852 1 88.56 157 PRO B C 1
ATOM 4389 O O . PRO B 1 157 ? -0.086 8.719 6.004 1 88.56 157 PRO B O 1
ATOM 4392 N N . LEU B 1 158 ? 0.571 8.508 3.836 1 81 158 LEU B N 1
ATOM 4393 C CA . LEU B 1 158 ? 1.268 7.25 4.082 1 81 158 LEU B CA 1
ATOM 4394 C C . LEU B 1 158 ? 2.709 7.504 4.512 1 81 158 LEU B C 1
ATOM 4396 O O . LEU B 1 158 ? 3.348 6.625 5.094 1 81 158 LEU B O 1
ATOM 4400 N N . ASN B 1 159 ? 3.188 8.711 4.223 1 87 159 ASN B N 1
ATOM 4401 C CA . ASN B 1 159 ? 4.578 9.023 4.531 1 87 159 ASN B CA 1
ATOM 4402 C C . ASN B 1 159 ? 4.691 9.93 5.754 1 87 159 ASN B C 1
ATOM 4404 O O . ASN B 1 159 ? 5.773 10.43 6.066 1 87 159 ASN B O 1
ATOM 4408 N N . VAL B 1 160 ? 3.611 10.188 6.328 1 93.94 160 VAL B N 1
ATOM 4409 C CA . VAL B 1 160 ? 3.551 10.891 7.602 1 93.94 160 VAL B CA 1
ATOM 4410 C C . VAL B 1 160 ? 2.973 9.977 8.68 1 93.94 160 VAL B C 1
ATOM 4412 O O . VAL B 1 160 ? 1.821 9.539 8.578 1 93.94 160 VAL B O 1
ATOM 4415 N N . MET B 1 161 ? 3.836 9.75 9.648 1 92 161 MET B N 1
ATOM 4416 C CA . MET B 1 161 ? 3.463 8.789 10.688 1 92 161 MET B CA 1
ATOM 4417 C C . MET B 1 161 ? 3.078 9.508 11.977 1 92 161 MET B C 1
ATOM 4419 O O . MET B 1 161 ? 3.422 10.672 12.172 1 92 161 MET B O 1
ATOM 4423 N N . ILE B 1 162 ? 2.346 8.758 12.781 1 91.19 162 ILE B N 1
ATOM 4424 C CA . ILE B 1 162 ? 1.914 9.305 14.062 1 91.19 162 ILE B CA 1
ATOM 4425 C C . ILE B 1 162 ? 1.986 8.219 15.133 1 91.19 162 ILE B C 1
ATOM 4427 O O . ILE B 1 162 ? 1.782 7.035 14.844 1 91.19 162 ILE B O 1
ATOM 4431 N N . ASN B 1 163 ? 2.387 8.594 16.297 1 88.62 163 ASN B N 1
ATOM 4432 C CA . ASN B 1 163 ? 2.406 7.633 17.391 1 88.62 163 ASN B CA 1
ATOM 4433 C C . ASN B 1 163 ? 1.298 7.91 18.406 1 88.62 163 ASN B C 1
ATOM 4435 O O . ASN B 1 163 ? 0.448 8.773 18.172 1 88.62 163 ASN B O 1
ATOM 4439 N N . GLU B 1 164 ? 1.258 7.211 19.484 1 84.81 164 GLU B N 1
ATOM 4440 C CA . GLU B 1 164 ? 0.182 7.27 20.469 1 84.81 164 GLU B CA 1
ATOM 4441 C C . GLU B 1 164 ? 0.192 8.602 21.203 1 84.81 164 GLU B C 1
ATOM 4443 O O . GLU B 1 164 ? -0.833 9.023 21.75 1 84.81 164 GLU B O 1
ATOM 4448 N N . ASN B 1 165 ? 1.338 9.25 21.219 1 87.44 165 ASN B N 1
ATOM 4449 C CA . ASN B 1 165 ? 1.451 10.547 21.875 1 87.44 165 ASN B CA 1
ATOM 4450 C C . ASN B 1 165 ? 1.17 11.695 20.891 1 87.44 165 ASN B C 1
ATOM 4452 O O . ASN B 1 165 ? 1.457 12.852 21.203 1 87.44 165 ASN B O 1
ATOM 4456 N N . TYR B 1 166 ? 0.737 11.391 19.688 1 88.56 166 TYR B N 1
ATOM 4457 C CA . TYR B 1 166 ? 0.372 12.336 18.641 1 88.56 166 TYR B CA 1
ATOM 4458 C C . TYR B 1 166 ? 1.599 13.086 18.125 1 88.56 166 TYR B C 1
ATOM 4460 O O . TYR B 1 166 ? 1.511 14.258 17.766 1 88.56 166 TYR B O 1
ATOM 4468 N N . GLU B 1 167 ? 2.723 12.422 18.281 1 92.94 167 GLU B N 1
ATOM 4469 C CA . GLU B 1 167 ? 3.922 12.938 17.641 1 92.94 167 GLU B CA 1
ATOM 4470 C C . GLU B 1 167 ? 3.992 12.508 16.172 1 92.94 167 GLU B C 1
ATOM 4472 O O . GLU B 1 167 ? 3.848 11.32 15.867 1 92.94 167 GLU B O 1
ATOM 4477 N N . LEU B 1 168 ? 4.219 13.461 15.352 1 95.62 168 LEU B N 1
ATOM 4478 C CA . LEU B 1 168 ? 4.25 13.195 13.922 1 95.62 168 LEU B CA 1
ATOM 4479 C C . LEU B 1 168 ? 5.684 13.016 13.43 1 95.62 168 LEU B C 1
ATOM 4481 O O . LEU B 1 168 ? 6.59 13.734 13.859 1 95.62 168 LEU B O 1
ATOM 4485 N N . LYS B 1 169 ? 5.871 12.078 12.609 1 95.81 169 LYS B N 1
ATOM 4486 C CA . LYS B 1 169 ? 7.172 11.836 12 1 95.81 169 LYS B CA 1
ATOM 4487 C C . LYS B 1 169 ? 7.055 11.727 10.484 1 95.81 169 LYS B C 1
ATOM 4489 O O . LYS B 1 169 ? 6.258 10.938 9.977 1 95.81 169 LYS B O 1
ATOM 4494 N N . ILE B 1 170 ? 7.816 12.547 9.789 1 95.69 170 ILE B N 1
ATOM 4495 C CA . ILE B 1 170 ? 7.914 12.445 8.336 1 95.69 170 ILE B CA 1
ATOM 4496 C C . ILE B 1 170 ? 8.898 11.336 7.961 1 95.69 170 ILE B C 1
ATOM 4498 O O . ILE B 1 170 ? 9.977 11.234 8.539 1 95.69 170 ILE B O 1
ATOM 4502 N N . THR B 1 171 ? 8.484 10.453 7.051 1 91.25 171 THR B N 1
ATOM 4503 C CA . THR B 1 171 ? 9.312 9.328 6.641 1 91.25 171 THR B CA 1
ATOM 4504 C C . THR B 1 171 ? 9.531 9.336 5.129 1 91.25 171 THR B C 1
ATOM 4506 O O . THR B 1 171 ? 9.109 10.273 4.445 1 91.25 171 THR B O 1
ATOM 4509 N N . ASN B 1 172 ? 10.289 8.352 4.613 1 81 172 ASN B N 1
ATOM 4510 C CA . ASN B 1 172 ? 10.516 8.117 3.191 1 81 172 ASN B CA 1
ATOM 4511 C C . ASN B 1 172 ? 11.203 9.312 2.531 1 81 172 ASN B C 1
ATOM 4513 O O . ASN B 1 172 ? 10.68 9.883 1.57 1 81 172 ASN B O 1
ATOM 4517 N N . LEU B 1 173 ? 12.352 9.609 2.895 1 82.31 173 LEU B N 1
ATOM 4518 C CA . LEU B 1 173 ? 13.125 10.75 2.414 1 82.31 173 LEU B CA 1
ATOM 4519 C C . LEU B 1 173 ? 13.836 10.414 1.109 1 82.31 173 LEU B C 1
ATOM 4521 O O . LEU B 1 173 ? 14.656 11.195 0.625 1 82.31 173 LEU B O 1
ATOM 4525 N N . GLY B 1 174 ? 13.578 9.297 0.556 1 67.06 174 GLY B N 1
ATOM 4526 C CA . GLY B 1 174 ? 14.281 8.812 -0.622 1 67.06 174 GLY B CA 1
ATOM 4527 C C . GLY B 1 174 ? 13.922 9.57 -1.885 1 67.06 174 GLY B C 1
ATOM 4528 O O . GLY B 1 174 ? 14.648 9.516 -2.879 1 67.06 174 GLY B O 1
ATOM 4529 N N . TYR B 1 175 ? 12.852 10.25 -1.875 1 57.38 175 TYR B N 1
ATOM 4530 C CA . TYR B 1 175 ? 12.414 10.977 -3.061 1 57.38 175 TYR B CA 1
ATOM 4531 C C . TYR B 1 175 ? 12.961 12.398 -3.062 1 57.38 175 TYR B C 1
ATOM 4533 O O . TYR B 1 175 ? 12.789 13.133 -4.035 1 57.38 175 TYR B O 1
ATOM 4541 N N . GLY B 1 176 ? 13.547 12.633 -2.064 1 53.12 176 GLY B N 1
ATOM 4542 C CA . GLY B 1 176 ? 14.023 14 -1.87 1 53.12 176 GLY B CA 1
ATOM 4543 C C . GLY B 1 176 ? 15.047 14.422 -2.904 1 53.12 176 GLY B C 1
ATOM 4544 O O . GLY B 1 176 ? 15.891 13.625 -3.312 1 53.12 176 GLY B O 1
ATOM 4545 N N . LYS B 1 177 ? 14.602 15.445 -3.787 1 49.97 177 LYS B N 1
ATOM 4546 C CA . LYS B 1 177 ? 15.562 16.031 -4.719 1 49.97 177 LYS B CA 1
ATOM 4547 C C . LYS B 1 177 ? 16.141 17.328 -4.16 1 49.97 177 LYS B C 1
ATOM 4549 O O . LYS B 1 177 ? 15.469 18.047 -3.422 1 49.97 177 LYS B O 1
ATOM 4554 N N . VAL B 1 178 ? 17.453 17.281 -4.113 1 43.91 178 VAL B N 1
ATOM 4555 C CA . VAL B 1 178 ? 18.094 18.547 -3.779 1 43.91 178 VAL B CA 1
ATOM 4556 C C . VAL B 1 178 ? 17.984 19.516 -4.961 1 43.91 178 VAL B C 1
ATOM 4558 O O . VAL B 1 178 ? 18.219 19.125 -6.109 1 43.91 178 VAL B O 1
ATOM 4561 N N . LEU B 1 179 ? 17.078 20.609 -4.855 1 42.12 179 LEU B N 1
ATOM 4562 C CA . LEU B 1 179 ? 16.797 21.656 -5.832 1 42.12 179 LEU B CA 1
ATOM 4563 C C . LEU B 1 179 ? 18.094 22.266 -6.367 1 42.12 179 LEU B C 1
ATOM 4565 O O . LEU B 1 179 ? 18.844 22.875 -5.613 1 42.12 179 LEU B O 1
ATOM 4569 N N . ASP B 1 180 ? 18.875 21.531 -6.969 1 36.62 180 ASP B N 1
ATOM 4570 C CA . ASP B 1 180 ? 19.812 22.391 -7.695 1 36.62 180 ASP B CA 1
ATOM 4571 C C . ASP B 1 180 ? 19.062 23.328 -8.648 1 36.62 180 ASP B C 1
ATOM 4573 O O . ASP B 1 180 ? 17.953 23.016 -9.086 1 36.62 180 ASP B O 1
ATOM 4577 N N . GLU B 1 181 ? 19.469 24.531 -8.742 1 34.69 181 GLU B N 1
ATOM 4578 C CA . GLU B 1 181 ? 18.938 25.531 -9.664 1 34.69 181 GLU B CA 1
ATOM 4579 C C . GLU B 1 181 ? 18.391 24.875 -10.93 1 34.69 181 GLU B C 1
ATOM 4581 O O . GLU B 1 181 ? 17.359 25.312 -11.469 1 34.69 181 GLU B O 1
ATOM 4586 N N . ASP B 1 182 ? 19.172 24.172 -11.695 1 29.38 182 ASP B N 1
ATOM 4587 C CA . ASP B 1 182 ? 18.938 23.812 -13.086 1 29.38 182 ASP B CA 1
ATOM 4588 C C . ASP B 1 182 ? 18.359 22.391 -13.195 1 29.38 182 ASP B C 1
ATOM 4590 O O . ASP B 1 182 ? 18.188 21.859 -14.297 1 29.38 182 ASP B O 1
ATOM 4594 N N . ILE B 1 183 ? 18.422 21.625 -12.227 1 29.56 183 ILE B N 1
ATOM 4595 C CA . ILE B 1 183 ? 18.188 20.234 -12.562 1 29.56 183 ILE B CA 1
ATOM 4596 C C . ILE B 1 183 ? 16.703 19.906 -12.43 1 29.56 183 ILE B C 1
ATOM 4598 O O . ILE B 1 183 ? 16.125 20.062 -11.352 1 29.56 183 ILE B O 1
ATOM 4602 N N . LEU B 1 184 ? 16.047 19.906 -13.516 1 29.75 184 LEU B N 1
ATOM 4603 C CA . LEU B 1 184 ? 14.719 19.359 -13.75 1 29.75 184 LEU B CA 1
ATOM 4604 C C . LEU B 1 184 ? 14.648 17.906 -13.312 1 29.75 184 LEU B C 1
ATOM 4606 O O . LEU B 1 184 ? 15.461 17.078 -13.734 1 29.75 184 LEU B O 1
ATOM 4610 N N . VAL B 1 185 ? 14.703 17.672 -12.078 1 29.69 185 VAL B N 1
ATOM 4611 C CA . VAL B 1 185 ? 14.75 16.25 -11.742 1 29.69 185 VAL B CA 1
ATOM 4612 C C . VAL B 1 185 ? 13.367 15.633 -11.945 1 29.69 185 VAL B C 1
ATOM 4614 O O . VAL B 1 185 ? 12.359 16.172 -11.469 1 29.69 185 VAL B O 1
ATOM 4617 N N . PHE B 1 186 ? 13.156 14.977 -12.984 1 28.58 186 PHE B N 1
ATOM 4618 C CA . PHE B 1 186 ? 11.977 14.164 -13.289 1 28.58 186 PHE B CA 1
ATOM 4619 C C . PHE B 1 186 ? 11.93 12.922 -12.406 1 28.58 186 PHE B C 1
ATOM 4621 O O . PHE B 1 186 ? 12.922 12.203 -12.281 1 28.58 186 PHE B O 1
ATOM 4628 N N . ASP B 1 187 ? 11.734 13.023 -11.25 1 31.06 187 ASP B N 1
ATOM 4629 C CA . ASP B 1 187 ? 11.562 11.766 -10.531 1 31.06 187 ASP B CA 1
ATOM 4630 C C . ASP B 1 187 ? 10.328 11.016 -11.016 1 31.06 187 ASP B C 1
ATOM 4632 O O . ASP B 1 187 ? 9.25 11.594 -11.133 1 31.06 187 ASP B O 1
ATOM 4636 N N . THR B 1 188 ? 10.438 10.094 -11.883 1 30.62 188 THR B N 1
ATOM 4637 C CA . THR B 1 188 ? 9.523 9.164 -12.539 1 30.62 188 THR B CA 1
ATOM 4638 C C . THR B 1 188 ? 8.734 8.359 -11.508 1 30.62 188 THR B C 1
ATOM 4640 O O . THR B 1 188 ? 8.125 7.344 -11.836 1 30.62 188 THR B O 1
ATOM 4643 N N . LEU B 1 189 ? 8.742 8.711 -10.312 1 33.72 189 LEU B N 1
ATOM 4644 C CA . LEU B 1 189 ? 8.148 7.867 -9.281 1 33.72 189 LEU B CA 1
ATOM 4645 C C . LEU B 1 189 ? 6.625 7.887 -9.375 1 33.72 189 LEU B C 1
ATOM 4647 O O . LEU B 1 189 ? 6.035 8.891 -9.781 1 33.72 189 LEU B O 1
ATOM 4651 N N . THR B 1 190 ? 5.992 6.734 -9.656 1 33.66 190 THR B N 1
ATOM 4652 C CA . THR B 1 190 ? 4.559 6.535 -9.477 1 33.66 190 THR B CA 1
ATOM 4653 C C . THR B 1 190 ? 4.051 7.328 -8.273 1 33.66 190 THR B C 1
ATOM 4655 O O . THR B 1 190 ? 4.465 7.078 -7.141 1 33.66 190 THR B O 1
ATOM 4658 N N . ARG B 1 191 ? 3.994 8.695 -8.484 1 39.12 191 ARG B N 1
ATOM 4659 C CA . ARG B 1 191 ? 3.482 9.539 -7.41 1 39.12 191 ARG B CA 1
ATOM 4660 C C . ARG B 1 191 ? 1.958 9.516 -7.371 1 39.12 191 ARG B C 1
ATOM 4662 O O . ARG B 1 191 ? 1.309 9.312 -8.398 1 39.12 191 ARG B O 1
ATOM 4669 N N . HIS B 1 192 ? 1.391 9.273 -6.219 1 50.81 192 HIS B N 1
ATOM 4670 C CA . HIS B 1 192 ? -0.014 9.594 -5.992 1 50.81 192 HIS B CA 1
ATOM 4671 C C . HIS B 1 192 ? -0.337 11.016 -6.457 1 50.81 192 HIS B C 1
ATOM 4673 O O . HIS B 1 192 ? 0.212 11.984 -5.934 1 50.81 192 HIS B O 1
ATOM 4679 N N . TRP B 1 193 ? -1.052 11.188 -7.586 1 62.03 193 TRP B N 1
ATOM 4680 C CA . TRP B 1 193 ? -1.363 12.508 -8.133 1 62.03 193 TRP B CA 1
ATOM 4681 C C . TRP B 1 193 ? -2.133 13.344 -7.117 1 62.03 193 TRP B C 1
ATOM 4683 O O . TRP B 1 193 ? -2.018 14.578 -7.105 1 62.03 193 TRP B O 1
ATOM 4693 N N . THR B 1 194 ? -2.664 12.656 -6.23 1 70.88 194 THR B N 1
ATOM 4694 C CA . THR B 1 194 ? -3.58 13.344 -5.324 1 70.88 194 THR B CA 1
ATOM 4695 C C . THR B 1 194 ? -2.842 14.391 -4.504 1 70.88 194 THR B C 1
ATOM 4697 O O . THR B 1 194 ? -3.412 15.43 -4.156 1 70.88 194 THR B O 1
ATOM 4700 N N . TYR B 1 195 ? -1.581 14.188 -4.336 1 84.06 195 TYR B N 1
ATOM 4701 C CA . TYR B 1 195 ? -0.851 15.094 -3.457 1 84.06 195 TYR B CA 1
ATOM 4702 C C . TYR B 1 195 ? 0.278 15.789 -4.207 1 84.06 195 TYR B C 1
ATOM 4704 O O . TYR B 1 195 ? 1.038 16.562 -3.621 1 84.06 195 TYR B O 1
ATOM 4712 N N . CYS B 1 196 ? 0.339 15.445 -5.477 1 81.38 196 CYS B N 1
ATOM 4713 C CA . CYS B 1 196 ? 1.42 15.984 -6.297 1 81.38 196 CYS B CA 1
ATOM 4714 C C . CYS B 1 196 ? 1.1 17.391 -6.77 1 81.38 196 CYS B C 1
ATOM 4716 O O . CYS B 1 196 ? 0.002 17.656 -7.266 1 81.38 196 CYS B O 1
ATOM 4718 N N . ALA B 1 197 ? 2.037 18.219 -6.688 1 87.31 197 ALA B N 1
ATOM 4719 C CA . ALA B 1 197 ? 1.858 19.609 -7.141 1 87.31 197 ALA B CA 1
ATOM 4720 C C . ALA B 1 197 ? 1.726 19.672 -8.656 1 87.31 197 ALA B C 1
ATOM 4722 O O . ALA B 1 197 ? 2.363 18.891 -9.375 1 87.31 197 ALA B O 1
ATOM 4723 N N . PRO B 1 198 ? 0.969 20.641 -9.125 1 83.75 198 PRO B N 1
ATOM 4724 C CA . PRO B 1 198 ? 0.72 20.75 -10.562 1 83.75 198 PRO B CA 1
ATOM 4725 C C . PRO B 1 198 ? 2.008 20.859 -11.375 1 83.75 198 PRO B C 1
ATOM 4727 O O . PRO B 1 198 ? 2.125 20.25 -12.438 1 83.75 198 PRO B O 1
ATOM 4730 N N . GLU B 1 199 ? 2.977 21.641 -10.938 1 82.31 199 GLU B N 1
ATOM 4731 C CA . GLU B 1 199 ? 4.207 21.828 -11.695 1 82.31 199 GLU B CA 1
ATOM 4732 C C . GLU B 1 199 ? 4.984 20.516 -11.812 1 82.31 199 GLU B C 1
ATOM 4734 O O . GLU B 1 199 ? 5.66 20.281 -12.812 1 82.31 199 GLU B O 1
ATOM 4739 N N . MET B 1 200 ? 4.879 19.703 -10.82 1 76.38 200 MET B N 1
ATOM 4740 C CA . MET B 1 200 ? 5.52 18.391 -10.867 1 76.38 200 MET B CA 1
ATOM 4741 C C . MET B 1 200 ? 4.805 17.469 -11.859 1 76.38 200 MET B C 1
ATOM 4743 O O . MET B 1 200 ? 5.453 16.75 -12.625 1 76.38 200 MET B O 1
ATOM 4747 N N . MET B 1 201 ? 3.504 17.516 -11.797 1 71.12 201 MET B N 1
ATOM 4748 C CA . MET B 1 201 ? 2.695 16.688 -12.695 1 71.12 201 MET B CA 1
ATOM 4749 C C . MET B 1 201 ? 2.969 17.062 -14.156 1 71.12 201 MET B C 1
ATOM 4751 O O . MET B 1 201 ? 2.936 16.188 -15.031 1 71.12 201 MET B O 1
ATOM 4755 N N . LEU B 1 202 ? 3.225 18.344 -14.32 1 68.44 202 LEU B N 1
ATOM 4756 C CA . LEU B 1 202 ? 3.426 18.859 -15.672 1 68.44 202 LEU B CA 1
ATOM 4757 C C . LEU B 1 202 ? 4.883 18.719 -16.109 1 68.44 202 LEU B C 1
ATOM 4759 O O . LEU B 1 202 ? 5.242 19.062 -17.234 1 68.44 202 LEU B O 1
ATOM 4763 N N . GLY B 1 203 ? 5.652 18.219 -15.156 1 66.38 203 GLY B N 1
ATOM 4764 C CA . GLY B 1 203 ? 7.059 18.031 -15.477 1 66.38 203 GLY B CA 1
ATOM 4765 C C . GLY B 1 203 ? 7.84 19.328 -15.547 1 66.38 203 GLY B C 1
ATOM 4766 O O . GLY B 1 203 ? 8.844 19.406 -16.25 1 66.38 203 GLY B O 1
ATOM 4767 N N . LYS B 1 204 ? 7.355 20.281 -14.969 1 68.19 204 LYS B N 1
ATOM 4768 C CA . LYS B 1 204 ? 8.039 21.562 -14.93 1 68.19 204 LYS B CA 1
ATOM 4769 C C . LYS B 1 204 ? 9.078 21.609 -13.812 1 68.19 204 LYS B C 1
ATOM 4771 O O . LYS B 1 204 ? 9.094 20.734 -12.945 1 68.19 204 LYS B O 1
ATOM 4776 N N . LEU B 1 205 ? 9.891 22.562 -13.891 1 69.81 205 LEU B N 1
ATOM 4777 C CA . LEU B 1 205 ? 10.812 22.812 -12.781 1 69.81 205 LEU B CA 1
ATOM 4778 C C . LEU B 1 205 ? 10.047 23.172 -11.516 1 69.81 205 LEU B C 1
ATOM 4780 O O . LEU B 1 205 ? 9.008 23.844 -11.578 1 69.81 205 LEU B O 1
ATOM 4784 N N . TYR B 1 206 ? 10.625 22.578 -10.398 1 77.56 206 TYR B N 1
ATOM 4785 C CA . TYR B 1 206 ? 9.93 22.859 -9.148 1 77.56 206 TYR B CA 1
ATOM 4786 C C . TYR B 1 206 ? 10.914 23.141 -8.023 1 77.56 206 TYR B C 1
ATOM 4788 O O . TYR B 1 206 ? 12.117 22.906 -8.172 1 77.56 206 TYR B O 1
ATOM 4796 N N . ASN B 1 207 ? 10.453 23.766 -7.055 1 83.31 207 ASN B N 1
ATOM 4797 C CA . ASN B 1 207 ? 11.219 24.031 -5.84 1 83.31 207 ASN B CA 1
ATOM 4798 C C . ASN B 1 207 ? 10.562 23.422 -4.613 1 83.31 207 ASN B C 1
ATOM 4800 O O . ASN B 1 207 ? 9.695 22.547 -4.734 1 83.31 207 ASN B O 1
ATOM 4804 N N . VAL B 1 208 ? 10.961 23.859 -3.449 1 88.06 208 VAL B N 1
ATOM 4805 C CA . VAL B 1 208 ? 10.562 23.234 -2.193 1 88.06 208 VAL B CA 1
ATOM 4806 C C . VAL B 1 208 ? 9.062 23.422 -1.975 1 88.06 208 VAL B C 1
ATOM 4808 O O . VAL B 1 208 ? 8.453 22.703 -1.176 1 88.06 208 VAL B O 1
ATOM 4811 N N . LYS B 1 209 ? 8.453 24.297 -2.727 1 93.06 209 LYS B N 1
ATOM 4812 C CA . LYS B 1 209 ? 7.059 24.656 -2.496 1 93.06 209 LYS B CA 1
ATOM 4813 C C . LYS B 1 209 ? 6.129 23.516 -2.926 1 93.06 209 LYS B C 1
ATOM 4815 O O . LYS B 1 209 ? 4.941 23.516 -2.584 1 93.06 209 LYS B O 1
ATOM 4820 N N . VAL B 1 210 ? 6.637 22.5 -3.623 1 90.94 210 VAL B N 1
ATOM 4821 C CA . VAL B 1 210 ? 5.836 21.344 -3.982 1 90.94 210 VAL B CA 1
ATOM 4822 C C . VAL B 1 210 ? 5.371 20.625 -2.717 1 90.94 210 VAL B C 1
ATOM 4824 O O . VAL B 1 210 ? 4.273 20.062 -2.682 1 90.94 210 VAL B O 1
ATOM 4827 N N . ASP B 1 211 ? 6.223 20.703 -1.685 1 94.94 211 ASP B N 1
ATOM 4828 C CA . ASP B 1 211 ? 5.863 20.062 -0.417 1 94.94 211 ASP B CA 1
ATOM 4829 C C . ASP B 1 211 ? 4.699 20.797 0.249 1 94.94 211 ASP B C 1
ATOM 4831 O O . ASP B 1 211 ? 3.879 20.172 0.93 1 94.94 211 ASP B O 1
ATOM 4835 N N . ILE B 1 212 ? 4.59 22.062 0.002 1 97.75 212 ILE B N 1
ATOM 4836 C CA . ILE B 1 212 ? 3.527 22.844 0.613 1 97.75 212 ILE B CA 1
ATOM 48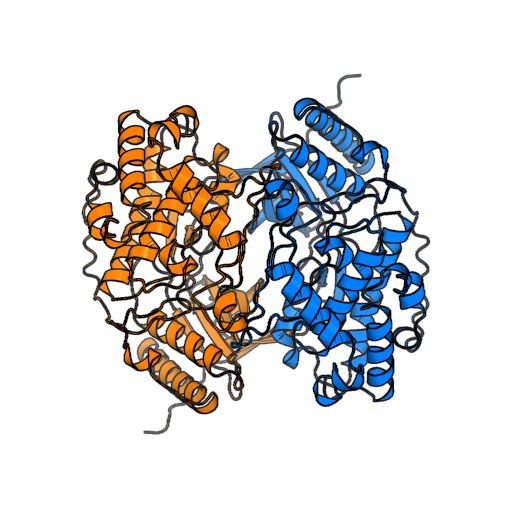37 C C . ILE B 1 212 ? 2.184 22.484 -0.015 1 97.75 212 ILE B C 1
ATOM 4839 O O . ILE B 1 212 ? 1.168 22.406 0.68 1 97.75 212 ILE B O 1
ATOM 4843 N N . TRP B 1 213 ? 2.252 22.328 -1.308 1 95.88 213 TRP B N 1
ATOM 4844 C CA . TRP B 1 213 ? 1.051 21.812 -1.965 1 95.88 213 TRP B CA 1
ATOM 4845 C C . TRP B 1 213 ? 0.591 20.516 -1.328 1 95.88 213 TRP B C 1
ATOM 4847 O O . TRP B 1 213 ? -0.58 20.359 -0.971 1 95.88 213 TRP B O 1
ATOM 4857 N N . SER B 1 214 ? 1.52 19.609 -1.146 1 94.31 214 SER B N 1
ATOM 4858 C CA . SER B 1 214 ? 1.201 18.312 -0.555 1 94.31 214 SER B CA 1
ATOM 4859 C C . SER B 1 214 ? 0.642 18.469 0.855 1 94.31 214 SER B C 1
ATOM 4861 O O . SER B 1 214 ? -0.326 17.812 1.223 1 94.31 214 SER B O 1
ATOM 4863 N N . VAL B 1 215 ? 1.224 19.344 1.608 1 98 215 VAL B N 1
ATOM 4864 C CA . VAL B 1 215 ? 0.754 19.594 2.967 1 98 215 VAL B CA 1
ATOM 4865 C C . VAL B 1 215 ? -0.678 20.125 2.928 1 98 215 VAL B C 1
ATOM 4867 O O . VAL B 1 215 ? -1.514 19.734 3.746 1 98 215 VAL B O 1
ATOM 4870 N N . GLY B 1 216 ? -0.916 21.047 1.996 1 98 216 GLY B N 1
ATOM 4871 C CA . GLY B 1 216 ? -2.27 21.547 1.835 1 98 216 GLY B CA 1
ATOM 4872 C C . GLY B 1 216 ? -3.285 20.453 1.562 1 98 216 GLY B C 1
ATOM 4873 O O . GLY B 1 216 ? -4.367 20.438 2.148 1 98 216 GLY B O 1
ATOM 4874 N N . CYS B 1 217 ? -2.912 19.562 0.715 1 93.81 217 CYS B N 1
ATOM 4875 C CA . CYS B 1 217 ? -3.787 18.438 0.4 1 93.81 217 CYS B CA 1
ATOM 4876 C C . CYS B 1 217 ? -4.035 17.578 1.634 1 93.81 217 CYS B C 1
ATOM 4878 O O . CYS B 1 217 ? -5.172 17.203 1.914 1 93.81 217 CYS B O 1
ATOM 4880 N N . ILE B 1 218 ? -2.988 17.266 2.359 1 95.5 218 ILE B N 1
ATOM 4881 C CA . ILE B 1 218 ? -3.096 16.453 3.564 1 95.5 218 ILE B CA 1
ATOM 4882 C C . ILE B 1 218 ? -3.977 17.156 4.59 1 95.5 218 ILE B C 1
ATOM 4884 O O . ILE B 1 218 ? -4.844 16.547 5.211 1 95.5 218 ILE B O 1
ATOM 4888 N N . PHE B 1 219 ? -3.752 18.438 4.758 1 97.38 219 PHE B N 1
ATOM 4889 C CA . PHE B 1 219 ? -4.508 19.234 5.723 1 97.38 219 PHE B CA 1
ATOM 4890 C C . PHE B 1 219 ? -5.992 19.234 5.379 1 97.38 219 PHE B C 1
ATOM 4892 O O . PHE B 1 219 ? -6.836 19.016 6.254 1 97.38 219 PHE B O 1
ATOM 4899 N N . ALA B 1 220 ? -6.312 19.438 4.117 1 95.81 220 ALA B N 1
ATOM 4900 C CA . ALA B 1 220 ? -7.703 19.391 3.678 1 95.81 220 ALA B CA 1
ATOM 4901 C C . ALA B 1 220 ? -8.328 18.031 3.98 1 95.81 220 ALA B C 1
ATOM 4903 O O . ALA B 1 220 ? -9.484 17.953 4.402 1 95.81 220 ALA B O 1
ATOM 4904 N N . GLU B 1 221 ? -7.562 17.078 3.787 1 92.12 221 GLU B N 1
ATOM 4905 C CA . GLU B 1 221 ? -8.062 15.734 4.035 1 92.12 221 GLU B CA 1
ATOM 4906 C C . GLU B 1 221 ? -8.266 15.484 5.523 1 92.12 221 GLU B C 1
ATOM 4908 O O . GLU B 1 221 ? -9.188 14.773 5.922 1 92.12 221 GLU B O 1
ATOM 4913 N N . LEU B 1 222 ? -7.363 15.969 6.328 1 94.19 222 LEU B N 1
ATOM 4914 C CA . LEU B 1 222 ? -7.523 15.844 7.773 1 94.19 222 LEU B CA 1
ATOM 4915 C C . LEU B 1 222 ? -8.789 16.562 8.234 1 94.19 222 LEU B C 1
ATOM 4917 O O . LEU B 1 222 ? -9.445 16.109 9.18 1 94.19 222 LEU B O 1
ATOM 4921 N N . ILE B 1 223 ? -9.109 17.609 7.582 1 94.94 223 ILE B N 1
ATOM 4922 C CA . ILE B 1 223 ? -10.289 18.391 7.938 1 94.94 223 ILE B CA 1
ATOM 4923 C C . ILE B 1 223 ? -11.547 17.656 7.5 1 94.94 223 ILE B C 1
ATOM 4925 O O . ILE B 1 223 ? -12.516 17.547 8.258 1 94.94 223 ILE B O 1
ATOM 4929 N N . THR B 1 224 ? -11.516 17.062 6.297 1 91.19 224 THR B N 1
ATOM 4930 C CA . THR B 1 224 ? -12.766 16.641 5.672 1 91.19 224 THR B CA 1
ATOM 4931 C C . THR B 1 224 ? -12.914 15.125 5.742 1 91.19 224 THR B C 1
ATOM 4933 O O . THR B 1 224 ? -14.016 14.594 5.555 1 91.19 224 THR B O 1
ATOM 4936 N N . GLY B 1 225 ? -11.805 14.492 5.871 1 86.31 225 GLY B N 1
ATOM 4937 C CA . GLY B 1 225 ? -11.828 13.039 5.824 1 86.31 225 GLY B CA 1
ATOM 4938 C C . GLY B 1 225 ? -11.734 12.492 4.414 1 86.31 225 GLY B C 1
ATOM 4939 O O . GLY B 1 225 ? -11.719 11.273 4.215 1 86.31 225 GLY B O 1
ATOM 4940 N N . LYS B 1 226 ? -11.648 13.445 3.449 1 80.75 226 LYS B N 1
ATOM 4941 C CA . LYS B 1 226 ? -11.586 13.039 2.049 1 80.75 226 LYS B CA 1
ATOM 4942 C C . LYS B 1 226 ? -10.578 13.883 1.274 1 80.75 226 LYS B C 1
ATOM 4944 O O . LYS B 1 226 ? -10.359 15.055 1.604 1 80.75 226 LYS B O 1
ATOM 4949 N N . ALA B 1 227 ? -10.078 13.211 0.253 1 81.69 227 ALA B N 1
ATOM 4950 C CA . ALA B 1 227 ? -9.156 13.969 -0.592 1 81.69 227 ALA B CA 1
ATOM 4951 C C . ALA B 1 227 ? -9.867 15.109 -1.304 1 81.69 227 ALA B C 1
ATOM 4953 O O . ALA B 1 227 ? -11 14.953 -1.768 1 81.69 227 ALA B O 1
ATOM 4954 N N . LEU B 1 228 ? -9.234 16.219 -1.382 1 83.38 228 LEU B N 1
ATOM 4955 C CA . LEU B 1 228 ? -9.82 17.406 -1.988 1 83.38 228 LEU B CA 1
ATOM 4956 C C . LEU B 1 228 ? -9.961 17.234 -3.498 1 83.38 228 LEU B C 1
ATOM 4958 O O . LEU B 1 228 ? -10.977 17.609 -4.078 1 83.38 228 LEU B O 1
ATOM 4962 N N . PHE B 1 229 ? -8.867 16.781 -4.09 1 75.5 229 PHE B N 1
ATOM 4963 C CA . PHE B 1 229 ? -8.844 16.625 -5.539 1 75.5 229 PHE B CA 1
ATOM 4964 C C . PHE B 1 229 ? -9.117 15.188 -5.945 1 75.5 229 PHE B C 1
ATOM 4966 O O . PHE B 1 229 ? -8.18 14.414 -6.156 1 75.5 229 PHE B O 1
ATOM 4973 N N . LYS B 1 230 ? -10.234 14.789 -5.469 1 61.69 230 LYS B N 1
ATOM 4974 C CA . LYS B 1 230 ? -10.57 13.398 -5.789 1 61.69 230 LYS B CA 1
ATOM 4975 C C . LYS B 1 230 ? -11.133 13.281 -7.203 1 61.69 230 LYS B C 1
ATOM 4977 O O . LYS B 1 230 ? -11.875 14.156 -7.652 1 61.69 230 LYS B O 1
ATOM 4982 N N . LEU B 1 231 ? -10.453 12.523 -7.977 1 47.78 231 LEU B N 1
ATOM 4983 C CA . LEU B 1 231 ? -11.078 12.258 -9.266 1 47.78 231 LEU B CA 1
ATOM 4984 C C . LEU B 1 231 ? -12.43 11.578 -9.086 1 47.78 231 LEU B C 1
ATOM 4986 O O . LEU B 1 231 ? -12.617 10.805 -8.141 1 47.78 231 LEU B O 1
ATOM 4990 N N . ASP B 1 232 ? -13.469 12.336 -9.227 1 41.56 232 ASP B N 1
ATOM 4991 C CA . ASP B 1 232 ? -14.859 11.945 -9.062 1 41.56 232 ASP B CA 1
ATOM 4992 C C . ASP B 1 232 ? -15.031 10.438 -9.203 1 41.56 232 ASP B C 1
ATOM 4994 O O . ASP B 1 232 ? -14.828 9.891 -10.289 1 41.56 232 ASP B O 1
ATOM 4998 N N . ASP B 1 233 ? -14.344 9.688 -8.469 1 38.59 233 ASP B N 1
ATOM 4999 C CA . ASP B 1 233 ? -14.898 8.344 -8.656 1 38.59 233 ASP B CA 1
ATOM 5000 C C . ASP B 1 233 ? -16.391 8.312 -8.352 1 38.59 233 ASP B C 1
ATOM 5002 O O . ASP B 1 233 ? -16.859 9.031 -7.465 1 38.59 233 ASP B O 1
ATOM 5006 N N . SER B 1 234 ? -17.078 8.305 -9.352 1 35.5 234 SER B N 1
ATOM 5007 C CA . SER B 1 234 ? -18.484 8.109 -9 1 35.5 234 SER B CA 1
ATOM 5008 C C . SER B 1 234 ? -18.625 7.5 -7.605 1 35.5 234 SER B C 1
ATOM 5010 O O . SER B 1 234 ? -19.625 7.727 -6.922 1 35.5 234 SER B O 1
ATOM 5012 N N . ASP B 1 235 ? -17.875 6.43 -7.43 1 36.5 235 ASP B N 1
ATOM 5013 C CA . ASP B 1 235 ? -18.203 5.594 -6.277 1 36.5 235 ASP B CA 1
ATOM 5014 C C . ASP B 1 235 ? -17.391 6.012 -5.051 1 36.5 235 ASP B C 1
ATOM 5016 O O . ASP B 1 235 ? -17.375 5.301 -4.043 1 36.5 235 ASP B O 1
ATOM 5020 N N . GLY B 1 236 ? -17.031 7.312 -4.996 1 35.41 236 GLY B N 1
ATOM 5021 C CA . GLY B 1 236 ? -16.453 7.863 -3.783 1 35.41 236 GLY B CA 1
ATOM 5022 C C . GLY B 1 236 ? -15.086 7.273 -3.461 1 35.41 236 GLY B C 1
ATOM 5023 O O . GLY B 1 236 ? -14.531 7.539 -2.395 1 35.41 236 GLY B O 1
ATOM 5024 N N . GLU B 1 237 ? -14.703 6.191 -3.953 1 35.72 237 GLU B N 1
ATOM 5025 C CA . GLU B 1 237 ? -13.414 5.621 -3.582 1 35.72 237 GLU B CA 1
ATOM 5026 C C . GLU B 1 237 ? -12.266 6.395 -4.223 1 35.72 237 GLU B C 1
ATOM 5028 O O . GLU B 1 237 ? -12.344 6.781 -5.391 1 35.72 237 GLU B O 1
ATOM 5033 N N . THR B 1 238 ? -11.641 7.203 -3.502 1 34.34 238 THR B N 1
ATOM 5034 C CA . THR B 1 238 ? -10.438 7.914 -3.93 1 34.34 238 THR B CA 1
ATOM 5035 C C . THR B 1 238 ? -9.57 7.027 -4.816 1 34.34 238 THR B C 1
ATOM 5037 O O . THR B 1 238 ? -9.078 5.988 -4.371 1 34.34 238 THR B O 1
ATOM 5040 N N . SER B 1 239 ? -9.945 6.949 -6.039 1 34.56 239 SER B N 1
ATOM 5041 C CA . SER B 1 239 ? -9.055 6.305 -6.996 1 34.56 239 SER B CA 1
ATOM 5042 C C . SER B 1 239 ? -7.672 6.953 -6.984 1 34.56 239 SER B C 1
ATOM 5044 O O . SER B 1 239 ? -7.555 8.18 -7.086 1 34.56 239 SER B O 1
ATOM 5046 N N . ILE B 1 240 ? -6.863 6.504 -6.141 1 34.75 240 ILE B N 1
ATOM 5047 C CA . ILE B 1 240 ? -5.469 6.93 -6.16 1 34.75 240 ILE B CA 1
ATOM 5048 C C . ILE B 1 240 ? -4.898 6.758 -7.566 1 34.75 240 ILE B C 1
ATOM 5050 O O . ILE B 1 240 ? -4.949 5.664 -8.133 1 34.75 240 ILE B O 1
ATOM 5054 N N . PHE B 1 241 ? -4.941 7.859 -8.344 1 34.47 241 PHE B N 1
ATOM 5055 C CA . PHE B 1 241 ? -4.262 7.887 -9.633 1 34.47 241 PHE B CA 1
ATOM 5056 C C . PHE B 1 241 ? -2.75 7.848 -9.445 1 34.47 241 PHE B C 1
ATOM 5058 O O . PHE B 1 241 ? -2.188 8.672 -8.727 1 34.47 241 PHE B O 1
ATOM 5065 N N . GLU B 1 242 ? -2.242 6.699 -9.422 1 35.38 242 GLU B N 1
ATOM 5066 C CA . GLU B 1 242 ? -0.783 6.719 -9.492 1 35.38 242 GLU B CA 1
ATOM 5067 C C . GLU B 1 242 ? -0.301 6.723 -10.945 1 35.38 242 GLU B C 1
ATOM 5069 O O . GLU B 1 242 ? -0.735 5.898 -11.75 1 35.38 242 GLU B O 1
ATOM 5074 N N . ILE B 1 243 ? -0.16 7.887 -11.633 1 35.94 243 ILE B N 1
ATOM 5075 C CA . ILE B 1 243 ? 0.404 7.938 -12.977 1 35.94 243 ILE B CA 1
ATOM 5076 C C . ILE B 1 243 ? 1.92 7.77 -12.906 1 35.94 243 ILE B C 1
ATOM 5078 O O . ILE B 1 243 ? 2.582 8.391 -12.07 1 35.94 243 ILE B O 1
ATOM 5082 N N . PRO B 1 244 ? 2.336 6.789 -13.531 1 35.75 244 PRO B N 1
ATOM 5083 C CA . PRO B 1 244 ? 3.799 6.781 -13.594 1 35.75 244 PRO B CA 1
ATOM 5084 C C . PRO B 1 244 ? 4.375 8.094 -14.117 1 35.75 244 PRO B C 1
ATOM 5086 O O . PRO B 1 244 ? 3.828 8.688 -15.047 1 35.75 244 PRO B O 1
ATOM 5089 N N . LEU B 1 245 ? 4.898 8.789 -13.352 1 34 245 LEU B N 1
ATOM 5090 C CA . LEU B 1 245 ? 5.559 10.016 -13.805 1 34 245 LEU B CA 1
ATOM 5091 C C . LEU B 1 245 ? 6.367 9.758 -15.07 1 34 245 LEU B C 1
ATOM 5093 O O . LEU B 1 245 ? 6.605 10.672 -15.859 1 34 245 LEU B O 1
ATOM 5097 N N . ASP B 1 246 ? 6.941 8.594 -15.219 1 32.59 246 ASP B N 1
ATOM 5098 C CA . ASP B 1 246 ? 7.77 8.469 -16.422 1 32.59 246 ASP B CA 1
ATOM 5099 C C . ASP B 1 246 ? 6.914 8.484 -17.688 1 32.59 246 ASP B C 1
ATOM 5101 O O . ASP B 1 246 ? 7.227 7.805 -18.656 1 32.59 246 ASP B O 1
ATOM 5105 N N . LEU B 1 247 ? 5.844 8.711 -17.609 1 32.69 247 LEU B N 1
ATOM 5106 C CA . LEU B 1 247 ? 5.176 8.945 -18.891 1 32.69 247 LEU B CA 1
ATOM 5107 C C . LEU B 1 247 ? 6.004 9.875 -19.766 1 32.69 247 LEU B C 1
ATOM 5109 O O . LEU B 1 247 ? 5.844 9.883 -20.984 1 32.69 247 LEU B O 1
ATOM 5113 N N . ARG B 1 248 ? 6.676 10.711 -19.156 1 33.25 248 ARG B N 1
ATOM 5114 C CA . ARG B 1 248 ? 7.504 11.539 -20.031 1 33.25 248 ARG B CA 1
ATOM 5115 C C . ARG B 1 248 ? 8.578 10.703 -20.719 1 33.25 248 ARG B C 1
ATOM 5117 O O . ARG B 1 248 ? 8.953 10.984 -21.859 1 33.25 248 ARG B O 1
ATOM 5124 N N . LEU B 1 249 ? 9.289 9.977 -19.891 1 31.94 249 LEU B N 1
ATOM 5125 C CA . LEU B 1 249 ? 10.32 9.219 -20.578 1 31.94 249 LEU B CA 1
ATOM 5126 C C . LEU B 1 249 ? 9.711 8.234 -21.562 1 31.94 249 LEU B C 1
ATOM 5128 O O . LEU B 1 249 ? 10.328 7.902 -22.578 1 31.94 249 LEU B O 1
ATOM 5132 N N . ALA B 1 250 ? 8.742 7.57 -21.016 1 31.14 250 ALA B N 1
ATOM 5133 C CA . ALA B 1 250 ? 8.125 6.719 -22.016 1 31.14 250 ALA B CA 1
ATOM 5134 C C . ALA B 1 250 ? 7.75 7.523 -23.266 1 31.14 250 ALA B C 1
ATOM 5136 O O . ALA B 1 250 ? 7.824 7.016 -24.391 1 31.14 250 ALA B O 1
ATOM 5137 N N . TYR B 1 251 ? 7.148 8.711 -22.891 1 31.8 251 TYR B N 1
ATOM 5138 C CA . TYR B 1 251 ? 6.746 9.406 -24.109 1 31.8 251 TYR B CA 1
ATOM 5139 C C . TYR B 1 251 ? 7.867 10.305 -24.609 1 31.8 251 TYR B C 1
ATOM 5141 O O . TYR B 1 251 ? 7.691 11.031 -25.594 1 31.8 251 TYR B O 1
ATOM 5149 N N . GLY B 1 252 ? 9.078 10.039 -24.422 1 30.62 252 GLY B N 1
ATOM 5150 C CA . GLY B 1 252 ? 10.102 10.914 -24.984 1 30.62 252 GLY B CA 1
ATOM 5151 C C . GLY B 1 252 ? 9.773 12.383 -24.828 1 30.62 252 GLY B C 1
ATOM 5152 O O . GLY B 1 252 ? 10.609 13.172 -24.375 1 30.62 252 GLY B O 1
ATOM 5153 N N . LYS B 1 253 ? 9.172 13.141 -25.891 1 31.19 253 LYS B N 1
ATOM 5154 C CA . LYS B 1 253 ? 8.922 14.57 -26.078 1 31.19 253 LYS B CA 1
ATOM 5155 C C . LYS B 1 253 ? 7.887 15.078 -25.078 1 31.19 253 LYS B C 1
ATOM 5157 O O . LYS B 1 253 ? 6.75 14.602 -25.047 1 31.19 253 LYS B O 1
ATOM 5162 N N . LEU B 1 254 ? 8.281 15.57 -23.828 1 35.75 254 LEU B N 1
ATOM 5163 C CA . LEU B 1 254 ? 7.516 16.312 -22.828 1 35.75 254 LEU B CA 1
ATOM 5164 C C . LEU B 1 254 ? 6.367 17.078 -23.484 1 35.75 254 LEU B C 1
ATOM 5166 O O . LEU B 1 254 ? 5.355 17.359 -22.844 1 35.75 254 LEU B O 1
ATOM 5170 N N . ASN B 1 255 ? 6.715 17.922 -24.406 1 33.91 255 ASN B N 1
ATOM 5171 C CA . ASN B 1 255 ? 5.918 19.062 -24.859 1 33.91 255 ASN B CA 1
ATOM 5172 C C . ASN B 1 255 ? 4.469 18.656 -25.109 1 33.91 255 ASN B C 1
ATOM 5174 O O . ASN B 1 255 ? 3.545 19.406 -24.781 1 33.91 255 ASN B O 1
ATOM 5178 N N . SER B 1 256 ? 4.27 18 -26.141 1 37.62 256 SER B N 1
ATOM 5179 C CA . SER B 1 256 ? 3.002 18.141 -26.844 1 37.62 256 SER B CA 1
ATOM 5180 C C . SER B 1 256 ? 1.898 17.344 -26.172 1 37.62 256 SER B C 1
ATOM 5182 O O . SER B 1 256 ? 0.719 17.688 -26.281 1 37.62 256 SER B O 1
ATOM 5184 N N . TYR B 1 257 ? 2.07 15.992 -25.703 1 39.31 257 TYR B N 1
ATOM 5185 C CA . TYR B 1 257 ? 0.821 15.289 -25.438 1 39.31 257 TYR B CA 1
ATOM 5186 C C . TYR B 1 257 ? 0.73 14.875 -23.969 1 39.31 257 TYR B C 1
ATOM 5188 O O . TYR B 1 257 ? 1.37 13.914 -23.547 1 39.31 257 TYR B O 1
ATOM 5196 N N . LEU B 1 258 ? 0.755 15.906 -23.047 1 49.53 258 LEU B N 1
ATOM 5197 C CA . LEU B 1 258 ? 0.283 15.5 -21.734 1 49.53 258 LEU B CA 1
ATOM 5198 C C . LEU B 1 258 ? -0.833 14.469 -21.844 1 49.53 258 LEU B C 1
ATOM 5200 O O . LEU B 1 258 ? -1.76 14.633 -22.641 1 49.53 258 LEU B O 1
ATOM 5204 N N . PRO B 1 259 ? -0.547 13.453 -21.156 1 54.44 259 PRO B N 1
ATOM 5205 C CA . PRO B 1 259 ? -1.672 12.508 -21.188 1 54.44 259 PRO B CA 1
ATOM 5206 C C . PRO B 1 259 ? -3.01 13.18 -20.891 1 54.44 259 PRO B C 1
ATOM 5208 O O . PRO B 1 259 ? -3.072 14.117 -20.078 1 54.44 259 PRO B O 1
ATOM 5211 N N . THR B 1 260 ? -3.875 13.008 -21.75 1 59 260 THR B N 1
ATOM 5212 C CA . THR B 1 260 ? -5.223 13.555 -21.625 1 59 260 THR B CA 1
ATOM 5213 C C . THR B 1 260 ? -5.699 13.477 -20.172 1 59 260 THR B C 1
ATOM 5215 O O . THR B 1 260 ? -6.375 14.391 -19.688 1 59 260 THR B O 1
ATOM 5218 N N . GLU B 1 261 ? -5.117 12.531 -19.422 1 57.41 261 GLU B N 1
ATOM 5219 C CA . GLU B 1 261 ? -5.555 12.336 -18.047 1 57.41 261 GLU B CA 1
ATOM 5220 C C . GLU B 1 261 ? -4.984 13.414 -17.125 1 57.41 261 GLU B C 1
ATOM 5222 O O . GLU B 1 261 ? -5.672 13.906 -16.219 1 57.41 261 GLU B O 1
ATOM 5227 N N . ILE B 1 262 ? -3.756 13.672 -17.406 1 63.62 262 ILE B N 1
ATOM 5228 C CA . ILE B 1 262 ? -3.121 14.703 -16.594 1 63.62 262 ILE B CA 1
ATOM 5229 C C . ILE B 1 262 ? -3.766 16.062 -16.891 1 63.62 262 ILE B C 1
ATOM 5231 O O . ILE B 1 262 ? -4.023 16.844 -15.969 1 63.62 262 ILE B O 1
ATOM 5235 N N . GLN B 1 263 ? -4.086 16.234 -18.141 1 66.06 263 GLN B N 1
ATOM 5236 C CA . GLN B 1 263 ? -4.723 17.5 -18.547 1 66.06 263 GLN B CA 1
ATOM 5237 C C . GLN B 1 263 ? -6.105 17.625 -17.906 1 66.06 263 GLN B C 1
ATOM 5239 O O . GLN B 1 263 ? -6.465 18.703 -17.422 1 66.06 263 GLN B O 1
ATOM 5244 N N . ASN B 1 264 ? -6.785 16.562 -17.953 1 66.12 264 ASN B N 1
ATOM 5245 C CA . ASN B 1 264 ? -8.125 16.578 -17.375 1 66.12 264 ASN B CA 1
ATOM 5246 C C . ASN B 1 264 ? -8.07 16.812 -15.867 1 66.12 264 ASN B C 1
ATOM 5248 O O . ASN B 1 264 ? -8.891 17.562 -15.32 1 66.12 264 ASN B O 1
ATOM 5252 N N . TYR B 1 265 ? -7.102 16.172 -15.258 1 70.75 265 TYR B N 1
ATOM 5253 C CA . TYR B 1 265 ? -6.949 16.344 -13.812 1 70.75 265 TYR B CA 1
ATOM 5254 C C . TYR B 1 265 ? -6.574 17.781 -13.484 1 70.75 265 TYR B C 1
ATOM 5256 O O . TYR B 1 265 ? -7.109 18.375 -12.539 1 70.75 265 TYR B O 1
ATOM 5264 N N . MET B 1 266 ? -5.734 18.297 -14.297 1 75.56 266 MET B N 1
ATOM 5265 C CA . MET B 1 266 ? -5.32 19.688 -14.102 1 75.56 266 MET B CA 1
ATOM 5266 C C . MET B 1 266 ? -6.504 20.641 -14.273 1 75.56 266 MET B C 1
ATOM 5268 O O . MET B 1 266 ? -6.648 21.594 -13.516 1 75.56 266 MET B O 1
ATOM 5272 N N . ASN B 1 267 ? -7.285 20.328 -15.234 1 76.19 267 ASN B N 1
ATOM 5273 C CA . ASN B 1 267 ? -8.453 21.156 -15.477 1 76.19 267 ASN B CA 1
ATOM 5274 C C . ASN B 1 267 ? -9.445 21.094 -14.312 1 76.19 267 ASN B C 1
ATOM 5276 O O . ASN B 1 267 ? -10.047 22.094 -13.945 1 76.19 267 ASN B O 1
ATOM 5280 N N . LEU B 1 268 ? -9.555 19.922 -13.781 1 74.44 268 LEU B N 1
ATOM 5281 C CA . LEU B 1 268 ? -10.414 19.75 -12.617 1 74.44 268 LEU B CA 1
ATOM 5282 C C . LEU B 1 268 ? -9.891 20.547 -11.43 1 74.44 268 LEU B C 1
ATOM 5284 O O . LEU B 1 268 ? -10.664 21.203 -10.734 1 74.44 268 LEU B O 1
ATOM 5288 N N . MET B 1 269 ? -8.641 20.484 -11.219 1 82.81 269 MET B N 1
ATOM 5289 C CA . MET B 1 269 ? -8.023 21.219 -10.117 1 82.81 269 MET B CA 1
ATOM 5290 C C . MET B 1 269 ? -8.219 22.719 -10.297 1 82.81 269 MET B C 1
ATOM 5292 O O . MET B 1 269 ? -8.617 23.406 -9.359 1 82.81 269 MET B O 1
ATOM 5296 N N . LYS B 1 270 ? -7.996 23.156 -11.539 1 86.5 270 LYS B N 1
ATOM 5297 C CA . LYS B 1 270 ? -8.141 24.578 -11.836 1 86.5 270 LYS B CA 1
ATOM 5298 C C . LYS B 1 270 ? -9.578 25.047 -11.641 1 86.5 270 LYS B C 1
ATOM 5300 O O . LYS B 1 270 ? -9.82 26.125 -11.086 1 86.5 270 LYS B O 1
ATOM 5305 N N . LYS B 1 271 ? -10.453 24.188 -12.117 1 85.88 271 LYS B N 1
ATOM 5306 C CA . LYS B 1 271 ? -11.867 24.516 -11.969 1 85.88 271 LYS B CA 1
ATOM 5307 C C . LYS B 1 271 ? -12.258 24.625 -10.492 1 85.88 271 LYS B C 1
ATOM 5309 O O . LYS B 1 271 ? -12.938 25.562 -10.094 1 85.88 271 LYS B O 1
ATOM 5314 N N . LEU B 1 272 ? -11.852 23.656 -9.758 1 87.38 272 LEU B N 1
ATOM 5315 C CA . LEU B 1 272 ? -12.172 23.656 -8.328 1 87.38 272 LEU B CA 1
ATOM 5316 C C . LEU B 1 272 ? -11.57 24.875 -7.641 1 87.38 272 LEU B C 1
ATOM 5318 O O . LEU B 1 272 ? -12.242 25.562 -6.867 1 87.38 272 LEU B O 1
ATOM 5322 N N . LEU B 1 273 ? -10.328 25.203 -7.949 1 92.5 273 LEU B N 1
ATOM 5323 C CA . LEU B 1 273 ? -9.586 26.234 -7.23 1 92.5 273 LEU B CA 1
ATOM 5324 C C . LEU B 1 273 ? -9.992 27.625 -7.707 1 92.5 273 LEU B C 1
ATOM 5326 O O . LEU B 1 273 ? -9.555 28.641 -7.141 1 92.5 273 LEU B O 1
ATOM 5330 N N . SER B 1 274 ? -10.766 27.656 -8.75 1 91.19 274 SER B N 1
ATOM 5331 C CA . SER B 1 274 ? -11.297 28.938 -9.219 1 91.19 274 SER B CA 1
ATOM 5332 C C . SER B 1 274 ? -12.484 29.391 -8.367 1 91.19 274 SER B C 1
ATOM 5334 O O . SER B 1 274 ? -12.891 30.547 -8.414 1 91.19 274 SER B O 1
ATOM 5336 N N . LYS B 1 275 ? -13.008 28.484 -7.59 1 92.31 275 LYS B N 1
ATOM 5337 C CA . LYS B 1 275 ? -14.133 28.812 -6.719 1 92.31 275 LYS B CA 1
ATOM 5338 C C . LYS B 1 275 ? -13.656 29.453 -5.414 1 92.31 275 LYS B C 1
ATOM 5340 O O . LYS B 1 275 ? -12.469 29.375 -5.078 1 92.31 275 LYS B O 1
ATOM 5345 N N . HIS B 1 276 ? -14.656 30.047 -4.754 1 93.69 276 HIS B N 1
ATOM 5346 C CA . HIS B 1 276 ? -14.359 30.562 -3.42 1 93.69 276 HIS B CA 1
ATOM 5347 C C . HIS B 1 276 ? -14.188 29.422 -2.42 1 93.69 276 HIS B C 1
ATOM 5349 O O . HIS B 1 276 ? -14.93 28.438 -2.471 1 93.69 276 HIS B O 1
ATOM 5355 N N . TRP B 1 277 ? -13.312 29.547 -1.513 1 95.69 277 TRP B N 1
ATOM 5356 C CA . TRP B 1 277 ? -12.961 28.469 -0.598 1 95.69 277 TRP B CA 1
ATOM 5357 C C . TRP B 1 277 ? -14.133 28.141 0.328 1 95.69 277 TRP B C 1
ATOM 5359 O O . TRP B 1 277 ? -14.195 27.047 0.89 1 95.69 277 TRP B O 1
ATOM 5369 N N . ASP B 1 278 ? -15.078 29.078 0.515 1 94.12 278 ASP B N 1
ATOM 5370 C CA . ASP B 1 278 ? -16.297 28.781 1.267 1 94.12 278 ASP B CA 1
ATOM 5371 C C . ASP B 1 278 ? -17.156 27.75 0.537 1 94.12 278 ASP B C 1
ATOM 5373 O O . ASP B 1 278 ? -17.938 27.031 1.16 1 94.12 278 ASP B O 1
ATOM 5377 N N . GLU B 1 279 ? -16.953 27.766 -0.775 1 92.44 279 GLU B N 1
ATOM 5378 C CA . GLU B 1 279 ? -17.672 26.781 -1.583 1 92.44 279 GLU B CA 1
ATOM 5379 C C . GLU B 1 279 ? -16.922 25.453 -1.625 1 92.44 279 GLU B C 1
ATOM 5381 O O . GLU B 1 279 ? -17.531 24.375 -1.564 1 92.44 279 GLU B O 1
ATOM 5386 N N . ILE B 1 280 ? -15.617 25.609 -1.74 1 91.44 280 ILE B N 1
ATOM 5387 C CA . ILE B 1 280 ? -14.789 24.406 -1.798 1 91.44 280 ILE B CA 1
ATOM 5388 C C . ILE B 1 280 ? -14.898 23.641 -0.482 1 91.44 280 ILE B C 1
ATOM 5390 O O . ILE B 1 280 ? -15.062 22.422 -0.482 1 91.44 280 ILE B O 1
ATOM 5394 N N . LEU B 1 281 ? -14.742 24.328 0.592 1 94.31 281 LEU B N 1
ATOM 5395 C CA . LEU B 1 281 ? -14.812 23.781 1.941 1 94.31 281 LEU B CA 1
ATOM 5396 C C . LEU B 1 281 ? -15.867 24.5 2.771 1 94.31 281 LEU B C 1
ATOM 5398 O O . LEU B 1 281 ? -15.523 25.328 3.631 1 94.31 281 LEU B O 1
ATOM 5402 N N . SER B 1 282 ? -17.125 24.109 2.525 1 93.69 282 SER B N 1
ATOM 5403 C CA . SER B 1 282 ? -18.219 24.703 3.277 1 93.69 282 SER B CA 1
ATOM 5404 C C . SER B 1 282 ? -18.172 24.281 4.742 1 93.69 282 SER B C 1
ATOM 5406 O O . SER B 1 282 ? -17.469 23.344 5.102 1 93.69 282 SER B O 1
ATOM 5408 N N . ASP B 1 283 ? -18.906 24.922 5.625 1 93.69 283 ASP B N 1
ATOM 5409 C CA . ASP B 1 283 ? -18.859 24.703 7.066 1 93.69 283 ASP B CA 1
ATOM 5410 C C . ASP B 1 283 ? -19.203 23.25 7.418 1 93.69 283 ASP B C 1
ATOM 5412 O O . ASP B 1 283 ? -18.656 22.688 8.367 1 93.69 283 ASP B O 1
ATOM 5416 N N . ASP B 1 284 ? -20.016 22.641 6.594 1 90.31 284 ASP B N 1
ATOM 5417 C CA . ASP B 1 284 ? -20.5 21.297 6.887 1 90.31 284 ASP B CA 1
ATOM 5418 C C . ASP B 1 284 ? -19.422 20.25 6.637 1 90.31 284 ASP B C 1
ATOM 5420 O O . ASP B 1 284 ? -19.547 19.109 7.07 1 90.31 284 ASP B O 1
ATOM 5424 N N . LYS B 1 285 ? -18.359 20.688 5.965 1 90.81 285 LYS B N 1
ATOM 5425 C CA . LYS B 1 285 ? -17.281 19.75 5.664 1 90.81 285 LYS B CA 1
ATOM 5426 C C . LYS B 1 285 ? -16.266 19.703 6.801 1 90.81 285 LYS B C 1
ATOM 5428 O O . LYS B 1 285 ? -15.383 18.844 6.82 1 90.81 285 LYS B O 1
ATOM 5433 N N . PHE B 1 286 ? -16.422 20.703 7.719 1 93.38 286 PHE B N 1
ATOM 5434 C CA . PHE B 1 286 ? -15.555 20.719 8.891 1 93.38 286 PHE B CA 1
ATOM 5435 C C . PHE B 1 286 ? -16.141 19.859 10.008 1 93.38 286 PHE B C 1
ATOM 5437 O O . PHE B 1 286 ? -17.344 19.625 10.055 1 93.38 286 PHE B O 1
ATOM 5444 N N . PRO B 1 287 ? -15.211 19.375 10.852 1 91.12 287 PRO B N 1
ATOM 5445 C CA . PRO B 1 287 ? -15.758 18.719 12.047 1 91.12 287 PRO B CA 1
ATOM 5446 C C . PRO B 1 287 ? -16.688 19.641 12.836 1 91.12 287 PRO B C 1
ATOM 5448 O O . PRO B 1 287 ? -16.469 20.844 12.898 1 91.12 287 PRO B O 1
ATOM 5451 N N . THR B 1 288 ? -17.766 19.125 13.414 1 85.38 288 THR B N 1
ATOM 5452 C CA . THR B 1 288 ? -18.859 19.875 14.008 1 85.38 288 THR B CA 1
ATOM 5453 C C . THR B 1 288 ? -18.375 20.688 15.203 1 85.38 288 THR B C 1
ATOM 5455 O O . THR B 1 288 ? -18.922 21.75 15.492 1 85.38 288 THR B O 1
ATOM 5458 N N . ASP B 1 289 ? -17.375 20.391 15.844 1 85.81 289 ASP B N 1
ATOM 5459 C CA . ASP B 1 289 ? -17 21.016 17.109 1 85.81 289 ASP B CA 1
ATOM 5460 C C . ASP B 1 289 ? -15.93 22.078 16.891 1 85.81 289 ASP B C 1
ATOM 5462 O O . ASP B 1 289 ? -15.383 22.625 17.859 1 85.81 289 ASP B O 1
ATOM 5466 N N . MET B 1 290 ? -15.797 22.516 15.641 1 90.62 290 MET B N 1
ATOM 5467 C CA . MET B 1 290 ? -14.75 23.5 15.391 1 90.62 290 MET B CA 1
ATOM 5468 C C . MET B 1 290 ? -15.297 24.922 15.5 1 90.62 290 MET B C 1
ATOM 5470 O O . MET B 1 290 ? -16.453 25.172 15.164 1 90.62 290 MET B O 1
ATOM 5474 N N . GLN B 1 291 ? -14.469 25.844 15.953 1 89.94 291 GLN B N 1
ATOM 5475 C CA . GLN B 1 291 ? -14.852 27.25 16.094 1 89.94 291 GLN B CA 1
ATOM 5476 C C . GLN B 1 291 ? -14.906 27.938 14.734 1 89.94 291 GLN B C 1
ATOM 5478 O O . GLN B 1 291 ? -14.125 27.625 13.836 1 89.94 291 GLN B O 1
ATOM 5483 N N . SER B 1 292 ? -15.727 28.891 14.656 1 90.94 292 SER B N 1
ATOM 5484 C CA . SER B 1 292 ? -15.93 29.625 13.406 1 90.94 292 SER B CA 1
ATOM 5485 C C . SER B 1 292 ? -14.641 30.281 12.93 1 90.94 292 SER B C 1
ATOM 5487 O O . SER B 1 292 ? -14.328 30.25 11.734 1 90.94 292 SER B O 1
ATOM 5489 N N . LYS B 1 293 ? -13.945 30.859 13.859 1 92.06 293 LYS B N 1
ATOM 5490 C CA . LYS B 1 293 ? -12.688 31.516 13.508 1 92.06 293 LYS B CA 1
ATOM 5491 C C . LYS B 1 293 ? -11.688 30.516 12.93 1 92.06 293 LYS B C 1
ATOM 5493 O O . LYS B 1 293 ? -10.945 30.844 12 1 92.06 293 LYS B O 1
ATOM 5498 N N . SER B 1 294 ? -11.695 29.312 13.445 1 92.94 294 SER B N 1
ATOM 5499 C CA . SER B 1 294 ? -10.812 28.266 12.961 1 92.94 294 SER B CA 1
ATOM 5500 C C . SER B 1 294 ? -11.172 27.859 11.531 1 92.94 294 SER B C 1
ATOM 5502 O O . SER B 1 294 ? -10.289 27.578 10.719 1 92.94 294 SER B O 1
ATOM 5504 N N . LEU B 1 295 ? -12.43 27.859 11.242 1 95.75 295 LEU B N 1
ATOM 5505 C CA . LEU B 1 295 ? -12.875 27.516 9.898 1 95.75 295 LEU B CA 1
ATOM 5506 C C . LEU B 1 295 ? -12.359 28.516 8.883 1 95.75 295 LEU B C 1
ATOM 5508 O O . LEU B 1 295 ? -11.805 28.141 7.848 1 95.75 295 LEU B O 1
ATOM 5512 N N . GLN B 1 296 ? -12.547 29.781 9.227 1 95.56 296 GLN B N 1
ATOM 5513 C CA . GLN B 1 296 ? -12.133 30.859 8.328 1 95.56 296 GLN B CA 1
ATOM 5514 C C . GLN B 1 296 ? -10.625 30.828 8.109 1 95.56 296 GLN B C 1
ATOM 5516 O O . GLN B 1 296 ? -10.164 30.969 6.977 1 95.56 296 GLN B O 1
ATOM 5521 N N . ASN B 1 297 ? -9.914 30.688 9.203 1 96.31 297 ASN B N 1
ATOM 5522 C CA . ASN B 1 297 ? -8.453 30.672 9.109 1 96.31 297 ASN B CA 1
ATOM 5523 C C . ASN B 1 297 ? -7.961 29.453 8.336 1 96.31 297 ASN B C 1
ATOM 5525 O O . ASN B 1 297 ? -6.977 29.547 7.594 1 96.31 297 ASN B O 1
ATOM 5529 N N . ALA B 1 298 ? -8.602 28.312 8.539 1 97.25 298 ALA B N 1
ATOM 5530 C CA . ALA B 1 298 ? -8.227 27.109 7.812 1 97.25 298 ALA B CA 1
ATOM 5531 C C . ALA B 1 298 ? -8.406 27.297 6.309 1 97.25 298 ALA B C 1
ATOM 5533 O O . ALA B 1 298 ? -7.523 26.938 5.523 1 97.25 298 ALA B O 1
ATOM 5534 N N . ARG B 1 299 ? -9.508 27.859 5.934 1 97.62 299 ARG B N 1
ATOM 5535 C CA . ARG B 1 299 ? -9.773 28.141 4.523 1 97.62 299 ARG B CA 1
ATOM 5536 C C . ARG B 1 299 ? -8.727 29.078 3.943 1 97.62 299 ARG B C 1
ATOM 5538 O O . ARG B 1 299 ? -8.242 28.875 2.832 1 97.62 299 ARG B O 1
ATOM 5545 N N . ASP B 1 300 ? -8.422 30.078 4.691 1 97.62 300 ASP B N 1
ATOM 5546 C CA . ASP B 1 300 ? -7.453 31.062 4.238 1 97.62 300 ASP B CA 1
ATOM 5547 C C . ASP B 1 300 ? -6.078 30.438 4.043 1 97.62 300 ASP B C 1
ATOM 5549 O O . ASP B 1 300 ? -5.418 30.672 3.027 1 97.62 300 ASP B O 1
ATOM 5553 N N . LEU B 1 301 ? -5.699 29.688 4.996 1 98 301 LEU B N 1
ATOM 5554 C CA . LEU B 1 301 ? -4.402 29.016 4.906 1 98 301 LEU B CA 1
ATOM 5555 C C . LEU B 1 301 ? -4.359 28.094 3.699 1 98 301 LEU B C 1
ATOM 5557 O O . LEU B 1 301 ? -3.396 28.109 2.928 1 98 301 LEU B O 1
ATOM 5561 N N . LEU B 1 302 ? -5.383 27.266 3.51 1 98.25 302 LEU B N 1
ATOM 5562 C CA . LEU B 1 302 ? -5.461 26.344 2.383 1 98.25 302 LEU B CA 1
ATOM 5563 C C . LEU B 1 302 ? -5.398 27.109 1.059 1 98.25 302 LEU B C 1
ATOM 5565 O O . LEU B 1 302 ? -4.75 26.656 0.111 1 98.25 302 LEU B O 1
ATOM 5569 N N . SER B 1 303 ? -6.035 28.234 0.974 1 97.81 303 SER B N 1
ATOM 5570 C CA . SER B 1 303 ? -6.066 29.031 -0.25 1 97.81 303 SER B CA 1
ATOM 5571 C C . SER B 1 303 ? -4.672 29.531 -0.62 1 97.81 303 SER B C 1
ATOM 5573 O O . SER B 1 303 ? -4.406 29.828 -1.784 1 97.81 303 SER B O 1
ATOM 5575 N N . LYS B 1 304 ? -3.797 29.594 0.331 1 98.25 304 LYS B N 1
ATOM 5576 C CA . LYS B 1 304 ? -2.438 30.094 0.109 1 98.25 304 LYS B CA 1
ATOM 5577 C C . LYS B 1 304 ? -1.466 28.938 -0.103 1 98.25 304 LYS B C 1
ATOM 5579 O O . LYS B 1 304 ? -0.352 29.125 -0.593 1 98.25 304 LYS B O 1
ATOM 5584 N N . MET B 1 305 ? -1.882 27.75 0.309 1 98.38 305 MET B N 1
ATOM 5585 C CA . MET B 1 305 ? -1.064 26.562 0.103 1 98.38 305 MET B CA 1
ATOM 5586 C C . MET B 1 305 ? -1.354 25.922 -1.256 1 98.38 305 MET B C 1
ATOM 5588 O O . MET B 1 305 ? -0.445 25.422 -1.92 1 98.38 305 MET B O 1
ATOM 5592 N N . LEU B 1 306 ? -2.641 25.891 -1.596 1 96.94 306 LEU B N 1
ATOM 5593 C CA . LEU B 1 306 ? -3.096 25.219 -2.803 1 96.94 306 LEU B CA 1
ATOM 5594 C C . LEU B 1 306 ? -3.307 26.203 -3.939 1 96.94 306 LEU B C 1
ATOM 5596 O O . LEU B 1 306 ? -4.434 26.406 -4.395 1 96.94 306 LEU B O 1
ATOM 5600 N N . VAL B 1 307 ? -2.195 26.734 -4.402 1 96.06 307 VAL B N 1
ATOM 5601 C CA . VAL B 1 307 ? -2.123 27.672 -5.512 1 96.06 307 VAL B CA 1
ATOM 5602 C C . VAL B 1 307 ? -1.383 27.047 -6.688 1 96.06 307 VAL B C 1
ATOM 5604 O O . VAL B 1 307 ? -0.279 26.516 -6.523 1 96.06 307 VAL B O 1
ATOM 5607 N N . ILE B 1 308 ? -1.956 27.125 -7.797 1 92.69 308 ILE B N 1
ATOM 5608 C CA . ILE B 1 308 ? -1.392 26.469 -8.969 1 92.69 308 ILE B CA 1
ATOM 5609 C C . ILE B 1 308 ? -0.015 27.047 -9.281 1 92.69 308 ILE B C 1
ATOM 5611 O O . ILE B 1 308 ? 0.938 26.312 -9.531 1 92.69 308 ILE B O 1
ATOM 5615 N N . ASP B 1 309 ? 0.076 28.391 -9.227 1 92.25 309 ASP B N 1
ATOM 5616 C CA . ASP B 1 309 ? 1.359 29.047 -9.438 1 92.25 309 ASP B CA 1
ATOM 5617 C C . ASP B 1 309 ? 2.26 28.906 -8.219 1 92.25 309 ASP B C 1
ATOM 5619 O O . ASP B 1 309 ? 2.047 29.578 -7.199 1 92.25 309 ASP B O 1
ATOM 5623 N N . SER B 1 310 ? 3.266 28.156 -8.312 1 92.31 310 SER B N 1
ATOM 5624 C CA . SER B 1 310 ? 4.117 27.828 -7.172 1 92.31 310 SER B CA 1
ATOM 5625 C C . SER B 1 310 ? 4.773 29.078 -6.594 1 92.31 310 SER B C 1
ATOM 5627 O O . SER B 1 310 ? 5.098 29.125 -5.406 1 92.31 310 SER B O 1
ATOM 5629 N N . GLU B 1 311 ? 4.969 30.109 -7.371 1 93.06 311 GLU B N 1
ATOM 5630 C CA . GLU B 1 311 ? 5.617 31.328 -6.906 1 93.06 311 GLU B CA 1
ATOM 5631 C C . GLU B 1 311 ? 4.723 32.094 -5.938 1 93.06 311 GLU B C 1
ATOM 5633 O O . GLU B 1 311 ? 5.211 32.875 -5.113 1 93.06 311 GLU B O 1
ATOM 5638 N N . LYS B 1 312 ? 3.518 31.891 -6.043 1 96.44 312 LYS B N 1
ATOM 5639 C CA . LYS B 1 312 ? 2.559 32.594 -5.199 1 96.44 312 LYS B CA 1
ATOM 5640 C C . LYS B 1 312 ? 2.182 31.766 -3.977 1 96.44 312 LYS B C 1
ATOM 5642 O O . LYS B 1 312 ? 1.42 32.219 -3.121 1 96.44 312 LYS B O 1
ATOM 5647 N N . ARG B 1 313 ? 2.721 30.547 -3.906 1 96.75 313 ARG B N 1
ATOM 5648 C CA . ARG B 1 313 ? 2.42 29.656 -2.793 1 96.75 313 ARG B CA 1
ATOM 5649 C C . ARG B 1 313 ? 3.221 30.047 -1.553 1 96.75 313 ARG B C 1
ATOM 5651 O O . ARG B 1 313 ? 4.383 30.438 -1.655 1 96.75 313 ARG B O 1
ATOM 5658 N N . LEU B 1 314 ? 2.668 29.828 -0.403 1 96.69 314 LEU B N 1
ATOM 5659 C CA . LEU B 1 314 ? 3.361 30.078 0.856 1 96.69 314 LEU B CA 1
ATOM 5660 C C . LEU B 1 314 ? 4.582 29.172 0.994 1 96.69 314 LEU B C 1
ATOM 5662 O O . LEU B 1 314 ? 4.613 28.078 0.438 1 96.69 314 LEU B O 1
ATOM 5666 N N . SER B 1 315 ? 5.531 29.719 1.685 1 96.25 315 SER B N 1
ATOM 5667 C CA . SER B 1 315 ? 6.59 28.859 2.195 1 96.25 315 SER B CA 1
ATOM 5668 C C . SER B 1 315 ? 6.18 28.188 3.502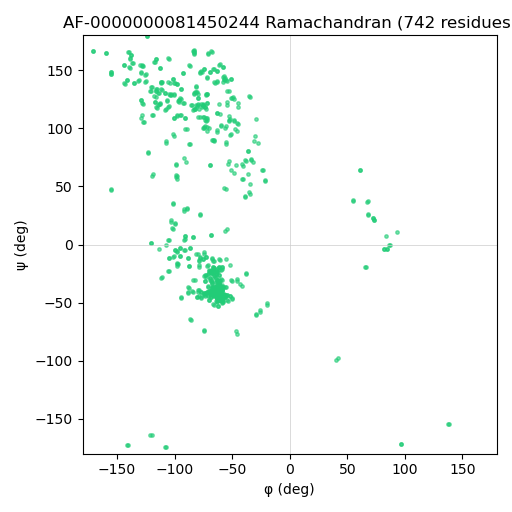 1 96.25 315 SER B C 1
ATOM 5670 O O . SER B 1 315 ? 5.176 28.562 4.113 1 96.25 315 SER B O 1
ATOM 5672 N N . ALA B 1 316 ? 6.953 27.203 3.883 1 96.5 316 ALA B N 1
ATOM 5673 C CA . ALA B 1 316 ? 6.676 26.562 5.168 1 96.5 316 ALA B CA 1
ATOM 5674 C C . ALA B 1 316 ? 6.773 27.562 6.312 1 96.5 316 ALA B C 1
ATOM 5676 O O . ALA B 1 316 ? 5.934 27.562 7.219 1 96.5 316 ALA B O 1
ATOM 5677 N N . LYS B 1 317 ? 7.758 28.406 6.254 1 94.12 317 LYS B N 1
ATOM 5678 C CA . LYS B 1 317 ? 7.957 29.438 7.277 1 94.12 317 LYS B CA 1
ATOM 5679 C C . LYS B 1 317 ? 6.762 30.375 7.344 1 94.12 317 LYS B C 1
ATOM 5681 O O . LYS B 1 317 ? 6.289 30.719 8.43 1 94.12 317 LYS B O 1
ATOM 5686 N N . GLU B 1 318 ? 6.355 30.828 6.184 1 96 318 GLU B N 1
ATOM 5687 C CA . GLU B 1 318 ? 5.195 31.719 6.125 1 96 318 GLU B CA 1
ATOM 5688 C C . GLU B 1 318 ? 3.943 31.016 6.652 1 96 318 GLU B C 1
ATOM 5690 O O . GLU B 1 318 ? 3.133 31.641 7.352 1 96 318 GLU B O 1
ATOM 5695 N N . ALA B 1 319 ? 3.754 29.75 6.293 1 97 319 ALA B N 1
ATOM 5696 C CA . ALA B 1 319 ? 2.602 28.984 6.762 1 97 319 ALA B CA 1
ATOM 5697 C C . ALA B 1 319 ? 2.592 28.875 8.281 1 97 319 ALA B C 1
ATOM 5699 O O . ALA B 1 319 ? 1.536 28.984 8.914 1 97 319 ALA B O 1
ATOM 5700 N N . LEU B 1 320 ? 3.762 28.703 8.93 1 94.81 320 LEU B N 1
ATOM 5701 C CA . LEU B 1 320 ? 3.896 28.562 10.375 1 94.81 320 LEU B CA 1
ATOM 5702 C C . LEU B 1 320 ? 3.523 29.859 11.086 1 94.81 320 LEU B C 1
ATOM 5704 O O . LEU B 1 320 ? 3.209 29.844 12.273 1 94.81 320 LEU B O 1
ATOM 5708 N N . LYS B 1 321 ? 3.527 30.984 10.398 1 93.81 321 LYS B N 1
ATOM 5709 C CA . LYS B 1 321 ? 3.199 32.281 10.977 1 93.81 321 LYS B CA 1
ATOM 5710 C C . LYS B 1 321 ? 1.748 32.656 10.695 1 93.81 321 LYS B C 1
ATOM 5712 O O . LYS B 1 321 ? 1.277 33.719 11.133 1 93.81 321 LYS B O 1
ATOM 5717 N N . HIS B 1 322 ? 1.132 31.875 9.93 1 95.81 322 HIS B N 1
ATOM 5718 C CA . HIS B 1 322 ? -0.252 32.156 9.57 1 95.81 322 HIS B CA 1
ATOM 5719 C C . HIS B 1 322 ? -1.15 32.188 10.797 1 95.81 322 HIS B C 1
ATOM 5721 O O . HIS B 1 322 ? -0.895 31.469 11.781 1 95.81 322 HIS B O 1
ATOM 5727 N N . ALA B 1 323 ? -2.252 32.875 10.742 1 94.25 323 ALA B N 1
ATOM 5728 C CA . ALA B 1 323 ? -3.182 33.094 11.852 1 94.25 323 ALA B CA 1
ATOM 5729 C C . ALA B 1 323 ? -3.762 31.781 12.352 1 94.25 323 ALA B C 1
ATOM 5731 O O . ALA B 1 323 ? -4.086 31.641 13.539 1 94.25 323 ALA B O 1
ATOM 5732 N N . TYR B 1 324 ? -3.914 30.766 11.484 1 94.94 324 TYR B N 1
ATOM 5733 C CA . TYR B 1 324 ? -4.43 29.469 11.906 1 94.94 324 TYR B CA 1
ATOM 5734 C C . TYR B 1 324 ? -3.535 28.844 12.977 1 94.94 324 TYR B C 1
ATOM 5736 O O . TYR B 1 324 ? -4.02 28.156 13.875 1 94.94 324 TYR B O 1
ATOM 5744 N N . LEU B 1 325 ? -2.223 29.047 12.875 1 92.38 325 LEU B N 1
ATOM 5745 C CA . LEU B 1 325 ? -1.263 28.406 13.766 1 92.38 325 LEU B CA 1
ATOM 5746 C C . LEU B 1 325 ? -0.798 29.375 14.852 1 92.38 325 LEU B C 1
ATOM 5748 O O . LEU B 1 325 ? 0.003 29.016 15.711 1 92.38 325 LEU B O 1
ATOM 5752 N N . TYR B 1 326 ? -1.069 30.656 14.812 1 77.44 326 TYR B N 1
ATOM 5753 C CA . TYR B 1 326 ? -0.66 31.641 15.805 1 77.44 326 TYR B CA 1
ATOM 5754 C C . TYR B 1 326 ? -1.555 31.578 17.031 1 77.44 326 TYR B C 1
ATOM 5756 O O . TYR B 1 326 ? -1.158 32 18.125 1 77.44 326 TYR B O 1
ATOM 5764 N N . ARG B 1 327 ? -2.623 31 16.875 1 61.12 327 ARG B N 1
ATOM 5765 C CA . ARG B 1 327 ? -3.59 31.062 17.953 1 61.12 327 ARG B CA 1
ATOM 5766 C C . ARG B 1 327 ? -3.051 30.359 19.203 1 61.12 327 ARG B C 1
ATOM 5768 O O . ARG B 1 327 ? -3.408 30.719 20.328 1 61.12 327 ARG B O 1
ATOM 5775 N N . PHE B 1 328 ? -2.289 29.266 18.922 1 58 328 PHE B N 1
ATOM 5776 C CA . PHE B 1 328 ? -1.881 28.5 20.094 1 58 328 PHE B CA 1
ATOM 5777 C C . PHE B 1 328 ? -0.437 28.812 20.469 1 58 328 PHE B C 1
ATOM 5779 O O . PHE B 1 328 ? 0.421 28.938 19.594 1 58 328 PHE B O 1
ATOM 5786 N N . ASP B 1 329 ? -0.236 29.766 21.422 1 51.81 329 ASP B N 1
ATOM 5787 C CA . ASP B 1 329 ? 1.036 30.25 21.969 1 51.81 329 ASP B CA 1
ATOM 5788 C C . ASP B 1 329 ? 2.025 29.094 22.141 1 51.81 329 ASP B C 1
ATOM 5790 O O . ASP B 1 329 ? 2.059 28.438 23.188 1 51.81 329 ASP B O 1
ATOM 5794 N N . TYR B 1 330 ? 2.117 28.25 21.281 1 50.25 330 TYR B N 1
ATOM 5795 C CA . TYR B 1 330 ? 3.129 27.266 21.656 1 50.25 330 TYR B CA 1
ATOM 5796 C C . TYR B 1 330 ? 4.531 27.844 21.516 1 50.25 330 TYR B C 1
ATOM 5798 O O . TYR B 1 330 ? 4.812 28.562 20.562 1 50.25 330 TYR B O 1
ATOM 5806 N N . SER B 1 331 ? 5.141 28.125 22.656 1 46.31 331 SER B N 1
ATOM 5807 C CA . SER B 1 331 ? 6.539 28.5 22.797 1 46.31 331 SER B CA 1
ATOM 5808 C C . SER B 1 331 ? 7.402 27.875 21.703 1 46.31 331 SER B C 1
ATOM 5810 O O . SER B 1 331 ? 7.23 26.703 21.375 1 46.31 331 SER B O 1
ATOM 5812 N N . GLU B 1 332 ? 7.836 28.688 20.797 1 48.09 332 GLU B N 1
ATOM 5813 C CA . GLU B 1 332 ? 8.82 28.422 19.75 1 48.09 332 GLU B CA 1
ATOM 5814 C C . GLU B 1 332 ? 9.898 27.453 20.234 1 48.09 332 GLU B C 1
ATOM 5816 O O . GLU B 1 332 ? 10.758 27.828 21.031 1 48.09 332 GLU B O 1
ATOM 5821 N N . ASN B 1 333 ? 9.641 26.375 20.75 1 45.59 333 ASN B N 1
ATOM 5822 C CA . ASN B 1 333 ? 10.898 25.656 20.922 1 45.59 333 ASN B CA 1
ATOM 5823 C C . ASN B 1 333 ? 11.75 25.703 19.656 1 45.59 333 ASN B C 1
ATOM 5825 O O . ASN B 1 333 ? 11.438 25.031 18.656 1 45.59 333 ASN B O 1
ATOM 5829 N N . ILE B 1 334 ? 12.203 26.891 19.406 1 45.56 334 ILE B N 1
ATOM 5830 C CA . ILE B 1 334 ? 13.242 27.062 18.391 1 45.56 334 ILE B CA 1
ATOM 5831 C C . ILE B 1 334 ? 14.281 25.953 18.516 1 45.56 334 ILE B C 1
ATOM 5833 O O . ILE B 1 334 ? 15.008 25.891 19.516 1 45.56 334 ILE B O 1
ATOM 5837 N N . HIS B 1 335 ? 13.922 24.859 18.219 1 48.03 335 HIS B N 1
ATOM 5838 C CA . HIS B 1 335 ? 15 23.859 18.203 1 48.03 335 HIS B CA 1
ATOM 5839 C C . HIS B 1 335 ? 16.234 24.391 17.469 1 48.03 335 HIS B C 1
ATOM 5841 O O . HIS B 1 335 ? 16.109 24.969 16.391 1 48.03 335 HIS B O 1
ATOM 5847 N N . ASN B 1 336 ? 17.156 24.875 18.219 1 48.88 336 ASN B N 1
ATOM 5848 C CA . ASN B 1 336 ? 18.5 25.094 17.688 1 48.88 336 ASN B CA 1
ATOM 5849 C C . ASN B 1 336 ? 18.953 23.938 16.797 1 48.88 336 ASN B C 1
ATOM 5851 O O . ASN B 1 336 ? 19.609 23.016 17.25 1 48.88 336 ASN B O 1
ATOM 5855 N N . GLU B 1 337 ? 18.109 23.734 15.805 1 59.12 337 GLU B N 1
ATOM 5856 C CA . GLU B 1 337 ? 18.422 22.562 14.984 1 59.12 337 GLU B CA 1
ATOM 5857 C C . GLU B 1 337 ? 19.531 22.875 13.984 1 59.12 337 GLU B C 1
ATOM 5859 O O . GLU B 1 337 ? 19.609 23.984 13.453 1 59.12 337 GLU B O 1
ATOM 5864 N N . THR B 1 338 ? 20.688 22.312 14.188 1 63.97 338 THR B N 1
ATOM 5865 C CA . THR B 1 338 ? 21.75 22.359 13.195 1 63.97 338 THR B CA 1
ATOM 5866 C C . THR B 1 338 ? 21.25 21.891 11.836 1 63.97 338 THR B C 1
ATOM 5868 O O . THR B 1 338 ? 20.656 20.828 11.727 1 63.97 338 THR B O 1
ATOM 5871 N N . TYR B 1 339 ? 21.156 22.969 10.984 1 66.5 339 TYR B N 1
ATOM 5872 C CA . TYR B 1 339 ? 20.797 22.625 9.617 1 66.5 339 TYR B CA 1
ATOM 5873 C C . TYR B 1 339 ? 21.984 22.062 8.852 1 66.5 339 TYR B C 1
ATOM 5875 O O . TYR B 1 339 ? 23.125 22.516 9.039 1 66.5 339 TYR B O 1
ATOM 5883 N N . PHE B 1 340 ? 21.734 20.797 8.383 1 68.06 340 PHE B N 1
ATOM 5884 C CA . PHE B 1 340 ? 22.734 20.203 7.523 1 68.06 340 PHE B CA 1
ATOM 5885 C C . PHE B 1 340 ? 22.391 20.422 6.055 1 68.06 340 PHE B C 1
ATOM 5887 O O . PHE B 1 340 ? 21.234 20.375 5.672 1 68.06 340 PHE B O 1
ATOM 5894 N N . LYS B 1 341 ? 23.406 20.969 5.48 1 67.94 341 LYS B N 1
ATOM 5895 C CA . LYS B 1 341 ? 23.172 21.141 4.047 1 67.94 341 LYS B CA 1
ATOM 5896 C C . LYS B 1 341 ? 23.516 19.859 3.283 1 67.94 341 LYS B C 1
ATOM 5898 O O . LYS B 1 341 ? 24.594 19.312 3.438 1 67.94 341 LYS B O 1
ATOM 5903 N N . TYR B 1 342 ? 22.594 19.281 2.701 1 68.75 342 TYR B N 1
ATOM 5904 C CA . TYR B 1 342 ? 22.766 18.141 1.823 1 68.75 342 TYR B CA 1
ATOM 5905 C C . TYR B 1 342 ? 23.797 18.438 0.735 1 68.75 342 TYR B C 1
ATOM 5907 O O . TYR B 1 342 ? 23.828 19.531 0.19 1 68.75 342 TYR B O 1
ATOM 5915 N N . ASP B 1 343 ? 24.703 17.484 0.579 1 71.56 343 ASP B N 1
ATOM 5916 C CA . ASP B 1 343 ? 25.688 17.625 -0.489 1 71.56 343 ASP B CA 1
ATOM 5917 C C . ASP B 1 343 ? 25.047 17.422 -1.859 1 71.56 343 ASP B C 1
ATOM 5919 O O . ASP B 1 343 ? 24.875 16.281 -2.318 1 71.56 343 ASP B O 1
ATOM 5923 N N . GLU B 1 344 ? 24.766 18.422 -2.541 1 68.94 344 GLU B N 1
ATOM 5924 C CA . GLU B 1 344 ? 24.062 18.391 -3.814 1 68.94 344 GLU B CA 1
ATOM 5925 C C . GLU B 1 344 ? 24.875 17.703 -4.898 1 68.94 344 GLU B C 1
ATOM 5927 O O . GLU B 1 344 ? 24.344 17.297 -5.926 1 68.94 344 GLU B O 1
ATOM 5932 N N . ARG B 1 345 ? 26.25 17.594 -4.699 1 73.94 345 ARG B N 1
ATOM 5933 C CA . ARG B 1 345 ? 27.125 16.984 -5.684 1 73.94 345 ARG B CA 1
ATOM 5934 C C . ARG B 1 345 ? 26.719 15.531 -5.941 1 73.94 345 ARG B C 1
ATOM 5936 O O . ARG B 1 345 ? 27.016 14.977 -7.004 1 73.94 345 ARG B O 1
ATOM 5943 N N . ILE B 1 346 ? 26 14.914 -4.984 1 76.44 346 ILE B N 1
ATOM 5944 C CA . ILE B 1 346 ? 25.578 13.516 -5.094 1 76.44 346 ILE B CA 1
ATOM 5945 C C . ILE B 1 346 ? 24.609 13.359 -6.266 1 76.44 346 ILE B C 1
ATOM 5947 O O . ILE B 1 346 ? 24.672 12.367 -7 1 76.44 346 ILE B O 1
ATOM 5951 N N . ASP B 1 347 ? 23.781 14.359 -6.445 1 71.69 347 ASP B N 1
ATOM 5952 C CA . ASP B 1 347 ? 22.734 14.281 -7.461 1 71.69 347 ASP B CA 1
ATOM 5953 C C . ASP B 1 347 ? 23.328 14.344 -8.867 1 71.69 347 ASP B C 1
ATOM 5955 O O . ASP B 1 347 ? 22.75 13.812 -9.812 1 71.69 347 ASP B O 1
ATOM 5959 N N . SER B 1 348 ? 24.516 14.883 -8.992 1 73.81 348 SER B N 1
ATOM 5960 C CA . SER B 1 348 ? 25.125 15.055 -10.305 1 73.81 348 SER B CA 1
ATOM 5961 C C . SER B 1 348 ? 26.141 13.953 -10.586 1 73.81 348 SER B C 1
ATOM 5963 O O . SER B 1 348 ? 26.625 13.812 -11.711 1 73.81 348 SER B O 1
ATOM 5965 N N . MET B 1 349 ? 26.375 13.133 -9.633 1 77.81 349 MET B N 1
ATOM 5966 C CA . MET B 1 349 ? 27.375 12.086 -9.789 1 77.81 349 MET B CA 1
ATOM 5967 C C . MET B 1 349 ? 26.875 10.984 -10.727 1 77.81 349 MET B C 1
ATOM 5969 O O . MET B 1 349 ? 25.703 10.594 -10.656 1 77.81 349 MET B O 1
ATOM 5973 N N . LYS B 1 350 ? 27.641 10.68 -11.633 1 78.88 350 LYS B N 1
ATOM 5974 C CA . LYS B 1 350 ? 27.375 9.547 -12.516 1 78.88 350 LYS B CA 1
ATOM 5975 C C . LYS B 1 350 ? 28.312 8.383 -12.219 1 78.88 350 LYS B C 1
ATOM 5977 O O . LYS B 1 350 ? 29.453 8.375 -12.688 1 78.88 350 LYS B O 1
ATOM 5982 N N . LEU B 1 351 ? 27.938 7.609 -11.359 1 83.06 351 LEU B N 1
ATOM 5983 C CA . LEU B 1 351 ? 28.766 6.48 -10.93 1 83.06 351 LEU B CA 1
ATOM 5984 C C . LEU B 1 351 ? 28.125 5.156 -11.336 1 83.06 351 LEU B C 1
ATOM 5986 O O . LEU B 1 351 ? 26.906 5.105 -11.602 1 83.06 351 LEU B O 1
ATOM 5990 N N . SER B 1 352 ? 28.953 4.242 -11.516 1 80.06 352 SER B N 1
ATOM 5991 C CA . SER B 1 352 ? 28.453 2.891 -11.75 1 80.06 352 SER B CA 1
ATOM 5992 C C . SER B 1 352 ? 27.844 2.297 -10.477 1 80.06 352 SER B C 1
ATOM 5994 O O . SER B 1 352 ? 28.047 2.824 -9.383 1 80.06 352 SER B O 1
ATOM 5996 N N . ALA B 1 353 ? 27.094 1.244 -10.617 1 76.06 353 ALA B N 1
ATOM 5997 C CA . ALA B 1 353 ? 26.484 0.559 -9.484 1 76.06 353 ALA B CA 1
ATOM 5998 C C . ALA B 1 353 ? 27.547 0.1 -8.484 1 76.06 353 ALA B C 1
ATOM 6000 O O . ALA B 1 353 ? 27.344 0.181 -7.273 1 76.06 353 ALA B O 1
ATOM 6001 N N . GLU B 1 354 ? 28.672 -0.318 -9.023 1 79.25 354 GLU B N 1
ATOM 6002 C CA . GLU B 1 354 ? 29.766 -0.766 -8.18 1 79.25 354 GLU B CA 1
ATOM 6003 C C . GLU B 1 354 ? 30.359 0.393 -7.383 1 79.25 354 GLU B C 1
ATOM 6005 O O . GLU B 1 354 ? 30.672 0.242 -6.199 1 79.25 354 GLU B O 1
ATOM 6010 N N . GLU B 1 355 ? 30.422 1.449 -8.062 1 85.19 355 GLU B N 1
ATOM 6011 C CA . GLU B 1 355 ? 30.969 2.625 -7.398 1 85.19 355 GLU B CA 1
ATOM 6012 C C . GLU B 1 355 ? 30.047 3.125 -6.301 1 85.19 355 GLU B C 1
ATOM 6014 O O . GLU B 1 355 ? 30.5 3.514 -5.223 1 85.19 355 GLU B O 1
ATOM 6019 N N . TRP B 1 356 ? 28.766 3.131 -6.613 1 84.56 356 TRP B N 1
ATOM 6020 C CA . TRP B 1 356 ? 27.797 3.521 -5.605 1 84.56 356 TRP B CA 1
ATOM 6021 C C . TRP B 1 356 ? 27.859 2.596 -4.395 1 84.56 356 TRP B C 1
ATOM 6023 O O . TRP B 1 356 ? 27.734 3.047 -3.252 1 84.56 356 TRP B O 1
ATOM 6033 N N . THR B 1 357 ? 28.031 1.367 -4.68 1 81 357 THR B N 1
ATOM 6034 C CA . THR B 1 357 ? 28.109 0.378 -3.611 1 81 357 THR B CA 1
ATOM 6035 C C . THR B 1 357 ? 29.328 0.64 -2.721 1 81 357 THR B C 1
ATOM 6037 O O . THR B 1 357 ? 29.219 0.572 -1.493 1 81 357 THR B O 1
ATOM 6040 N N . GLU B 1 358 ? 30.406 0.927 -3.328 1 83.88 358 GLU B N 1
ATOM 6041 C CA . GLU B 1 358 ? 31.625 1.234 -2.572 1 83.88 358 GLU B CA 1
ATOM 6042 C C . GLU B 1 358 ? 31.438 2.486 -1.72 1 83.88 358 GLU B C 1
ATOM 6044 O O . GLU B 1 358 ? 31.875 2.533 -0.571 1 83.88 358 GLU B O 1
ATOM 6049 N N . LEU B 1 359 ? 30.844 3.428 -2.35 1 86.81 359 LEU B N 1
ATOM 6050 C CA . LEU B 1 359 ? 30.578 4.66 -1.617 1 86.81 359 LEU B CA 1
ATOM 6051 C C . LEU B 1 359 ? 29.672 4.395 -0.417 1 86.81 359 LEU B C 1
ATOM 6053 O O . LEU B 1 359 ? 29.891 4.953 0.662 1 86.81 359 LEU B O 1
ATOM 6057 N N . MET B 1 360 ? 28.672 3.584 -0.633 1 87.38 360 MET B N 1
ATOM 6058 C CA . MET B 1 360 ? 27.75 3.232 0.438 1 87.38 360 MET B CA 1
ATOM 6059 C C . MET B 1 360 ? 28.469 2.521 1.576 1 87.38 360 MET B C 1
ATOM 6061 O O . MET B 1 360 ? 28.297 2.869 2.744 1 87.38 360 MET B O 1
ATOM 6065 N N . ILE B 1 361 ? 29.281 1.584 1.229 1 85.81 361 ILE B N 1
ATOM 6066 C CA . ILE B 1 361 ? 30.031 0.807 2.215 1 85.81 361 ILE B CA 1
ATOM 6067 C C . ILE B 1 361 ? 30.891 1.738 3.066 1 85.81 361 ILE B C 1
ATOM 6069 O O . ILE B 1 361 ? 30.859 1.671 4.297 1 85.81 361 ILE B O 1
ATOM 6073 N N . ASN B 1 362 ? 31.531 2.605 2.43 1 87.44 362 ASN B N 1
ATOM 6074 C CA . ASN B 1 362 ? 32.438 3.52 3.135 1 87.44 362 ASN B CA 1
ATOM 6075 C C . ASN B 1 362 ? 31.656 4.484 4.027 1 87.44 362 ASN B C 1
ATOM 6077 O O . ASN B 1 362 ? 32.062 4.754 5.16 1 87.44 362 ASN B O 1
ATOM 6081 N N . SER B 1 363 ? 30.609 4.965 3.459 1 88.5 363 SER B N 1
ATOM 6082 C CA . SER B 1 363 ? 29.797 5.926 4.211 1 88.5 363 SER B CA 1
ATOM 6083 C C . SER B 1 363 ? 29.172 5.281 5.441 1 88.5 363 SER B C 1
ATOM 6085 O O . SER B 1 363 ? 29.109 5.902 6.504 1 88.5 363 SER B O 1
ATOM 6087 N N . VAL B 1 364 ? 28.672 4.09 5.289 1 88.25 364 VAL B N 1
ATOM 6088 C CA . VAL B 1 364 ? 28.062 3.377 6.402 1 88.25 364 VAL B CA 1
ATOM 6089 C C . VAL B 1 364 ? 29.109 3.086 7.469 1 88.25 364 VAL B C 1
ATOM 6091 O O . VAL B 1 364 ? 28.844 3.24 8.664 1 88.25 364 VAL B O 1
ATOM 6094 N N . LYS B 1 365 ? 30.266 2.707 7.059 1 86.12 365 LYS B N 1
ATOM 6095 C CA . LYS B 1 365 ? 31.359 2.453 7.992 1 86.12 365 LYS B CA 1
ATOM 6096 C C . LYS B 1 365 ? 31.703 3.709 8.789 1 86.12 365 LYS B C 1
ATOM 6098 O O . LYS B 1 365 ? 31.906 3.645 10.008 1 86.12 365 LYS B O 1
ATOM 6103 N N . GLU B 1 366 ? 31.781 4.75 8.07 1 87.06 366 GLU B N 1
ATOM 6104 C CA . GLU B 1 366 ? 32.094 6.02 8.719 1 87.06 366 GLU B CA 1
ATOM 6105 C C . GLU B 1 366 ? 31 6.387 9.742 1 87.06 366 GLU B C 1
ATOM 6107 O O . GLU B 1 366 ? 31.312 6.797 10.859 1 87.06 366 GLU B O 1
ATOM 6112 N N . TYR B 1 367 ? 29.844 6.246 9.305 1 88.44 367 TYR B N 1
ATOM 6113 C CA . TYR B 1 367 ? 28.734 6.586 10.172 1 88.44 367 TYR B CA 1
ATOM 6114 C C . TYR B 1 367 ? 28.734 5.73 11.438 1 88.44 367 TYR B C 1
ATOM 6116 O O . TYR B 1 367 ? 28.562 6.246 12.547 1 88.44 367 TYR B O 1
ATOM 6124 N N . GLU B 1 368 ? 28.953 4.457 11.297 1 86.06 368 GLU B N 1
ATOM 6125 C CA . GLU B 1 368 ? 28.891 3.531 12.422 1 86.06 368 GLU B CA 1
ATOM 6126 C C . GLU B 1 368 ? 30.094 3.693 13.336 1 86.06 368 GLU B C 1
ATOM 6128 O O . GLU B 1 368 ? 30.016 3.455 14.547 1 86.06 368 GLU B O 1
ATOM 6133 N N . SER B 1 369 ? 31.156 4.113 12.781 1 81.5 369 SER B N 1
ATOM 6134 C CA . SER B 1 369 ? 32.344 4.375 13.602 1 81.5 369 SER B CA 1
ATOM 6135 C C . SER B 1 369 ? 32.125 5.562 14.531 1 81.5 369 SER B C 1
ATOM 6137 O O . SER B 1 369 ? 32.625 5.582 15.656 1 81.5 369 SER B O 1
ATOM 6139 N N . LEU B 1 370 ? 31.312 6.473 14.062 1 76.25 370 LEU B N 1
ATOM 6140 C CA . LEU B 1 370 ? 31.047 7.676 14.836 1 76.25 370 LEU B CA 1
ATOM 6141 C C . LEU B 1 370 ? 29.953 7.418 15.867 1 76.25 370 LEU B C 1
ATOM 6143 O O . LEU B 1 370 ? 29.938 8.047 16.938 1 76.25 370 LEU B O 1
ATOM 6147 N N . ARG B 1 371 ? 29.047 6.531 15.555 1 70.38 371 ARG B N 1
ATOM 6148 C CA . ARG B 1 371 ? 27.938 6.215 16.438 1 70.38 371 ARG B CA 1
ATOM 6149 C C . ARG B 1 371 ? 28.438 5.492 17.688 1 70.38 371 ARG B C 1
ATOM 6151 O O . ARG B 1 371 ? 27.906 5.711 18.781 1 70.38 371 ARG B O 1
ATOM 6158 N N . LEU B 1 372 ? 29.359 4.578 17.469 1 54.44 372 LEU B N 1
ATOM 6159 C CA . LEU B 1 372 ? 29.875 3.746 18.562 1 54.44 372 LEU B CA 1
ATOM 6160 C C . LEU B 1 372 ? 30.812 4.547 19.469 1 54.44 372 LEU B C 1
ATOM 6162 O O . LEU B 1 372 ? 31.141 4.105 20.562 1 54.44 372 LEU B O 1
ATOM 6166 N N . VAL B 1 373 ? 31.125 5.773 19.094 1 47.28 373 VAL B N 1
ATOM 6167 C CA . VAL B 1 373 ? 31.953 6.594 19.984 1 47.28 373 VAL B CA 1
ATOM 6168 C C . VAL B 1 373 ? 31.062 7.555 20.766 1 47.28 373 VAL B C 1
ATOM 6170 O O . VAL B 1 373 ? 30.109 8.117 20.219 1 47.28 373 VAL B O 1
#